Protein AF-A0A2I0PIQ5-F1 (afdb_monomer_lite)

Secondary structure (DSSP, 8-state):
---GGGT-TT--HHHHHHHHHHHHHHHS-HHHHHHHHHHHHHHHHTTHHHHHHHHHHT---SS-TTSTTHHHHHTT-HHHHHHHHHS----STT--SS-HHHHHTHHHHHHHHHHHHHTSPPPHHHHHHHHHS-HHHHHHHHGGGGGG-------HHHHHHHTT-EES-HHHHHHHHHHHHHHHHHH-SS--HHHHHHHHHHHHHHHHHHHHHHHHTT-SEE-HHHHHHHHHHHHHHHH--THHHHT-------------------------TTTTTHHHHHHHHHHHHHHHHHHHHHHHHHHHHHHHHHHHHHHHTT--S-HHHHHHHHHHHHHHHHHHHHHHHHHHHHHHHHH-SSSTHHHHHHHHHHHHHHHHHHHHHHHHHHTT--

Sequence (390 aa):
MVSFKKLFPDMSRRDLGNYGMDKLKKEYDDNFLSDLSADLLFLVDNGYYSSLLDVFINWEEPVPISHPETEAIASKSNLIQLARDNLKHSHSKTSDLIDYNSFRFFYPFLEMIWSMHLEKQLTVSDVERLFSSNIGEKIVLGLDNFDLIEETELDSIFFDKLTKLKWEDKKTKKLYKEINNIIAYYIFNNYGINESSFSVRMEEIILFLIGCSAVKENNNEINANNVFCAYKTWFKLIKTDLSIFIGLETSNTNLTNLVPSKESFSEDLVNTKEESNNNEIWRGLIAGMFSSFFLVLYLDMWGFIFGGIITTYITGGNYKIGARNGFIVGSVVILSLIIFGMVLFQKVNTMFVNLFTESSGLLILVAFVLGGFISALGGLIGIKLNRIFK

Structure (mmCIF, N/CA/C/O backbone):
data_AF-A0A2I0PIQ5-F1
#
_entry.id   AF-A0A2I0PIQ5-F1
#
loop_
_atom_site.group_PDB
_atom_site.id
_atom_site.type_symbol
_atom_site.label_atom_id
_atom_site.label_alt_id
_atom_site.label_comp_id
_atom_site.label_asym_id
_atom_site.label_entity_id
_atom_site.label_seq_id
_atom_site.pdbx_PDB_ins_code
_atom_site.Cartn_x
_atom_site.Cartn_y
_atom_site.Cartn_z
_atom_site.occupancy
_atom_site.B_iso_or_equiv
_atom_site.auth_seq_id
_atom_site.auth_comp_id
_atom_site.auth_asym_id
_atom_site.auth_atom_id
_atom_site.pdbx_PDB_model_num
ATOM 1 N N . MET A 1 1 ? 4.864 -8.294 22.795 1.00 37.84 1 MET A N 1
ATOM 2 C CA . MET A 1 1 ? 3.656 -8.969 22.277 1.00 37.84 1 MET A CA 1
ATOM 3 C C . MET A 1 1 ? 3.845 -10.460 22.525 1.00 37.84 1 MET A C 1
ATOM 5 O O . MET A 1 1 ? 4.827 -11.010 22.043 1.00 37.84 1 MET A O 1
ATOM 9 N N . VAL A 1 2 ? 3.036 -11.092 23.382 1.00 42.97 2 VAL A N 1
ATOM 10 C CA . VAL A 1 2 ? 3.095 -12.557 23.545 1.00 42.97 2 VAL A CA 1
ATOM 11 C C . VAL A 1 2 ? 2.645 -13.155 22.215 1.00 42.97 2 VAL A C 1
ATOM 13 O O . VAL A 1 2 ? 1.582 -12.787 21.726 1.00 42.97 2 VAL A O 1
ATOM 16 N N . SER A 1 3 ? 3.473 -14.000 21.592 1.00 60.41 3 SER A N 1
ATOM 17 C CA . SER A 1 3 ? 3.115 -14.654 20.328 1.00 60.41 3 SER A CA 1
ATOM 18 C C . SER A 1 3 ? 1.808 -15.424 20.523 1.00 60.41 3 SER A C 1
ATOM 20 O O . SER A 1 3 ? 1.747 -16.286 21.397 1.00 60.41 3 SER A O 1
ATOM 22 N N . PHE A 1 4 ? 0.774 -15.110 19.738 1.00 64.38 4 PHE A N 1
ATOM 23 C CA . PHE A 1 4 ? -0.546 -15.756 19.801 1.00 64.38 4 PHE A CA 1
ATOM 24 C C . PHE A 1 4 ? -0.453 -17.288 19.682 1.00 64.38 4 PHE A C 1
ATOM 26 O O . PHE A 1 4 ? -1.197 -18.007 20.342 1.00 64.38 4 PHE A O 1
ATOM 33 N N . LYS A 1 5 ? 0.557 -17.790 18.957 1.00 62.28 5 LYS A N 1
ATOM 34 C CA . LYS A 1 5 ? 0.893 -19.219 18.860 1.00 62.28 5 LYS A CA 1
ATOM 35 C C . LYS A 1 5 ? 1.230 -19.865 20.212 1.00 62.28 5 LYS A C 1
ATOM 37 O O . LYS A 1 5 ? 1.039 -21.059 20.383 1.00 62.28 5 LYS A O 1
ATOM 42 N N . LYS A 1 6 ? 1.704 -19.097 21.202 1.00 73.56 6 LYS A N 1
ATOM 43 C CA . LYS A 1 6 ? 1.926 -19.605 22.569 1.00 73.56 6 LYS A CA 1
ATOM 44 C C . LYS A 1 6 ? 0.627 -19.843 23.335 1.00 73.56 6 LYS A C 1
ATOM 46 O O . LYS A 1 6 ? 0.634 -20.643 24.261 1.00 73.56 6 LYS A O 1
ATOM 51 N N . LEU A 1 7 ? -0.445 -19.127 22.993 1.00 76.06 7 LEU A N 1
ATOM 52 C CA . LEU A 1 7 ? -1.757 -19.295 23.624 1.00 76.06 7 LEU A CA 1
ATOM 53 C C . LEU A 1 7 ? -2.556 -20.427 22.969 1.00 76.06 7 LEU A C 1
ATOM 55 O O . LEU A 1 7 ? -3.371 -21.049 23.639 1.00 76.06 7 LEU A O 1
ATOM 59 N N . PHE A 1 8 ? -2.290 -20.708 21.691 1.00 80.94 8 PHE A N 1
ATOM 60 C CA . PHE A 1 8 ? -2.996 -21.716 20.904 1.00 80.94 8 PHE A CA 1
ATOM 61 C C . PHE A 1 8 ? -2.010 -22.499 20.024 1.00 80.94 8 PHE A C 1
ATOM 63 O O . PHE A 1 8 ? -1.874 -22.198 18.837 1.00 80.94 8 PHE A O 1
ATOM 70 N N . PRO A 1 9 ? -1.273 -23.464 20.600 1.00 79.38 9 PRO A N 1
ATOM 71 C CA . PRO A 1 9 ? -0.224 -24.184 19.879 1.00 79.38 9 PRO A CA 1
ATOM 72 C C . PRO A 1 9 ? -0.762 -25.042 18.725 1.00 79.38 9 PRO A C 1
ATOM 74 O O . PRO A 1 9 ? -0.032 -25.249 17.756 1.00 79.38 9 PRO A O 1
ATOM 77 N N . ASP A 1 10 ? -2.024 -25.474 18.808 1.00 88.19 10 ASP A N 1
ATOM 78 C CA . ASP A 1 10 ? -2.635 -26.421 17.867 1.00 88.19 10 ASP A CA 1
ATOM 79 C C . ASP A 1 10 ? -3.408 -25.752 16.719 1.00 88.19 10 ASP A C 1
ATOM 81 O O . ASP A 1 10 ? -3.815 -26.429 15.779 1.00 88.19 10 ASP A O 1
ATOM 85 N N . MET A 1 11 ? -3.623 -24.431 16.768 1.00 88.06 11 MET A N 1
ATOM 86 C CA . MET A 1 11 ? -4.338 -23.727 15.699 1.00 88.06 11 MET A CA 1
ATOM 87 C C . MET A 1 11 ? -3.434 -23.497 14.490 1.00 88.06 11 MET A C 1
ATOM 89 O O . MET A 1 11 ? -2.319 -22.975 14.614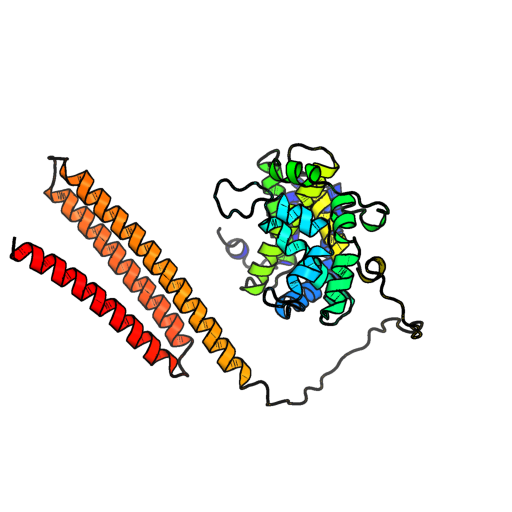 1.00 88.06 11 MET A O 1
ATOM 93 N N . SER A 1 12 ? -3.940 -23.831 13.300 1.00 89.12 12 SER A N 1
ATOM 94 C CA . SER A 1 12 ? -3.301 -23.414 12.057 1.00 89.12 12 SER A CA 1
ATOM 95 C C . SER A 1 12 ? -3.368 -21.890 11.924 1.00 89.12 12 SER A C 1
ATOM 97 O O . SER A 1 12 ? -4.154 -21.207 12.586 1.00 89.12 12 SER A O 1
ATOM 99 N N . ARG A 1 13 ? -2.546 -21.308 11.048 1.00 85.56 13 ARG A N 1
ATOM 100 C CA . ARG A 1 13 ? -2.617 -19.858 10.826 1.00 85.56 13 ARG A CA 1
ATOM 101 C C . ARG A 1 13 ? -3.933 -19.433 10.173 1.00 85.56 13 ARG A C 1
ATOM 103 O O . ARG A 1 13 ? -4.454 -18.379 10.521 1.00 85.56 13 ARG A O 1
ATOM 110 N N . ARG A 1 14 ? -4.516 -20.287 9.323 1.00 89.12 14 ARG A N 1
ATOM 111 C CA . ARG A 1 14 ? -5.867 -20.084 8.780 1.00 89.12 14 ARG A CA 1
ATOM 112 C C . ARG A 1 14 ? -6.905 -20.045 9.904 1.00 89.12 14 ARG A C 1
ATOM 114 O O . ARG A 1 14 ? -7.753 -19.163 9.898 1.00 89.12 14 ARG A O 1
ATOM 121 N N . ASP A 1 15 ? -6.781 -20.911 10.913 1.00 92.06 15 ASP A N 1
ATOM 122 C CA . ASP A 1 15 ? -7.661 -20.882 12.092 1.00 92.06 15 ASP A CA 1
ATOM 123 C C . ASP A 1 15 ? -7.497 -19.589 12.897 1.00 92.06 15 ASP A C 1
ATOM 125 O O . ASP A 1 15 ? -8.486 -19.007 13.334 1.00 92.06 15 ASP A O 1
ATOM 129 N N . LEU A 1 16 ? -6.264 -19.090 13.048 1.00 91.25 16 LEU A N 1
ATOM 130 C CA . LEU A 1 16 ? -6.005 -17.798 13.695 1.00 91.25 16 LEU A CA 1
ATOM 131 C C . LEU A 1 16 ? -6.593 -16.621 12.899 1.00 91.25 16 LEU A C 1
ATOM 133 O O . LEU A 1 16 ? -7.153 -15.703 13.501 1.00 91.25 16 LEU A O 1
ATOM 137 N N . GLY A 1 17 ? -6.494 -16.654 11.567 1.00 92.00 17 GLY A N 1
ATOM 138 C CA . GLY A 1 17 ? -7.110 -15.675 10.669 1.00 92.00 17 GLY A CA 1
ATOM 139 C C . GLY A 1 17 ? -8.637 -15.678 10.774 1.00 92.00 17 GLY A C 1
ATOM 140 O O . GLY A 1 17 ? -9.236 -14.624 10.991 1.00 92.00 17 GLY A O 1
ATOM 141 N N . ASN A 1 18 ? -9.257 -16.862 10.717 1.00 93.75 18 ASN A N 1
ATOM 142 C CA . ASN A 1 18 ? -10.698 -17.057 10.910 1.00 93.75 18 ASN A CA 1
ATOM 143 C C . ASN A 1 18 ? -11.149 -16.549 12.285 1.00 93.75 18 ASN A C 1
ATOM 145 O O . ASN A 1 18 ? -12.069 -15.742 12.381 1.00 93.75 18 ASN A O 1
ATOM 149 N N . TYR A 1 19 ? -10.445 -16.941 13.351 1.00 94.19 19 TYR A N 1
ATOM 150 C CA . TYR A 1 19 ? -10.734 -16.493 14.712 1.00 94.19 19 TYR A CA 1
ATOM 151 C C . TYR A 1 19 ? -10.652 -14.966 14.848 1.00 94.19 19 TYR A C 1
ATOM 153 O O . TYR A 1 19 ? -11.508 -14.342 15.481 1.00 94.19 19 TYR A O 1
ATOM 161 N N . GLY A 1 20 ? -9.624 -14.349 14.257 1.00 93.62 20 GLY A N 1
ATOM 162 C CA . GLY A 1 20 ? -9.482 -12.896 14.224 1.00 93.62 20 GLY A CA 1
ATOM 163 C C . GLY A 1 20 ? -10.641 -12.220 13.489 1.00 93.62 20 GLY A C 1
ATOM 164 O O . GLY A 1 20 ? -11.178 -11.227 13.985 1.00 93.62 20 GLY A O 1
ATOM 165 N N . MET A 1 21 ? -11.075 -12.788 12.361 1.00 94.69 21 MET A N 1
ATOM 166 C CA . MET A 1 21 ? -12.204 -12.279 11.583 1.00 94.69 21 MET A CA 1
ATOM 167 C C . MET A 1 21 ? -13.527 -12.388 12.352 1.00 94.69 21 MET A C 1
ATOM 169 O O . MET A 1 21 ? -14.240 -11.395 12.490 1.00 94.69 21 MET A O 1
ATOM 173 N N . ASP A 1 22 ? -13.816 -13.543 12.952 1.00 94.06 22 ASP A N 1
ATOM 174 C CA . ASP A 1 22 ? -15.012 -13.761 13.777 1.00 94.06 22 ASP A CA 1
ATOM 175 C C . ASP A 1 22 ? -15.060 -12.822 14.985 1.00 94.06 22 ASP A C 1
ATOM 177 O O . ASP A 1 22 ? -16.127 -12.377 15.417 1.00 94.06 22 ASP A O 1
ATOM 181 N N . LYS A 1 23 ? -13.894 -12.506 15.557 1.00 94.25 23 LYS A N 1
ATOM 182 C CA . LYS A 1 23 ? -13.780 -11.518 16.629 1.00 94.25 23 LYS A CA 1
ATOM 183 C C . LYS A 1 23 ? -14.105 -10.112 16.122 1.00 94.25 23 LYS A C 1
ATOM 185 O O . LYS A 1 23 ? -14.844 -9.401 16.800 1.00 94.25 23 LYS A O 1
ATOM 190 N N . LEU A 1 24 ? -13.589 -9.708 14.959 1.00 93.75 24 LEU A N 1
ATOM 191 C CA . LEU A 1 24 ? -13.910 -8.403 14.372 1.00 93.75 24 LEU A CA 1
ATOM 192 C C . LEU A 1 24 ? -15.400 -8.280 14.035 1.00 93.75 24 LEU A C 1
ATOM 194 O O . LEU A 1 24 ? -15.995 -7.257 14.360 1.00 93.75 24 LEU A O 1
ATOM 198 N N . LYS A 1 25 ? -16.029 -9.329 13.495 1.00 92.69 25 LYS A N 1
ATOM 199 C CA . LYS A 1 25 ? -17.467 -9.348 13.159 1.00 92.69 25 LYS A CA 1
ATOM 200 C C . LYS A 1 25 ? -18.390 -9.127 14.359 1.00 92.69 25 LYS A C 1
ATOM 202 O O . LYS A 1 25 ? -19.519 -8.683 14.207 1.00 92.69 25 LYS A O 1
ATOM 207 N N . LYS A 1 26 ? -17.909 -9.394 15.576 1.00 92.19 26 LYS A N 1
ATOM 208 C CA . LYS A 1 26 ? -18.634 -9.085 16.821 1.00 92.19 26 LYS A CA 1
ATOM 209 C C . LYS A 1 26 ? -18.484 -7.624 17.262 1.00 92.19 26 LYS A C 1
ATOM 211 O O . LYS A 1 26 ? -19.299 -7.147 18.045 1.00 92.19 26 LYS A O 1
ATOM 216 N N . GLU A 1 27 ? -17.426 -6.933 16.830 1.00 90.31 27 GLU A N 1
ATOM 217 C CA . GLU A 1 27 ? -17.089 -5.557 17.243 1.00 90.31 27 GLU A CA 1
ATOM 218 C C . GLU A 1 27 ? -17.514 -4.478 16.213 1.00 90.31 27 GLU A C 1
ATOM 220 O O . GLU A 1 27 ? -17.621 -3.295 16.581 1.00 90.31 27 GLU A O 1
ATOM 225 N N . TYR A 1 28 ? -17.739 -4.864 14.950 1.00 89.25 28 TYR A N 1
ATOM 226 C CA . TYR A 1 28 ? -18.026 -3.987 13.800 1.00 89.25 28 TYR A CA 1
ATOM 227 C C . TYR A 1 28 ? -19.144 -4.565 12.910 1.00 89.25 28 TYR A C 1
ATOM 229 O O . TYR A 1 28 ? -19.565 -5.698 13.115 1.00 89.25 28 TYR A O 1
ATOM 237 N N . ASP A 1 29 ? -19.626 -3.782 11.937 1.00 84.44 29 ASP A N 1
ATOM 238 C CA . ASP A 1 29 ? -20.661 -4.205 10.980 1.00 84.44 29 ASP A CA 1
ATOM 239 C C . ASP A 1 29 ? -20.227 -5.458 10.194 1.00 84.44 29 ASP A C 1
ATOM 241 O O . ASP A 1 29 ? -19.175 -5.479 9.547 1.00 84.44 29 ASP A O 1
ATOM 245 N N . ASP A 1 30 ? -21.049 -6.505 10.270 1.00 83.50 30 ASP A N 1
ATOM 246 C CA . ASP A 1 30 ? -20.780 -7.822 9.692 1.00 83.50 30 ASP A CA 1
ATOM 247 C C . ASP A 1 30 ? -20.793 -7.811 8.158 1.00 83.50 30 ASP A C 1
ATOM 249 O O . ASP A 1 30 ? -20.075 -8.596 7.537 1.00 83.50 30 ASP A O 1
ATOM 253 N N . ASN A 1 31 ? -21.538 -6.896 7.526 1.00 86.56 31 ASN A N 1
ATOM 254 C CA . ASN A 1 31 ? -21.640 -6.858 6.065 1.00 86.56 31 ASN A CA 1
ATOM 255 C C . ASN A 1 31 ? -20.282 -6.534 5.425 1.00 86.56 31 ASN A C 1
ATOM 257 O O . ASN A 1 31 ? -19.790 -7.280 4.579 1.00 86.56 31 ASN A O 1
ATOM 261 N N . PHE A 1 32 ? -19.616 -5.473 5.891 1.00 86.44 32 PHE A N 1
ATOM 262 C CA . PHE A 1 32 ? -18.312 -5.064 5.357 1.00 86.44 32 PHE A CA 1
ATOM 263 C C . PHE A 1 32 ? -17.213 -6.089 5.633 1.00 86.44 32 PHE A C 1
ATOM 265 O O . PHE A 1 32 ? -16.362 -6.338 4.780 1.00 86.44 32 PHE A O 1
ATOM 272 N N . LEU A 1 33 ? -17.220 -6.688 6.825 1.00 92.38 33 LEU A N 1
ATOM 273 C CA . LEU A 1 33 ? -16.225 -7.690 7.200 1.00 92.38 33 LEU A CA 1
ATOM 274 C C . LEU A 1 33 ? -16.432 -9.017 6.473 1.00 92.38 33 LEU A C 1
ATOM 276 O O . LEU A 1 33 ? -15.461 -9.730 6.225 1.00 92.38 33 LEU A O 1
ATOM 280 N N . SER A 1 34 ? -17.670 -9.351 6.115 1.00 92.62 34 SER A N 1
ATOM 281 C CA . SER A 1 34 ? -17.967 -10.527 5.301 1.00 92.62 34 SER A CA 1
ATOM 282 C C . SER A 1 34 ? -17.442 -10.372 3.875 1.00 92.62 34 SER A C 1
ATOM 284 O O . SER A 1 34 ? -16.746 -11.275 3.415 1.00 92.62 34 SER A O 1
ATOM 286 N N . ASP A 1 35 ? -17.660 -9.218 3.236 1.00 92.69 35 ASP A N 1
ATOM 287 C CA . ASP A 1 35 ? -17.066 -8.904 1.926 1.00 92.69 35 ASP A CA 1
ATOM 288 C C . ASP A 1 35 ? -15.533 -8.965 1.980 1.00 92.69 35 ASP A C 1
ATOM 290 O O . ASP A 1 35 ? -14.896 -9.653 1.186 1.00 92.69 35 ASP A O 1
ATOM 294 N N . LEU A 1 36 ? -14.935 -8.287 2.969 1.00 94.06 36 LEU A N 1
ATOM 295 C CA . LEU A 1 36 ? -13.483 -8.232 3.151 1.00 94.06 36 LEU A CA 1
ATOM 296 C C . LEU A 1 36 ? -12.898 -9.635 3.356 1.00 94.06 36 LEU A C 1
ATOM 298 O O . LEU A 1 36 ? -11.864 -9.971 2.780 1.00 94.06 36 LEU A O 1
ATOM 302 N N . SER A 1 37 ? -13.564 -10.469 4.158 1.00 94.75 37 SER A N 1
ATOM 303 C CA . SER A 1 37 ? -13.156 -11.856 4.374 1.00 94.75 37 SER A CA 1
ATOM 304 C C . SER A 1 37 ? -13.248 -12.688 3.100 1.00 94.75 37 SER A C 1
ATOM 306 O O . SER A 1 37 ? -12.370 -13.517 2.873 1.00 94.75 37 SER A O 1
ATOM 308 N N . ALA A 1 38 ? -14.293 -12.501 2.291 1.00 95.94 38 ALA A N 1
ATOM 309 C CA . ALA A 1 38 ? -14.461 -13.228 1.038 1.00 95.94 38 ALA A CA 1
ATOM 310 C C . ALA A 1 38 ? -13.366 -12.857 0.028 1.00 95.94 38 ALA A C 1
ATOM 312 O O . ALA A 1 38 ? -12.734 -13.753 -0.531 1.00 95.94 38 ALA A O 1
ATOM 313 N N . ASP A 1 39 ? -13.079 -11.562 -0.137 1.00 96.38 39 ASP A N 1
ATOM 314 C CA . ASP A 1 39 ? -12.015 -11.076 -1.023 1.00 96.38 39 ASP A CA 1
ATOM 315 C C . ASP A 1 39 ? -10.627 -11.556 -0.570 1.00 96.38 39 ASP A C 1
ATOM 317 O O . ASP A 1 39 ? -9.834 -12.037 -1.381 1.00 96.38 39 ASP A O 1
ATOM 321 N N . LEU A 1 40 ? -10.332 -11.487 0.734 1.00 96.81 40 LEU A N 1
ATOM 322 C CA . LEU A 1 40 ? -9.060 -11.966 1.279 1.00 96.81 40 LEU A CA 1
ATOM 323 C C . LEU A 1 40 ? -8.874 -13.468 1.040 1.00 96.81 40 LEU A C 1
ATOM 325 O O . LEU A 1 40 ? -7.819 -13.889 0.566 1.00 96.81 40 LEU A O 1
ATOM 329 N N . LEU A 1 41 ? -9.893 -14.275 1.348 1.00 96.06 41 LEU A N 1
ATOM 330 C CA . LEU A 1 41 ? -9.846 -15.718 1.114 1.00 96.06 41 LEU A CA 1
ATOM 331 C C . LEU A 1 41 ? -9.705 -16.034 -0.372 1.00 96.06 41 LEU A C 1
ATOM 333 O O . LEU A 1 41 ? -8.916 -16.905 -0.717 1.00 96.06 41 LEU A O 1
ATOM 337 N N . PHE A 1 42 ? -10.387 -15.296 -1.249 1.00 97.50 42 PHE A N 1
ATOM 338 C CA . PHE A 1 42 ? -10.219 -15.440 -2.691 1.00 97.50 42 PHE A CA 1
ATOM 339 C C . PHE A 1 42 ? -8.762 -15.208 -3.114 1.00 97.50 42 PHE A C 1
ATOM 341 O O . PHE A 1 42 ? -8.200 -16.043 -3.820 1.00 97.50 42 PHE A O 1
ATOM 348 N N . LEU A 1 43 ? -8.121 -14.124 -2.665 1.00 97.69 43 LEU A N 1
ATOM 349 C CA . LEU A 1 43 ? -6.725 -13.829 -3.013 1.00 97.69 43 LEU A CA 1
ATOM 350 C C . LEU A 1 43 ? -5.745 -14.882 -2.479 1.00 97.69 43 LEU A C 1
ATOM 352 O O . LEU A 1 43 ? -4.762 -15.207 -3.144 1.00 97.69 43 LEU A O 1
ATOM 356 N N . VAL A 1 44 ? -6.001 -15.407 -1.281 1.00 96.06 44 VAL A N 1
ATOM 357 C CA . VAL A 1 44 ? -5.172 -16.442 -0.648 1.00 96.06 44 VAL A CA 1
ATOM 358 C C . VAL A 1 44 ? -5.347 -17.784 -1.356 1.00 96.06 44 VAL A C 1
ATOM 360 O O . VAL A 1 44 ? -4.362 -18.385 -1.779 1.00 96.06 44 VAL A O 1
ATOM 363 N N . ASP A 1 45 ? -6.589 -18.236 -1.526 1.00 96.50 45 ASP A N 1
ATOM 364 C CA . ASP A 1 45 ? -6.911 -19.552 -2.083 1.00 96.50 45 ASP A CA 1
ATOM 365 C C . ASP A 1 45 ? -6.580 -19.641 -3.589 1.00 96.50 45 ASP A C 1
ATOM 367 O O . ASP A 1 45 ? -6.284 -20.728 -4.080 1.00 96.50 45 ASP A O 1
ATOM 371 N N . ASN A 1 46 ? -6.563 -18.512 -4.315 1.00 97.25 46 ASN A N 1
ATOM 372 C CA . ASN A 1 46 ? -6.134 -18.445 -5.722 1.00 97.25 46 ASN A CA 1
ATOM 373 C C . ASN A 1 46 ? -4.645 -18.088 -5.901 1.00 97.25 46 ASN A C 1
ATOM 375 O O . ASN A 1 46 ? -4.202 -17.869 -7.023 1.00 97.25 46 ASN A O 1
ATOM 379 N N . GLY A 1 47 ? -3.860 -18.022 -4.822 1.00 96.69 47 GLY A N 1
ATOM 380 C CA . GLY A 1 47 ? -2.405 -17.876 -4.903 1.00 96.69 47 GLY A CA 1
ATOM 381 C C . GLY A 1 47 ? -1.880 -16.472 -5.217 1.00 96.69 47 GLY A C 1
ATOM 382 O O . GLY A 1 47 ? -0.666 -16.301 -5.242 1.00 96.69 47 GLY A O 1
ATOM 383 N N . TYR A 1 48 ? -2.732 -15.450 -5.358 1.00 98.00 48 TYR A N 1
ATOM 384 C CA . TYR A 1 48 ? -2.299 -14.074 -5.648 1.00 98.00 48 TYR A CA 1
ATOM 385 C C . TYR A 1 48 ? -1.285 -13.544 -4.629 1.00 98.00 48 TYR A C 1
ATOM 387 O O . TYR A 1 48 ? -0.264 -12.973 -4.999 1.00 98.00 48 TYR A O 1
ATOM 395 N N . TYR A 1 49 ? -1.532 -13.760 -3.334 1.00 96.31 49 TYR A N 1
ATOM 396 C CA . TYR A 1 49 ? -0.582 -13.346 -2.297 1.00 96.31 49 TYR A CA 1
ATOM 397 C C . TYR A 1 49 ? 0.729 -14.133 -2.342 1.00 96.31 49 TYR A C 1
ATOM 399 O O . TYR A 1 49 ? 1.774 -13.573 -2.020 1.00 96.31 49 TYR A O 1
ATOM 407 N N . SER A 1 50 ? 0.682 -15.408 -2.740 1.00 95.38 50 SER A N 1
ATOM 408 C CA . SER A 1 50 ? 1.889 -16.219 -2.904 1.00 95.38 50 SER A CA 1
ATOM 409 C C . SER A 1 50 ? 2.732 -15.688 -4.059 1.00 95.38 50 SER A C 1
ATOM 411 O O . SER A 1 50 ? 3.929 -15.494 -3.878 1.00 95.38 50 SER A O 1
ATOM 413 N N . SER A 1 51 ? 2.113 -15.395 -5.206 1.00 97.62 51 SER A N 1
ATOM 414 C CA . SER A 1 51 ? 2.797 -14.825 -6.371 1.00 97.62 51 SER A CA 1
ATOM 415 C C . SER A 1 51 ? 3.365 -13.439 -6.073 1.00 97.62 51 SER A C 1
ATOM 417 O O . SER A 1 51 ? 4.519 -13.163 -6.382 1.00 97.62 51 SER A O 1
ATOM 419 N N . LEU A 1 52 ? 2.600 -12.577 -5.398 1.00 97.69 52 LEU A N 1
ATOM 420 C CA . LEU A 1 52 ? 3.075 -11.250 -5.008 1.00 97.69 52 LEU A CA 1
ATOM 421 C C . LEU A 1 52 ? 4.250 -11.321 -4.024 1.00 97.69 52 LEU A C 1
ATOM 423 O O . LEU A 1 52 ? 5.201 -10.548 -4.137 1.00 97.69 52 LEU A O 1
ATOM 427 N N . LEU A 1 53 ? 4.193 -12.233 -3.050 1.00 95.94 53 LEU A N 1
ATOM 428 C CA . LEU A 1 53 ? 5.289 -12.431 -2.106 1.00 95.94 53 LEU A CA 1
ATOM 429 C C . LEU A 1 53 ? 6.534 -12.992 -2.804 1.00 95.94 53 LEU A C 1
ATOM 431 O O . LEU A 1 53 ? 7.639 -12.583 -2.460 1.00 95.94 53 LEU A O 1
ATOM 435 N N . ASP A 1 54 ? 6.368 -13.881 -3.783 1.00 96.44 54 ASP A N 1
ATOM 436 C CA . ASP A 1 54 ? 7.476 -14.398 -4.588 1.00 96.44 54 ASP A CA 1
ATOM 437 C C . ASP A 1 54 ? 8.155 -13.282 -5.397 1.00 96.44 54 ASP A C 1
ATOM 439 O O . ASP A 1 54 ? 9.368 -13.098 -5.285 1.00 96.44 54 ASP A O 1
ATOM 443 N N . VAL A 1 55 ? 7.371 -12.447 -6.092 1.00 97.69 55 VAL A N 1
ATOM 444 C CA . VAL A 1 55 ? 7.884 -11.253 -6.787 1.00 97.69 55 VAL A CA 1
ATOM 445 C C . VAL A 1 55 ? 8.604 -10.321 -5.819 1.00 97.69 55 VAL A C 1
ATOM 447 O O . VAL A 1 55 ? 9.683 -9.838 -6.138 1.00 97.69 55 VAL A O 1
ATOM 450 N N . PHE A 1 56 ? 8.054 -10.089 -4.624 1.00 96.38 56 PHE A N 1
ATOM 451 C CA . PHE A 1 56 ? 8.691 -9.250 -3.610 1.00 96.38 56 PHE A CA 1
ATOM 452 C C . PHE A 1 56 ? 10.038 -9.810 -3.130 1.00 96.38 56 PHE A C 1
ATOM 454 O O . PHE A 1 56 ? 10.985 -9.049 -2.930 1.00 96.38 56 PHE A O 1
ATOM 461 N N . ILE A 1 57 ? 10.127 -11.125 -2.904 1.00 95.19 57 ILE A N 1
ATOM 462 C CA . ILE A 1 57 ? 11.349 -11.788 -2.424 1.00 95.19 57 ILE A CA 1
ATOM 463 C C . ILE A 1 57 ? 12.436 -11.759 -3.497 1.00 95.19 57 ILE A C 1
ATOM 465 O O . ILE A 1 57 ? 13.596 -11.503 -3.179 1.00 95.19 57 ILE A O 1
ATOM 469 N N . ASN A 1 58 ? 12.047 -11.998 -4.746 1.00 96.19 58 ASN A N 1
ATOM 470 C CA . ASN A 1 58 ? 12.940 -12.066 -5.897 1.00 96.19 58 ASN A CA 1
ATOM 471 C C . ASN A 1 58 ? 12.981 -10.733 -6.667 1.00 96.19 58 ASN A C 1
ATOM 473 O O . ASN A 1 58 ? 13.278 -10.715 -7.862 1.00 96.19 58 ASN A O 1
ATOM 477 N N . TRP A 1 59 ? 12.633 -9.620 -6.011 1.00 95.88 59 TRP A N 1
ATOM 478 C CA . TRP A 1 59 ? 12.528 -8.322 -6.669 1.00 95.88 59 TRP A CA 1
ATOM 479 C C . TRP A 1 59 ? 13.909 -7.777 -7.016 1.00 95.88 59 TRP A C 1
ATOM 481 O O . TRP A 1 59 ? 14.679 -7.384 -6.135 1.00 95.88 59 TRP A O 1
ATOM 491 N N . GLU A 1 60 ? 14.193 -7.695 -8.310 1.00 94.50 60 GLU A N 1
ATOM 492 C CA . GLU A 1 60 ? 15.325 -6.948 -8.838 1.00 94.50 60 GLU A CA 1
ATOM 493 C C . GLU A 1 60 ? 14.805 -5.589 -9.289 1.00 94.50 60 GLU A C 1
ATOM 495 O O . GLU A 1 60 ? 14.047 -5.498 -10.251 1.00 94.50 60 GLU A O 1
ATOM 500 N N . GLU A 1 61 ? 15.165 -4.532 -8.555 1.00 93.44 61 GLU A N 1
ATOM 501 C CA . GLU A 1 61 ? 14.655 -3.191 -8.834 1.00 93.44 61 GLU A CA 1
ATOM 502 C C . GLU A 1 61 ? 15.019 -2.784 -10.275 1.00 93.44 61 GLU A C 1
ATOM 504 O O . GLU A 1 61 ? 16.207 -2.640 -10.581 1.00 93.44 61 GLU A O 1
ATOM 509 N N . PRO A 1 62 ? 14.026 -2.597 -11.165 1.00 93.81 62 PRO A N 1
ATOM 510 C CA . PRO A 1 62 ? 14.267 -2.362 -12.590 1.00 93.81 62 PRO A CA 1
ATOM 511 C C . PRO A 1 62 ? 14.977 -1.031 -12.846 1.00 93.81 62 PRO A C 1
ATOM 513 O O . PRO A 1 62 ? 15.729 -0.889 -13.811 1.00 93.81 62 PRO A O 1
ATOM 516 N N . VAL A 1 63 ? 14.747 -0.053 -11.966 1.00 94.56 63 VAL A N 1
ATOM 517 C CA . VAL A 1 63 ? 15.369 1.271 -11.995 1.00 94.56 63 VAL A CA 1
ATOM 518 C C . VAL A 1 63 ? 15.851 1.609 -10.579 1.00 94.56 63 VAL A C 1
ATOM 520 O O . VAL A 1 63 ? 15.145 2.290 -9.837 1.00 94.56 63 VAL A O 1
ATOM 523 N N . PRO A 1 64 ? 17.042 1.134 -10.167 1.00 92.94 64 PRO A N 1
ATOM 524 C CA . PRO A 1 64 ? 17.578 1.414 -8.838 1.00 92.94 64 PRO A CA 1
ATOM 525 C C . PRO A 1 64 ? 17.701 2.915 -8.568 1.00 92.94 64 PRO A C 1
ATOM 527 O O . PRO A 1 64 ? 17.931 3.695 -9.487 1.00 92.94 64 PRO A O 1
ATOM 530 N N . ILE A 1 65 ? 17.677 3.343 -7.303 1.00 88.12 65 ILE A N 1
ATOM 531 C CA . ILE A 1 65 ? 17.840 4.770 -6.933 1.00 88.12 65 ILE A CA 1
ATOM 532 C C . ILE A 1 65 ? 19.114 5.404 -7.530 1.00 88.12 65 ILE A C 1
ATOM 534 O O . ILE A 1 65 ? 19.139 6.594 -7.832 1.00 88.12 65 ILE A O 1
ATOM 538 N N . SER A 1 66 ? 20.176 4.617 -7.715 1.00 90.06 66 SER A N 1
ATOM 539 C CA . SER A 1 66 ? 21.439 5.065 -8.312 1.00 90.06 66 SER A CA 1
ATOM 540 C C . SER A 1 66 ? 21.433 5.137 -9.844 1.00 90.06 66 SER A C 1
ATOM 542 O O . SER A 1 66 ? 22.441 5.537 -10.427 1.00 90.06 66 SER A O 1
ATOM 544 N N . HIS A 1 67 ? 20.365 4.695 -10.509 1.00 91.56 67 HIS A N 1
ATOM 545 C CA . HIS A 1 67 ? 20.268 4.709 -11.962 1.00 91.56 67 HIS A CA 1
ATOM 546 C C . HIS A 1 67 ? 20.159 6.161 -12.470 1.00 91.56 67 HIS A C 1
ATOM 548 O O . HIS A 1 67 ? 19.432 6.969 -11.889 1.00 91.56 67 HIS A O 1
ATOM 554 N N . PRO A 1 68 ? 20.864 6.540 -13.554 1.00 92.56 68 PRO A N 1
ATOM 555 C CA . PRO A 1 68 ? 20.878 7.924 -14.039 1.00 92.56 68 PRO A CA 1
ATOM 556 C C . PRO A 1 68 ? 19.499 8.428 -14.492 1.00 92.56 68 PRO A C 1
ATOM 558 O O . PRO A 1 68 ? 19.256 9.632 -14.491 1.00 92.56 68 PRO A O 1
ATOM 561 N N . GLU A 1 69 ? 18.597 7.517 -14.861 1.00 94.31 69 GLU A N 1
ATOM 562 C CA . GLU A 1 69 ? 17.253 7.847 -15.353 1.00 94.31 69 GLU A CA 1
ATOM 563 C C . GLU A 1 69 ? 16.180 7.888 -14.257 1.00 94.31 69 GLU A C 1
ATOM 565 O O . GLU A 1 69 ? 15.060 8.299 -14.542 1.00 94.31 69 GLU A O 1
ATOM 570 N N . THR A 1 70 ? 16.489 7.518 -13.007 1.00 93.25 70 THR A N 1
ATOM 571 C CA . THR A 1 70 ? 15.486 7.418 -11.928 1.00 93.25 70 THR A CA 1
ATOM 572 C C . THR A 1 70 ? 14.706 8.710 -11.744 1.00 93.25 70 THR A C 1
ATOM 574 O O . THR A 1 70 ? 13.481 8.700 -11.672 1.00 93.25 70 THR A O 1
ATOM 577 N N . GLU A 1 71 ? 15.404 9.843 -11.719 1.00 94.44 71 GLU A N 1
ATOM 578 C CA . GLU A 1 71 ? 14.770 11.147 -11.536 1.00 94.44 71 GLU A CA 1
ATOM 579 C C . GLU A 1 71 ? 13.966 11.578 -12.771 1.00 94.44 71 GLU A C 1
ATOM 581 O O . GLU A 1 71 ? 12.865 12.118 -12.649 1.00 94.44 71 GLU A O 1
ATOM 586 N N . ALA A 1 72 ? 14.471 11.270 -13.969 1.00 96.75 72 ALA A N 1
ATOM 587 C CA . ALA A 1 72 ? 13.768 11.540 -15.218 1.00 96.75 72 ALA A CA 1
ATOM 588 C C . ALA A 1 72 ? 12.467 10.725 -15.312 1.00 96.75 72 ALA A C 1
ATOM 590 O O . ALA A 1 72 ? 11.440 11.268 -15.706 1.00 96.75 72 ALA A O 1
ATOM 591 N N . ILE A 1 73 ? 12.479 9.461 -14.883 1.00 96.38 73 ILE A N 1
ATOM 592 C CA . ILE A 1 73 ? 11.298 8.591 -14.855 1.00 96.38 73 ILE A CA 1
ATOM 593 C C . ILE A 1 73 ? 10.319 9.041 -13.766 1.00 96.38 73 ILE A C 1
ATOM 595 O O . ILE A 1 73 ? 9.132 9.206 -14.041 1.00 96.38 73 ILE A O 1
ATOM 599 N N . ALA A 1 74 ? 10.807 9.325 -12.554 1.00 94.94 74 ALA A N 1
ATOM 600 C CA . ALA A 1 74 ? 9.984 9.821 -11.451 1.00 94.94 74 ALA A CA 1
ATOM 601 C C . ALA A 1 74 ? 9.240 11.118 -11.811 1.00 94.94 74 ALA A C 1
ATOM 603 O O . ALA A 1 74 ? 8.058 11.259 -11.496 1.00 94.94 74 ALA A O 1
ATOM 604 N N . SER A 1 75 ? 9.901 12.036 -12.527 1.00 95.88 75 SER A N 1
ATOM 605 C CA . SER A 1 75 ? 9.302 13.300 -12.982 1.00 95.88 75 SER A CA 1
ATOM 606 C C . SER A 1 75 ? 8.240 13.150 -14.080 1.00 95.88 75 SER A C 1
ATOM 608 O O . SER A 1 75 ? 7.595 14.131 -14.445 1.00 95.88 75 SER A O 1
ATOM 610 N N . LYS A 1 76 ? 7.994 11.938 -14.593 1.00 96.12 76 LYS A N 1
ATOM 611 C CA . LYS A 1 76 ? 6.856 11.687 -15.490 1.00 96.12 76 LYS A CA 1
ATOM 612 C C . LYS A 1 76 ? 5.526 11.572 -14.759 1.00 96.12 76 LYS A C 1
ATOM 614 O O . LYS A 1 76 ? 4.489 11.852 -15.353 1.00 96.12 76 LYS A O 1
ATOM 619 N N . SER A 1 77 ? 5.552 11.202 -13.480 1.00 96.06 77 SER A N 1
ATOM 620 C CA . SER A 1 77 ? 4.349 11.147 -12.659 1.00 96.06 77 SER A CA 1
ATOM 621 C C . SER A 1 77 ? 4.112 12.494 -11.982 1.00 96.06 77 SER A C 1
ATOM 623 O O . SER A 1 77 ? 4.959 12.988 -11.229 1.00 96.06 77 SER A O 1
ATOM 625 N N . ASN A 1 78 ? 2.934 13.079 -12.205 1.00 95.44 78 ASN A N 1
ATOM 626 C CA . ASN A 1 78 ? 2.505 14.269 -11.473 1.00 95.44 78 ASN A CA 1
ATOM 627 C C . ASN A 1 78 ? 2.272 13.932 -9.990 1.00 95.44 78 ASN A C 1
ATOM 629 O O . ASN A 1 78 ? 2.686 14.684 -9.109 1.00 95.44 78 ASN A O 1
ATOM 633 N N . LEU A 1 79 ? 1.695 12.757 -9.704 1.00 97.06 79 LEU A N 1
ATOM 634 C CA . LEU A 1 79 ? 1.491 12.262 -8.342 1.00 97.06 79 LEU A CA 1
ATOM 635 C C . LEU A 1 79 ? 2.796 12.209 -7.533 1.00 97.06 79 LEU A C 1
ATOM 637 O O . LEU A 1 79 ? 2.810 12.654 -6.387 1.00 97.06 79 LEU A O 1
ATOM 641 N N . ILE A 1 80 ? 3.889 11.691 -8.108 1.00 96.44 80 ILE A N 1
ATOM 642 C CA . ILE A 1 80 ? 5.182 11.602 -7.405 1.00 96.44 80 ILE A CA 1
ATOM 643 C C . ILE A 1 80 ? 5.756 12.986 -7.121 1.00 96.44 80 ILE A C 1
ATOM 645 O O . ILE A 1 80 ? 6.214 13.229 -6.004 1.00 96.44 80 ILE A O 1
ATOM 649 N N . GLN A 1 81 ? 5.727 13.885 -8.107 1.00 96.56 81 GLN A N 1
ATOM 650 C CA . GLN A 1 81 ? 6.227 15.252 -7.946 1.00 96.56 81 GLN A CA 1
ATOM 651 C C . GLN A 1 81 ? 5.465 15.986 -6.843 1.00 96.56 81 GLN A C 1
ATOM 653 O O . GLN A 1 81 ? 6.070 16.461 -5.883 1.00 96.56 81 GLN A O 1
ATOM 658 N N . LEU A 1 82 ? 4.132 15.976 -6.906 1.00 97.12 82 LEU A N 1
ATOM 659 C CA . LEU A 1 82 ? 3.300 16.612 -5.890 1.00 97.12 82 LEU A CA 1
ATOM 660 C C . LEU A 1 82 ? 3.505 15.989 -4.504 1.00 97.12 82 LEU A C 1
ATOM 662 O O . LEU A 1 82 ? 3.609 16.720 -3.519 1.00 97.12 82 LEU A O 1
ATOM 666 N N . ALA A 1 83 ? 3.609 14.663 -4.404 1.00 96.81 83 ALA A N 1
ATOM 667 C CA . ALA A 1 83 ? 3.871 14.000 -3.132 1.00 96.81 83 ALA A CA 1
ATOM 668 C C . ALA A 1 83 ? 5.230 14.399 -2.549 1.00 96.81 83 ALA A C 1
ATOM 670 O O . ALA A 1 83 ? 5.333 14.665 -1.352 1.00 96.81 83 ALA A O 1
ATOM 671 N N . ARG A 1 84 ? 6.272 14.461 -3.382 1.00 95.06 84 ARG A N 1
ATOM 672 C CA . ARG A 1 84 ? 7.621 14.853 -2.964 1.00 95.06 84 ARG A CA 1
ATOM 673 C C . ARG A 1 84 ? 7.665 16.294 -2.460 1.00 95.06 84 ARG A C 1
ATOM 675 O O . ARG A 1 84 ? 8.288 16.546 -1.432 1.00 95.06 84 ARG A O 1
ATOM 682 N N . ASP A 1 85 ? 6.979 17.200 -3.148 1.00 96.19 85 ASP A N 1
ATOM 683 C CA . ASP A 1 85 ? 6.998 18.628 -2.832 1.00 96.19 85 ASP A CA 1
ATOM 684 C C . ASP A 1 85 ? 6.147 18.982 -1.604 1.00 96.19 85 ASP A C 1
ATOM 686 O O . ASP A 1 85 ? 6.454 19.944 -0.898 1.00 96.19 85 ASP A O 1
ATOM 690 N N . ASN A 1 86 ? 5.089 18.209 -1.324 1.00 96.56 86 ASN A N 1
ATOM 691 C CA . ASN A 1 86 ? 4.091 18.560 -0.307 1.00 96.56 86 ASN A CA 1
ATOM 692 C C . ASN A 1 86 ? 4.081 17.629 0.924 1.00 96.56 86 ASN A C 1
ATOM 694 O O . ASN A 1 86 ? 3.565 18.019 1.973 1.00 96.56 86 ASN A O 1
ATOM 698 N N . LEU A 1 87 ? 4.665 16.422 0.863 1.00 95.56 87 LEU A N 1
ATOM 699 C CA . LEU A 1 87 ? 4.757 15.518 2.020 1.00 95.56 87 LEU A CA 1
ATOM 700 C C . LEU A 1 87 ? 6.105 15.630 2.742 1.00 95.56 87 LEU A C 1
ATOM 702 O O . LEU A 1 87 ? 7.188 15.578 2.155 1.00 95.56 87 LEU A O 1
ATOM 706 N N . LYS A 1 88 ? 6.060 15.684 4.077 1.00 93.25 88 LYS A N 1
ATOM 707 C CA . LYS A 1 88 ? 7.274 15.744 4.901 1.00 93.25 88 LYS A CA 1
ATOM 708 C C . LYS A 1 88 ? 8.089 14.452 4.796 1.00 93.25 88 LYS A C 1
ATOM 710 O O . LYS A 1 88 ? 7.549 13.354 4.854 1.00 93.25 88 LYS A O 1
ATOM 715 N N . HIS A 1 89 ? 9.414 14.587 4.751 1.00 85.94 89 HIS A N 1
ATOM 716 C CA . HIS A 1 89 ? 10.371 13.469 4.709 1.00 85.94 89 HIS A CA 1
ATOM 717 C C . HIS A 1 89 ? 10.840 13.003 6.111 1.00 85.94 89 HIS A C 1
ATOM 719 O O . HIS A 1 89 ? 11.925 12.450 6.271 1.00 85.94 89 HIS A O 1
ATOM 725 N N . SER A 1 90 ? 10.085 13.293 7.177 1.00 77.81 90 SER A N 1
ATOM 726 C CA . SER A 1 90 ? 10.603 13.233 8.553 1.00 77.81 90 SER A CA 1
ATOM 727 C C . SER A 1 90 ? 10.422 11.875 9.240 1.00 77.81 90 SER A C 1
ATOM 729 O O . SER A 1 90 ? 9.310 11.385 9.355 1.00 77.81 90 SER A O 1
ATOM 731 N N . HIS A 1 91 ? 11.489 11.361 9.863 1.00 60.34 91 HIS A N 1
ATOM 732 C CA . HIS A 1 91 ? 11.446 10.252 10.834 1.00 60.34 91 HIS A CA 1
ATOM 733 C C . HIS A 1 91 ? 11.161 10.704 12.284 1.00 60.34 91 HIS A C 1
ATOM 735 O O . HIS A 1 91 ? 11.416 9.969 13.241 1.00 60.34 91 HIS A O 1
ATOM 741 N N . SER A 1 92 ? 10.706 11.944 12.496 1.00 68.06 92 SER A N 1
ATOM 742 C CA . SER A 1 92 ? 10.483 12.462 13.852 1.00 68.06 92 SER A CA 1
ATOM 743 C C . SER A 1 92 ? 9.235 11.863 14.511 1.00 68.06 92 SER A C 1
ATOM 745 O O . SER A 1 92 ? 8.281 11.465 13.849 1.00 68.06 92 SER A O 1
ATOM 747 N N . LYS A 1 93 ? 9.203 11.861 15.851 1.00 58.12 93 LYS A N 1
ATOM 748 C CA . LYS A 1 93 ? 8.024 11.462 16.652 1.00 58.12 93 LYS A CA 1
ATOM 749 C C . LYS A 1 93 ? 6.813 12.391 16.478 1.00 58.12 93 LYS A C 1
ATOM 751 O O . LYS A 1 93 ? 5.740 12.082 16.985 1.00 58.12 93 LYS A O 1
ATOM 756 N N . THR A 1 94 ? 7.003 13.526 15.811 1.00 69.25 94 THR A N 1
ATOM 757 C CA . THR A 1 94 ? 5.973 14.511 15.464 1.00 69.25 94 THR A CA 1
ATOM 758 C C . THR A 1 94 ? 5.686 14.512 13.963 1.00 69.25 94 THR A C 1
ATOM 760 O O . THR A 1 94 ? 5.220 15.519 13.439 1.00 69.25 94 THR A O 1
ATOM 763 N N . SER A 1 95 ? 6.041 13.431 13.262 1.00 77.44 95 SER A N 1
ATOM 764 C CA . SER A 1 95 ? 5.671 13.240 11.863 1.00 77.44 95 SER A CA 1
ATOM 765 C C . SER A 1 95 ? 4.153 13.227 11.720 1.00 77.44 95 SER A C 1
ATOM 767 O O . SER A 1 95 ? 3.420 12.812 12.625 1.00 77.44 95 SER A O 1
ATOM 769 N N . ASP A 1 96 ? 3.704 13.736 10.579 1.00 89.88 96 ASP A N 1
ATOM 770 C CA . ASP A 1 96 ? 2.313 13.633 10.171 1.00 89.88 96 ASP A CA 1
ATOM 771 C C . ASP A 1 96 ? 1.944 12.146 10.075 1.00 89.88 96 ASP A C 1
ATOM 773 O O . ASP A 1 96 ? 2.806 11.302 9.822 1.00 89.88 96 ASP A O 1
ATOM 777 N N . LEU A 1 97 ? 0.671 11.806 10.299 1.00 93.62 97 LEU A N 1
ATOM 778 C CA . LEU A 1 97 ? 0.242 10.406 10.231 1.00 93.62 97 LEU A CA 1
ATOM 779 C C . LEU A 1 97 ? 0.513 9.799 8.847 1.00 93.62 97 LEU A C 1
ATOM 781 O O . LEU A 1 97 ? 0.778 8.604 8.753 1.00 93.62 97 LEU A O 1
ATOM 785 N N . ILE A 1 98 ? 0.428 10.633 7.812 1.00 94.81 98 ILE A N 1
ATOM 786 C CA . ILE A 1 98 ? 0.750 10.297 6.432 1.00 94.81 98 ILE A CA 1
ATOM 787 C C . ILE A 1 98 ? 1.853 11.243 5.988 1.00 94.81 98 ILE A C 1
ATOM 789 O O . ILE A 1 98 ? 1.670 12.459 5.926 1.00 94.81 98 ILE A O 1
ATOM 793 N N . ASP A 1 99 ? 3.005 10.658 5.709 1.00 94.00 99 ASP A N 1
ATOM 794 C CA . ASP A 1 99 ? 4.228 11.337 5.317 1.00 94.00 99 ASP A CA 1
ATOM 795 C C . ASP A 1 99 ? 4.745 10.770 3.986 1.00 94.00 99 ASP A C 1
ATOM 797 O O . ASP A 1 99 ? 4.142 9.880 3.378 1.00 94.00 99 ASP A O 1
ATOM 801 N N . TYR A 1 100 ? 5.891 11.268 3.521 1.00 94.38 100 TYR A N 1
ATOM 802 C CA . TYR A 1 100 ? 6.475 10.769 2.278 1.00 94.38 100 TYR A CA 1
ATOM 803 C C . TYR A 1 100 ? 6.898 9.292 2.381 1.00 94.38 100 TYR A C 1
ATOM 805 O O . TYR A 1 100 ? 6.889 8.585 1.377 1.00 94.38 100 TYR A O 1
ATOM 813 N N . ASN A 1 101 ? 7.225 8.781 3.577 1.00 88.81 101 ASN A N 1
ATOM 814 C CA . ASN A 1 101 ? 7.565 7.364 3.756 1.00 88.81 101 ASN A CA 1
ATOM 815 C C . ASN A 1 101 ? 6.356 6.450 3.540 1.00 88.81 101 ASN A C 1
ATOM 817 O O . ASN A 1 101 ? 6.500 5.390 2.939 1.00 88.81 101 ASN A O 1
ATOM 821 N N . SER A 1 102 ? 5.173 6.895 3.961 1.00 90.94 102 SER A N 1
ATOM 822 C CA . SER A 1 102 ? 3.911 6.189 3.720 1.00 90.94 102 SER A CA 1
ATOM 823 C C . SER A 1 102 ? 3.584 6.109 2.220 1.00 90.94 102 SER A C 1
ATOM 825 O O . SER A 1 102 ? 3.020 5.126 1.751 1.00 90.94 102 SER A O 1
ATOM 827 N N . PHE A 1 103 ? 3.977 7.130 1.449 1.00 95.62 103 PHE A N 1
ATOM 828 C CA . PHE A 1 103 ? 3.752 7.206 0.003 1.00 95.62 103 PHE A CA 1
ATOM 829 C C . PHE A 1 103 ? 4.816 6.489 -0.842 1.00 95.62 103 PHE A C 1
ATOM 831 O O . PHE A 1 103 ? 4.476 5.845 -1.829 1.00 95.62 103 PHE A O 1
ATOM 838 N N . ARG A 1 104 ? 6.108 6.594 -0.502 1.00 93.69 104 ARG A N 1
ATOM 839 C CA . ARG A 1 104 ? 7.220 6.243 -1.416 1.00 93.69 104 ARG A CA 1
ATOM 840 C C . ARG A 1 104 ? 7.227 4.791 -1.909 1.00 93.69 104 ARG A C 1
ATOM 842 O O . ARG A 1 104 ? 7.860 4.502 -2.915 1.00 93.69 104 ARG A O 1
ATOM 849 N N . PHE A 1 105 ? 6.558 3.881 -1.202 1.00 94.25 105 PHE A N 1
ATOM 850 C CA . PHE A 1 105 ? 6.446 2.474 -1.593 1.00 94.25 105 PHE A CA 1
ATOM 851 C C . PHE A 1 105 ? 5.265 2.185 -2.523 1.00 94.25 105 PHE A C 1
ATOM 853 O O . PHE A 1 105 ? 5.142 1.065 -3.010 1.00 94.25 105 PHE A O 1
ATOM 860 N N . PHE A 1 106 ? 4.421 3.180 -2.800 1.00 97.75 106 PHE A N 1
ATOM 861 C CA . PHE A 1 106 ? 3.232 3.020 -3.624 1.00 97.75 106 PHE A CA 1
ATOM 862 C C . PHE A 1 106 ? 3.570 2.632 -5.069 1.00 97.75 106 PHE A C 1
ATOM 864 O O . PHE A 1 106 ? 3.077 1.616 -5.545 1.00 97.75 106 PHE A O 1
ATOM 871 N N . TYR A 1 107 ? 4.461 3.363 -5.747 1.00 97.00 107 TYR A N 1
ATOM 872 C CA . TYR A 1 107 ? 4.875 3.019 -7.116 1.00 97.00 107 TYR A CA 1
ATOM 873 C C . TYR A 1 107 ? 5.660 1.705 -7.212 1.00 97.00 107 TYR A C 1
ATOM 875 O O . TYR A 1 107 ? 5.258 0.866 -8.015 1.00 97.00 107 TYR A O 1
ATOM 883 N N . PRO A 1 108 ? 6.664 1.439 -6.351 1.00 96.38 108 PRO A N 1
ATOM 884 C CA . PRO A 1 108 ? 7.300 0.124 -6.301 1.00 96.38 108 PRO A CA 1
ATOM 885 C C . PRO A 1 108 ? 6.303 -1.023 -6.089 1.00 96.38 108 PRO A C 1
ATOM 887 O O . PRO A 1 108 ? 6.489 -2.122 -6.600 1.00 96.38 108 PRO A O 1
ATOM 890 N N . PHE A 1 109 ? 5.211 -0.790 -5.357 1.00 97.50 109 PHE A N 1
ATOM 891 C CA . PHE A 1 109 ? 4.139 -1.774 -5.245 1.00 97.50 109 PHE A CA 1
ATOM 892 C C . PHE A 1 109 ? 3.367 -1.977 -6.549 1.00 97.50 109 PHE A C 1
ATOM 894 O O . PHE A 1 109 ? 3.120 -3.124 -6.914 1.00 97.50 109 PHE A O 1
ATOM 901 N N . LEU A 1 110 ? 3.036 -0.911 -7.280 1.00 98.25 110 LEU A N 1
ATOM 902 C CA . LEU A 1 110 ? 2.420 -1.038 -8.604 1.00 98.25 110 LEU A CA 1
ATOM 903 C C . LEU A 1 110 ? 3.338 -1.770 -9.593 1.00 98.25 110 LEU A C 1
ATOM 905 O O . LEU A 1 110 ? 2.856 -2.599 -10.361 1.00 98.25 110 LEU A O 1
ATOM 909 N N . GLU A 1 111 ? 4.650 -1.532 -9.531 1.00 97.88 111 GLU A N 1
ATOM 910 C CA . GLU A 1 111 ? 5.650 -2.279 -10.301 1.00 97.88 111 GLU A CA 1
ATOM 911 C C . GLU A 1 111 ? 5.612 -3.780 -9.977 1.00 97.88 111 GLU A C 1
ATOM 913 O O . GLU A 1 111 ? 5.550 -4.604 -10.889 1.00 97.88 111 GLU A O 1
ATOM 918 N N . MET A 1 112 ? 5.577 -4.149 -8.691 1.00 98.06 112 MET A N 1
ATOM 919 C CA . MET A 1 112 ? 5.485 -5.552 -8.269 1.00 98.06 112 MET A CA 1
ATOM 920 C C . MET A 1 112 ? 4.175 -6.214 -8.709 1.00 98.06 112 MET A C 1
ATOM 922 O O . MET A 1 112 ? 4.200 -7.342 -9.195 1.00 98.06 112 MET A O 1
ATOM 926 N N . ILE A 1 113 ? 3.035 -5.524 -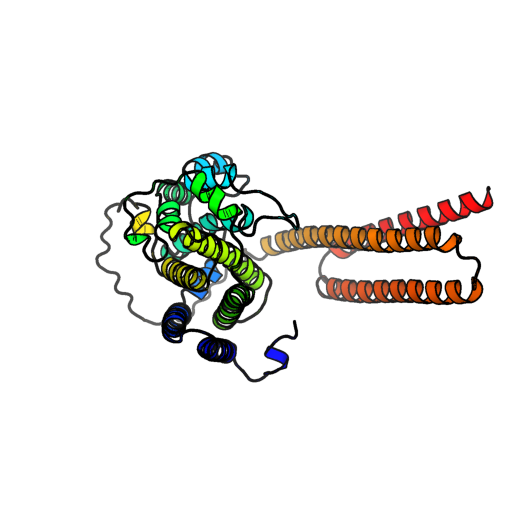8.578 1.00 98.19 113 ILE A N 1
ATOM 927 C CA . ILE A 1 113 ? 1.747 -6.027 -9.083 1.00 98.19 113 ILE A CA 1
ATOM 928 C C . ILE A 1 113 ? 1.824 -6.259 -10.587 1.00 98.19 113 ILE A C 1
ATOM 930 O O . ILE A 1 113 ? 1.394 -7.300 -11.078 1.00 98.19 113 ILE A O 1
ATOM 934 N N . TRP A 1 114 ? 2.388 -5.312 -11.329 1.00 97.69 114 TRP A N 1
ATOM 935 C CA . TRP A 1 114 ? 2.452 -5.434 -12.774 1.00 97.69 114 TRP A CA 1
ATOM 936 C C . TRP A 1 114 ? 3.398 -6.551 -13.223 1.00 97.69 114 TRP A C 1
ATOM 938 O O . TRP A 1 114 ? 3.026 -7.350 -14.077 1.00 97.69 114 TRP A O 1
ATOM 948 N N . SER A 1 115 ? 4.567 -6.671 -12.592 1.00 97.69 115 SER A N 1
ATOM 949 C CA . SER A 1 115 ? 5.497 -7.792 -12.784 1.00 97.69 115 SER A CA 1
ATOM 950 C C . SER A 1 115 ? 4.829 -9.142 -12.517 1.00 97.69 115 SER A C 1
ATOM 952 O O . SER A 1 115 ? 4.946 -10.060 -13.327 1.00 97.69 115 SER A O 1
ATOM 954 N N . MET A 1 116 ? 4.053 -9.238 -11.430 1.00 97.69 116 MET A N 1
ATOM 955 C CA . MET A 1 116 ? 3.298 -10.441 -11.078 1.00 97.69 116 MET A CA 1
ATOM 956 C C . MET A 1 116 ? 2.314 -10.848 -12.182 1.00 97.69 116 MET A C 1
ATOM 958 O O . MET A 1 116 ? 2.267 -12.022 -12.531 1.00 97.69 116 MET A O 1
ATOM 962 N N . HIS A 1 117 ? 1.547 -9.907 -12.742 1.00 96.75 117 HIS A N 1
ATOM 963 C CA . HIS A 1 117 ? 0.579 -10.211 -13.810 1.00 96.75 117 HIS A CA 1
ATOM 964 C C . HIS A 1 117 ? 1.233 -10.464 -15.172 1.00 96.75 117 HIS A C 1
ATOM 966 O O . HIS A 1 117 ? 0.691 -11.215 -15.976 1.00 96.75 117 HIS A O 1
ATOM 972 N N . LEU A 1 118 ? 2.396 -9.865 -15.435 1.00 95.62 118 LEU A N 1
ATOM 973 C CA . LEU A 1 118 ? 3.171 -10.131 -16.649 1.00 95.62 118 LEU A CA 1
ATOM 974 C C . LEU A 1 118 ? 4.020 -11.408 -16.562 1.00 95.62 118 LEU A C 1
ATOM 976 O O . LEU A 1 118 ? 4.596 -11.806 -17.574 1.00 95.62 118 LEU A O 1
ATOM 980 N N . GLU A 1 119 ? 4.148 -11.997 -15.370 1.00 95.94 119 GLU A N 1
ATOM 981 C CA . GLU A 1 119 ? 5.017 -13.143 -15.073 1.00 95.94 119 GLU A CA 1
ATOM 982 C C . GLU A 1 119 ? 6.478 -12.924 -15.526 1.00 95.94 119 GLU A C 1
ATOM 984 O O . GLU A 1 119 ? 7.180 -13.851 -15.934 1.00 95.94 119 GLU A O 1
ATOM 989 N N . LYS A 1 120 ? 6.956 -11.672 -15.474 1.00 95.62 120 LYS A N 1
ATOM 990 C CA . LYS A 1 120 ? 8.328 -11.299 -15.850 1.00 95.62 120 LYS A CA 1
ATOM 991 C C . LYS A 1 120 ? 8.815 -10.077 -15.082 1.00 95.62 120 LYS A C 1
ATOM 993 O O . LYS A 1 120 ? 8.033 -9.186 -14.763 1.00 95.62 120 LYS A O 1
ATOM 998 N N . GLN A 1 121 ? 10.134 -9.967 -14.930 1.00 96.25 121 GLN A N 1
ATOM 999 C CA . GLN A 1 121 ? 10.760 -8.742 -14.435 1.00 96.25 121 GLN A CA 1
ATOM 1000 C C . GLN A 1 121 ? 10.470 -7.551 -15.361 1.00 96.25 121 GLN A C 1
ATOM 1002 O O . GLN A 1 121 ? 10.380 -7.678 -16.593 1.00 96.25 121 GLN A O 1
ATOM 1007 N N . LEU A 1 122 ? 10.324 -6.376 -14.755 1.00 96.88 122 LEU A N 1
ATOM 1008 C CA . LEU A 1 122 ? 10.118 -5.140 -15.497 1.00 96.88 122 LEU A CA 1
ATOM 1009 C C . LEU A 1 122 ? 11.439 -4.642 -16.085 1.00 96.88 122 LEU A C 1
ATOM 1011 O O . LEU A 1 122 ? 12.512 -4.798 -15.513 1.00 96.88 122 LEU A O 1
ATOM 1015 N N . THR A 1 123 ? 11.351 -4.024 -17.254 1.00 96.69 123 THR A N 1
ATOM 1016 C CA . THR A 1 123 ? 12.450 -3.268 -17.858 1.00 96.69 123 THR A CA 1
ATOM 1017 C C . THR A 1 123 ? 12.344 -1.791 -17.483 1.00 96.69 123 THR A C 1
ATOM 1019 O O . THR A 1 123 ? 11.283 -1.324 -17.073 1.00 96.69 123 THR A O 1
ATOM 1022 N N . VAL A 1 124 ? 13.406 -1.013 -17.706 1.00 96.62 124 VAL A N 1
ATOM 1023 C CA . VAL A 1 124 ? 13.374 0.454 -17.541 1.00 96.62 124 VAL A CA 1
ATOM 1024 C C . VAL A 1 124 ? 12.220 1.085 -18.336 1.00 96.62 124 VAL A C 1
ATOM 1026 O O . VAL A 1 124 ? 11.488 1.922 -17.814 1.00 96.62 124 VAL A O 1
ATOM 1029 N N . SER A 1 125 ? 11.995 0.617 -19.571 1.00 96.25 125 SER A N 1
ATOM 1030 C CA . SER A 1 125 ? 10.893 1.084 -20.424 1.00 96.25 125 SER A CA 1
ATOM 1031 C C . SER A 1 125 ? 9.514 0.704 -19.875 1.00 96.25 125 SER A C 1
ATOM 1033 O O . SER A 1 125 ? 8.565 1.472 -20.025 1.00 96.25 125 SER A O 1
ATOM 1035 N N . ASP A 1 126 ? 9.384 -0.451 -19.212 1.00 96.81 126 ASP A N 1
ATOM 1036 C CA . ASP A 1 126 ? 8.149 -0.797 -18.506 1.00 96.81 126 ASP A CA 1
ATOM 1037 C C . ASP A 1 126 ? 7.875 0.241 -17.410 1.00 96.81 126 ASP A C 1
ATOM 1039 O O . ASP A 1 126 ? 6.836 0.895 -17.439 1.00 96.81 126 ASP A O 1
ATOM 1043 N N . VAL A 1 127 ? 8.833 0.480 -16.509 1.00 97.00 127 VAL A N 1
ATOM 1044 C CA . VAL A 1 127 ? 8.686 1.452 -15.408 1.00 97.00 127 VAL A CA 1
ATOM 1045 C C . VAL A 1 127 ? 8.345 2.848 -15.929 1.00 97.00 127 VAL A C 1
ATOM 1047 O O . VAL A 1 127 ? 7.423 3.495 -15.437 1.00 97.00 127 VAL A O 1
ATOM 1050 N N . GLU A 1 128 ? 9.026 3.297 -16.981 1.00 96.75 128 GLU A N 1
ATOM 1051 C CA . GLU A 1 128 ? 8.751 4.578 -17.629 1.00 96.75 128 GLU A CA 1
ATOM 1052 C C . GLU A 1 128 ? 7.298 4.686 -18.125 1.00 96.75 128 GLU A C 1
ATOM 1054 O O . GLU A 1 128 ? 6.658 5.730 -17.944 1.00 96.75 128 GLU A O 1
ATOM 1059 N N . ARG A 1 129 ? 6.745 3.610 -18.706 1.00 96.69 129 ARG A N 1
ATOM 1060 C CA . ARG A 1 129 ? 5.332 3.549 -19.114 1.00 96.69 129 ARG A CA 1
ATOM 1061 C C . ARG A 1 129 ? 4.392 3.607 -17.918 1.00 96.69 129 ARG A C 1
ATOM 1063 O O . ARG A 1 129 ? 3.457 4.404 -17.943 1.00 96.69 129 ARG A O 1
ATOM 1070 N N . LEU A 1 130 ? 4.655 2.831 -16.865 1.00 97.12 130 LEU A N 1
ATOM 1071 C CA . LEU A 1 130 ? 3.850 2.853 -15.639 1.00 97.12 130 LEU A CA 1
ATOM 1072 C C . LEU A 1 130 ? 3.757 4.274 -15.072 1.00 97.12 130 LEU A C 1
ATOM 1074 O O . LEU A 1 130 ? 2.659 4.765 -14.818 1.00 97.12 130 LEU A O 1
ATOM 1078 N N . PHE A 1 131 ? 4.891 4.961 -14.946 1.00 96.50 131 PHE A N 1
ATOM 1079 C CA . PHE A 1 131 ? 4.968 6.308 -14.376 1.00 96.50 131 PHE A CA 1
ATOM 1080 C C . PHE A 1 131 ? 4.316 7.374 -15.266 1.00 96.50 131 PHE A C 1
ATOM 1082 O O . PHE A 1 131 ? 3.913 8.422 -14.767 1.00 96.50 131 PHE A O 1
ATOM 1089 N N . SER A 1 132 ? 4.172 7.098 -16.565 1.00 95.94 132 SER A N 1
ATOM 1090 C CA . SER A 1 132 ? 3.495 7.979 -17.526 1.00 95.94 132 SER A CA 1
ATOM 1091 C C . SER A 1 132 ? 1.987 7.706 -17.650 1.00 95.94 132 SER A C 1
ATOM 1093 O O . SER A 1 132 ? 1.272 8.496 -18.258 1.00 95.94 132 SER A O 1
ATOM 1095 N N . SER A 1 133 ? 1.488 6.587 -17.110 1.00 93.31 133 SER A N 1
ATOM 1096 C CA . SER A 1 133 ? 0.151 6.047 -17.415 1.00 93.31 133 SER A CA 1
ATOM 1097 C C . SER A 1 133 ? -1.016 6.617 -16.607 1.00 93.31 133 SER A C 1
ATOM 1099 O O . SER A 1 133 ? -2.109 6.077 -16.704 1.00 93.31 133 SER A O 1
ATOM 1101 N N . ASN A 1 134 ? -0.785 7.631 -15.767 1.00 94.69 134 ASN A N 1
ATOM 1102 C CA . ASN A 1 134 ? -1.730 8.210 -14.795 1.00 94.69 134 ASN A CA 1
ATOM 1103 C C . ASN A 1 134 ? -2.462 7.229 -13.851 1.00 94.69 134 ASN A C 1
ATOM 1105 O O . ASN A 1 134 ? -3.391 7.617 -13.138 1.00 94.69 134 ASN A O 1
ATOM 1109 N N . ILE A 1 135 ? -2.056 5.954 -13.814 1.00 96.81 135 ILE A N 1
ATOM 1110 C CA . ILE A 1 135 ? -2.709 4.928 -12.997 1.00 96.81 135 ILE A CA 1
ATOM 1111 C C . ILE A 1 135 ? -2.607 5.236 -11.503 1.00 96.81 135 ILE A C 1
ATOM 1113 O O . ILE A 1 135 ? -3.560 5.001 -10.765 1.00 96.81 135 ILE A O 1
ATOM 1117 N N . GLY A 1 136 ? -1.492 5.819 -11.052 1.00 97.12 136 GLY A N 1
ATOM 1118 C CA . GLY A 1 136 ? -1.330 6.218 -9.657 1.00 97.12 136 GLY A CA 1
ATOM 1119 C C . GLY A 1 136 ? -2.388 7.241 -9.241 1.00 97.12 136 GLY A C 1
ATOM 1120 O O . GLY A 1 136 ? -3.036 7.079 -8.208 1.00 97.12 136 GLY A O 1
ATOM 1121 N N . GLU A 1 137 ? -2.605 8.264 -10.065 1.00 97.31 137 GLU A N 1
ATOM 1122 C CA . GLU A 1 137 ? -3.611 9.302 -9.863 1.00 97.31 137 GLU A CA 1
ATOM 1123 C C . GLU A 1 137 ? -5.026 8.709 -9.868 1.00 97.31 137 GLU A C 1
ATOM 1125 O O . GLU A 1 137 ? -5.814 8.999 -8.964 1.00 97.31 137 GLU A O 1
ATOM 1130 N N . LYS A 1 138 ? -5.334 7.818 -10.823 1.00 97.56 138 LYS A N 1
ATOM 1131 C CA . LYS A 1 138 ? -6.619 7.097 -10.867 1.00 97.56 138 LYS A CA 1
ATOM 1132 C C . LYS A 1 138 ? -6.872 6.308 -9.589 1.00 97.56 138 LYS A C 1
ATOM 1134 O O . LYS A 1 138 ? -7.985 6.338 -9.069 1.00 97.56 138 LYS A O 1
ATOM 1139 N N . ILE A 1 139 ? -5.856 5.629 -9.056 1.00 98.31 139 ILE A N 1
ATOM 1140 C CA . ILE A 1 139 ? -5.974 4.851 -7.816 1.00 98.31 139 ILE A CA 1
ATOM 1141 C C . ILE A 1 139 ? -6.209 5.760 -6.615 1.00 98.31 139 ILE A C 1
ATOM 1143 O O . ILE A 1 139 ? -7.105 5.494 -5.817 1.00 98.31 139 ILE A O 1
ATOM 1147 N N . VAL A 1 140 ? -5.445 6.842 -6.488 1.00 97.81 140 VAL A N 1
ATOM 1148 C CA . VAL A 1 140 ? -5.555 7.770 -5.356 1.00 97.81 140 VAL A CA 1
ATOM 1149 C C . VAL A 1 140 ? -6.910 8.490 -5.335 1.00 97.81 140 VAL A C 1
ATOM 1151 O O . VAL A 1 140 ? -7.501 8.651 -4.268 1.00 97.81 140 VAL A O 1
ATOM 1154 N N . LEU A 1 141 ? -7.432 8.880 -6.502 1.00 96.75 141 LEU A N 1
ATOM 1155 C CA . LEU A 1 141 ? -8.712 9.588 -6.629 1.00 96.75 141 LEU A CA 1
ATOM 1156 C C . LEU A 1 141 ? -9.919 8.637 -6.640 1.00 96.75 141 LEU A C 1
ATOM 1158 O O . LEU A 1 141 ? -10.964 8.918 -6.048 1.00 96.75 141 LEU A O 1
ATOM 1162 N N . GLY A 1 142 ? -9.792 7.498 -7.317 1.00 97.38 142 GLY A N 1
ATOM 1163 C CA . GLY A 1 142 ? -10.874 6.542 -7.534 1.00 97.38 142 GLY A CA 1
ATOM 1164 C C . GLY A 1 142 ? -11.003 5.486 -6.448 1.00 97.38 142 GLY A C 1
ATOM 1165 O O . GLY A 1 142 ? -12.130 5.109 -6.120 1.00 97.38 142 GLY A O 1
ATOM 1166 N N . LEU A 1 143 ? -9.890 5.083 -5.829 1.00 98.12 143 LEU A N 1
ATOM 1167 C CA . LEU A 1 143 ? -9.806 4.006 -4.838 1.00 98.12 143 LEU A CA 1
ATOM 1168 C C . LEU A 1 143 ? -10.392 2.709 -5.392 1.00 98.12 143 LEU A C 1
ATOM 1170 O O . LEU A 1 143 ? -10.014 2.292 -6.475 1.00 98.12 143 LEU A O 1
ATOM 1174 N N . ASP A 1 144 ? -11.346 2.074 -4.727 1.00 96.56 144 ASP A N 1
ATOM 1175 C CA . ASP A 1 144 ? -11.987 0.839 -5.187 1.00 96.56 144 ASP A CA 1
ATOM 1176 C C . ASP A 1 144 ? -12.731 0.977 -6.531 1.00 96.56 144 ASP A C 1
ATOM 1178 O O . ASP A 1 144 ? -13.116 -0.031 -7.126 1.00 96.56 144 ASP A O 1
ATOM 1182 N N . ASN A 1 145 ? -12.866 2.204 -7.038 1.00 97.44 145 ASN A N 1
ATOM 1183 C CA . ASN A 1 145 ? -13.454 2.558 -8.328 1.00 97.44 145 ASN A CA 1
ATOM 1184 C C . ASN A 1 145 ? -12.440 3.215 -9.294 1.00 97.44 145 ASN A C 1
ATOM 1186 O O . ASN A 1 145 ? -12.833 3.977 -10.174 1.00 97.44 145 ASN A O 1
ATOM 1190 N N . PHE A 1 146 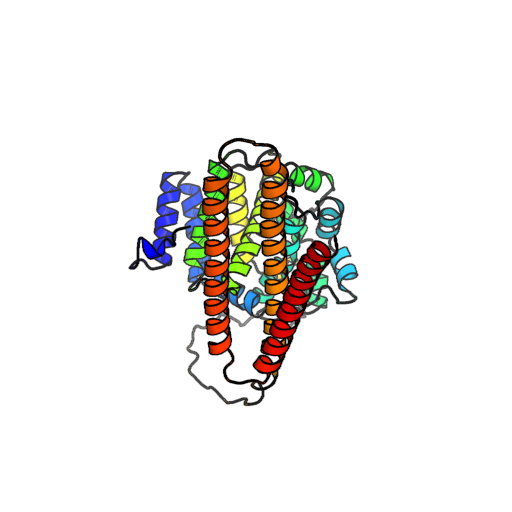? -11.131 2.980 -9.121 1.00 97.25 146 PHE A N 1
ATOM 1191 C CA . PHE A 1 146 ? -10.069 3.584 -9.950 1.00 97.25 146 PHE A CA 1
ATOM 1192 C C . PHE A 1 146 ? -10.172 3.280 -11.450 1.00 97.25 146 PHE A C 1
ATOM 1194 O O . PHE A 1 146 ? -9.719 4.056 -12.283 1.00 97.25 146 PHE A O 1
ATOM 1201 N N . ASP A 1 147 ? -10.788 2.157 -11.790 1.00 96.12 147 ASP A N 1
ATOM 1202 C CA . ASP A 1 147 ? -11.091 1.689 -13.140 1.00 96.12 147 ASP A CA 1
ATOM 1203 C C . ASP A 1 147 ? -12.162 2.522 -13.854 1.00 96.12 147 ASP A C 1
ATOM 1205 O O . ASP A 1 147 ? -12.287 2.430 -15.072 1.00 96.12 147 ASP A O 1
ATOM 1209 N N . LEU A 1 148 ? -12.917 3.336 -13.114 1.00 95.69 148 LEU A N 1
ATOM 1210 C CA . LEU A 1 148 ? -13.972 4.201 -13.644 1.00 95.69 148 LEU A CA 1
ATOM 1211 C C . LEU A 1 148 ? -13.533 5.668 -13.777 1.00 95.69 148 LEU A C 1
ATOM 1213 O O . LEU A 1 148 ? -14.334 6.511 -14.177 1.00 95.69 148 LEU A O 1
ATOM 1217 N N . ILE A 1 149 ? -12.294 5.998 -13.400 1.00 94.25 149 ILE A N 1
ATOM 1218 C CA . ILE A 1 149 ? -11.791 7.375 -13.405 1.00 94.25 149 ILE A CA 1
ATOM 1219 C C . ILE A 1 149 ? -11.171 7.707 -14.762 1.00 94.25 149 ILE A C 1
ATOM 1221 O O . ILE A 1 149 ? -10.162 7.120 -15.155 1.00 94.25 149 ILE A O 1
ATOM 1225 N N . GLU A 1 150 ? -11.755 8.686 -15.452 1.00 88.50 150 GLU A N 1
ATOM 1226 C CA . GLU A 1 150 ? -11.234 9.220 -16.717 1.00 88.50 150 GLU A CA 1
ATOM 1227 C C . GLU A 1 150 ? -10.351 10.456 -16.492 1.00 88.50 150 GLU A C 1
ATOM 1229 O O . GLU A 1 150 ? -9.241 10.531 -17.020 1.00 88.50 150 GLU A O 1
ATOM 1234 N N . GLU A 1 151 ? -10.815 11.395 -15.663 1.00 83.69 151 GLU A N 1
ATOM 1235 C CA . GLU A 1 151 ? -10.118 12.647 -15.364 1.00 83.69 151 GLU A CA 1
ATOM 1236 C C . GLU A 1 151 ? -9.294 12.541 -14.077 1.00 83.69 151 GLU A C 1
ATOM 1238 O O . GLU A 1 151 ? -9.773 12.097 -13.033 1.00 83.69 151 GLU A O 1
ATOM 1243 N N . THR A 1 152 ? -8.035 12.973 -14.153 1.00 80.50 152 THR A N 1
ATOM 1244 C CA . THR A 1 152 ? -7.063 12.864 -13.061 1.00 80.50 152 THR A CA 1
ATOM 1245 C C . THR A 1 152 ? -6.408 14.210 -12.779 1.00 80.50 152 THR A C 1
ATOM 1247 O O . THR A 1 152 ? -5.217 14.397 -13.033 1.00 80.50 152 THR A O 1
ATOM 1250 N N . GLU A 1 153 ? -7.182 15.168 -12.276 1.00 88.00 153 GLU A N 1
ATOM 1251 C CA . GLU A 1 153 ? -6.618 16.412 -11.753 1.00 88.00 153 GLU A CA 1
ATOM 1252 C C . GLU A 1 153 ? -6.306 16.246 -10.265 1.00 88.00 153 GLU A C 1
ATOM 1254 O O . GLU A 1 153 ? -7.191 16.022 -9.438 1.00 88.00 153 GLU A O 1
ATOM 1259 N N . LEU A 1 154 ? -5.019 16.329 -9.933 1.00 92.69 154 LEU A N 1
ATOM 1260 C CA . LEU A 1 154 ? -4.518 16.299 -8.566 1.00 92.69 154 LEU A CA 1
ATOM 1261 C C . LEU A 1 154 ? -3.722 17.578 -8.318 1.00 92.69 154 LEU A C 1
ATOM 1263 O O . LEU A 1 154 ? -2.876 17.947 -9.133 1.00 92.69 154 LEU A O 1
ATOM 1267 N N . ASP A 1 155 ? -3.985 18.239 -7.197 1.00 94.38 155 ASP A N 1
ATOM 1268 C CA . ASP A 1 155 ? -3.319 19.475 -6.803 1.00 94.38 155 ASP A CA 1
ATOM 1269 C C . ASP A 1 155 ? -2.558 19.317 -5.477 1.00 94.38 155 ASP A C 1
ATOM 1271 O O . ASP A 1 155 ? -2.604 18.282 -4.806 1.00 94.38 155 ASP A O 1
ATOM 1275 N N . SER A 1 156 ? -1.828 20.359 -5.078 1.00 96.44 156 SER A N 1
ATOM 1276 C CA . SER A 1 156 ? -1.125 20.380 -3.791 1.00 96.44 156 SER A CA 1
ATOM 1277 C C . SER A 1 156 ? -2.077 20.373 -2.589 1.00 96.44 156 SER A C 1
ATOM 1279 O O . SER A 1 156 ? -1.712 19.871 -1.524 1.00 96.44 156 SER A O 1
ATOM 1281 N N . ILE A 1 157 ? -3.316 20.862 -2.748 1.00 97.00 157 ILE A N 1
ATOM 1282 C CA . ILE A 1 157 ? -4.320 20.908 -1.674 1.00 97.00 157 ILE A CA 1
ATOM 1283 C C . ILE A 1 157 ? -4.660 19.491 -1.200 1.00 97.00 157 ILE A C 1
ATOM 1285 O O . ILE A 1 157 ? -4.872 19.277 -0.003 1.00 97.00 157 ILE A O 1
ATOM 1289 N N . PHE A 1 158 ? -4.675 18.512 -2.107 1.00 97.38 158 PHE A N 1
ATOM 1290 C CA . PHE A 1 158 ? -4.840 17.104 -1.756 1.00 97.38 158 PHE A CA 1
ATOM 1291 C C . PHE A 1 158 ? -3.811 16.635 -0.708 1.00 97.38 158 PHE A C 1
ATOM 1293 O O . PHE A 1 158 ? -4.180 16.093 0.338 1.00 97.38 158 PHE A O 1
ATOM 1300 N N . PHE A 1 159 ? -2.524 16.901 -0.936 1.00 97.06 159 PHE A N 1
ATOM 1301 C CA . PHE A 1 159 ? -1.442 16.489 -0.033 1.00 97.06 159 PHE A CA 1
ATOM 1302 C C . PHE A 1 159 ? -1.420 17.293 1.269 1.00 97.06 159 PHE A C 1
ATOM 1304 O O . PHE A 1 159 ? -1.198 16.736 2.347 1.00 97.06 159 PHE A O 1
ATOM 1311 N N . ASP A 1 160 ? -1.758 18.578 1.203 1.00 95.94 160 ASP A N 1
ATOM 1312 C CA . ASP A 1 160 ? -1.956 19.413 2.387 1.00 95.94 160 ASP A CA 1
ATOM 1313 C C . ASP A 1 160 ? -3.066 18.886 3.303 1.00 95.94 160 ASP A C 1
ATOM 1315 O O . ASP A 1 160 ? -3.003 19.066 4.523 1.00 95.94 160 ASP A O 1
ATOM 1319 N N . LYS A 1 161 ? -4.109 18.261 2.742 1.00 97.56 161 LYS A N 1
ATOM 1320 C CA . LYS A 1 161 ? -5.148 17.590 3.531 1.00 97.56 161 LYS A CA 1
ATOM 1321 C C . LYS A 1 161 ? -4.624 16.287 4.137 1.00 97.56 161 LYS A C 1
ATOM 1323 O O . LYS A 1 161 ? -4.857 16.067 5.324 1.00 97.56 161 LYS A O 1
ATOM 1328 N N . LEU A 1 162 ? -3.874 15.476 3.382 1.00 97.06 162 LEU A N 1
ATOM 1329 C CA . LEU A 1 162 ? -3.287 14.221 3.881 1.00 97.06 162 LEU A CA 1
ATOM 1330 C C . LEU A 1 162 ? -2.431 14.430 5.138 1.00 97.06 162 LEU A C 1
ATOM 1332 O O . LEU A 1 162 ? -2.595 13.705 6.118 1.00 97.06 162 LEU A O 1
ATOM 1336 N N . THR A 1 163 ? -1.568 15.450 5.145 1.00 95.62 163 THR A N 1
ATOM 1337 C CA . THR A 1 163 ? -0.666 15.727 6.282 1.00 95.62 163 THR A CA 1
ATOM 1338 C C . THR A 1 163 ? -1.399 16.124 7.568 1.00 95.62 163 THR A C 1
ATOM 1340 O O . THR A 1 163 ? -0.859 15.987 8.665 1.00 95.62 163 THR A O 1
ATOM 1343 N N . LYS A 1 164 ? -2.646 16.600 7.464 1.00 96.56 164 LYS A N 1
ATOM 1344 C CA . LYS A 1 164 ? -3.464 17.047 8.606 1.00 96.56 164 LYS A CA 1
ATOM 1345 C C . LYS A 1 164 ? -4.328 15.935 9.197 1.00 96.56 164 LYS A C 1
ATOM 1347 O O . LYS A 1 164 ? -4.938 16.145 10.248 1.00 96.56 164 LYS A O 1
ATOM 1352 N N . LEU A 1 165 ? -4.393 14.774 8.544 1.00 97.56 165 LEU A N 1
ATOM 1353 C CA . LEU A 1 165 ? -5.225 13.669 8.993 1.00 97.56 165 LEU A CA 1
ATOM 1354 C C . LEU A 1 165 ? -4.731 13.077 10.312 1.00 97.56 165 LEU A C 1
ATOM 1356 O O . LEU A 1 165 ? -3.540 12.941 10.595 1.00 97.56 165 LEU A O 1
ATOM 1360 N N . LYS A 1 166 ? -5.702 12.648 11.107 1.00 97.06 166 LYS A N 1
ATOM 1361 C CA . LYS A 1 166 ? -5.517 11.889 12.341 1.00 97.06 166 LYS A CA 1
ATOM 1362 C C . LYS A 1 166 ? -6.583 10.806 12.416 1.00 97.06 166 LYS A C 1
ATOM 1364 O O . LYS A 1 166 ? -7.610 10.891 11.753 1.00 97.06 166 LYS A O 1
ATOM 1369 N N . TRP A 1 167 ? -6.345 9.790 13.234 1.00 98.19 167 TRP A N 1
ATOM 1370 C CA . TRP A 1 167 ? -7.380 8.811 13.561 1.00 98.19 167 TRP A CA 1
ATOM 1371 C C . TRP A 1 167 ? -8.527 9.503 14.297 1.00 98.19 167 TRP A C 1
ATOM 1373 O O . TRP A 1 167 ? -8.257 10.229 15.254 1.00 98.19 167 TRP A O 1
ATOM 1383 N N . GLU A 1 168 ? -9.765 9.234 13.883 1.00 97.75 168 GLU A N 1
ATOM 1384 C CA . GLU A 1 168 ? -10.976 9.686 14.581 1.00 97.75 168 GLU A CA 1
ATOM 1385 C C . GLU A 1 168 ? -10.949 9.219 16.041 1.00 97.75 168 GLU A C 1
ATOM 1387 O O . GLU A 1 168 ? -11.084 9.999 16.985 1.00 97.75 168 GLU A O 1
ATOM 1392 N N . ASP A 1 169 ? -10.654 7.933 16.244 1.00 97.25 169 ASP A N 1
ATOM 1393 C CA . ASP A 1 169 ? -10.538 7.364 17.573 1.00 97.25 169 ASP A CA 1
ATOM 1394 C C . ASP A 1 169 ? -9.566 6.167 17.647 1.00 97.25 169 ASP A C 1
ATOM 1396 O O . ASP A 1 169 ? -8.985 5.676 16.669 1.00 97.25 169 ASP A O 1
ATOM 1400 N N . LYS A 1 170 ? -9.361 5.679 18.877 1.00 96.94 170 LYS A N 1
ATOM 1401 C CA . LYS A 1 170 ? -8.521 4.502 19.146 1.00 96.94 170 LYS A CA 1
ATOM 1402 C C . LYS A 1 170 ? -9.130 3.202 18.608 1.00 96.94 170 LYS A C 1
ATOM 1404 O O . LYS A 1 170 ? -8.370 2.258 18.388 1.00 96.94 170 LYS A O 1
ATOM 1409 N N . LYS A 1 171 ? -10.454 3.127 18.438 1.00 96.25 171 LYS A N 1
ATOM 1410 C CA . LYS A 1 171 ? -11.172 1.959 17.913 1.00 96.25 171 LYS A CA 1
ATOM 1411 C C . LYS A 1 171 ? -10.875 1.800 16.419 1.00 96.25 171 LYS A C 1
ATOM 1413 O O . LYS A 1 171 ? -10.442 0.722 16.029 1.00 96.25 171 LYS A O 1
ATOM 1418 N N . THR A 1 172 ? -10.936 2.864 15.624 1.00 96.81 172 THR A N 1
ATOM 1419 C CA . THR A 1 172 ? -10.574 2.861 14.197 1.00 96.81 172 THR A CA 1
ATOM 1420 C C . THR A 1 172 ? -9.108 2.482 13.985 1.00 96.81 172 THR A C 1
ATOM 1422 O O . THR A 1 172 ? -8.791 1.598 13.189 1.00 96.81 172 THR A O 1
ATOM 1425 N N . LYS A 1 173 ? -8.189 3.046 14.781 1.00 97.50 173 LYS A N 1
ATOM 1426 C CA . LYS A 1 173 ? -6.774 2.637 14.732 1.00 97.50 173 LYS A CA 1
ATOM 1427 C C . LYS A 1 173 ? -6.574 1.161 15.101 1.00 97.50 173 LYS A C 1
ATOM 1429 O O . LYS A 1 173 ? -5.679 0.505 14.568 1.00 97.50 173 LYS A O 1
ATOM 1434 N N . LYS A 1 174 ? -7.362 0.640 16.050 1.00 96.56 174 LYS A N 1
ATOM 1435 C CA . LYS A 1 174 ? -7.337 -0.779 16.437 1.00 96.56 174 LYS A CA 1
ATOM 1436 C C . LYS A 1 174 ? -7.863 -1.657 15.298 1.00 96.56 174 LYS A C 1
ATOM 1438 O O . LYS A 1 174 ? -7.220 -2.659 15.019 1.00 96.56 174 LYS A O 1
ATOM 1443 N N . LEU A 1 175 ? -8.954 -1.271 14.631 1.00 97.19 175 LEU A N 1
ATOM 1444 C CA . LEU A 1 175 ? -9.504 -1.976 13.466 1.00 97.19 175 LEU A CA 1
ATOM 1445 C C . LEU A 1 175 ? -8.435 -2.192 12.389 1.00 97.19 175 LEU A C 1
ATOM 1447 O O . LEU A 1 175 ? -8.171 -3.333 12.027 1.00 97.19 175 LEU A O 1
ATOM 1451 N N . TYR A 1 176 ? -7.763 -1.117 11.962 1.00 97.50 176 TYR A N 1
ATOM 1452 C CA . TYR A 1 176 ? -6.657 -1.173 10.998 1.00 97.50 176 TYR A CA 1
ATOM 1453 C C . TYR A 1 176 ? -5.582 -2.201 11.402 1.00 97.50 176 TYR A C 1
ATOM 1455 O O . TYR A 1 176 ? -5.230 -3.094 10.636 1.00 97.50 176 TYR A O 1
ATOM 1463 N N . LYS A 1 177 ? -5.110 -2.142 12.653 1.00 97.00 177 LYS A N 1
ATOM 1464 C CA . LYS A 1 177 ? -4.089 -3.078 13.152 1.00 97.00 177 LYS A CA 1
ATOM 1465 C C . LYS A 1 177 ? -4.562 -4.530 13.187 1.00 97.00 177 LYS A C 1
ATOM 1467 O O . LYS A 1 177 ? -3.777 -5.430 12.911 1.00 97.00 177 LYS A O 1
ATOM 1472 N N . GLU A 1 178 ? -5.807 -4.767 13.584 1.00 96.50 178 GLU A N 1
ATOM 1473 C CA . GLU A 1 178 ? -6.365 -6.119 13.662 1.00 96.50 178 GLU A CA 1
ATOM 1474 C C . GLU A 1 178 ? -6.545 -6.719 12.260 1.00 96.50 178 GLU A C 1
ATOM 1476 O O . GLU A 1 178 ? -6.190 -7.879 12.072 1.00 96.50 178 GLU A O 1
ATOM 1481 N N . ILE A 1 179 ? -6.986 -5.941 11.259 1.00 97.44 179 ILE A N 1
ATOM 1482 C CA . ILE A 1 179 ? -7.080 -6.427 9.871 1.00 97.44 179 ILE A CA 1
ATOM 1483 C C . ILE A 1 179 ? -5.690 -6.784 9.322 1.00 97.44 179 ILE A C 1
ATOM 1485 O O . ILE A 1 179 ? -5.530 -7.872 8.772 1.00 97.44 179 ILE A O 1
ATOM 1489 N N . ASN A 1 180 ? -4.664 -5.951 9.535 1.00 96.38 180 ASN A N 1
ATOM 1490 C CA . ASN A 1 180 ? -3.291 -6.291 9.126 1.00 96.38 180 ASN A CA 1
ATOM 1491 C C . ASN A 1 180 ? -2.791 -7.588 9.769 1.00 96.38 180 ASN A C 1
ATOM 1493 O O . ASN A 1 180 ? -2.212 -8.432 9.087 1.00 96.38 180 ASN A O 1
ATOM 1497 N N . ASN A 1 181 ? -3.058 -7.785 11.065 1.00 94.25 181 ASN A N 1
ATOM 1498 C CA . ASN A 1 181 ? -2.702 -9.030 11.746 1.00 94.25 181 ASN A CA 1
ATOM 1499 C C . ASN A 1 181 ? -3.429 -10.237 11.136 1.00 94.25 181 ASN A C 1
ATOM 1501 O O . ASN A 1 181 ? -2.819 -11.288 10.960 1.00 94.25 181 ASN A O 1
ATOM 1505 N N . ILE A 1 182 ? -4.718 -10.091 10.813 1.00 95.44 182 ILE A N 1
ATOM 1506 C CA . ILE A 1 182 ? -5.517 -11.146 10.181 1.00 95.44 182 ILE A CA 1
ATOM 1507 C C . ILE A 1 182 ? -4.943 -11.505 8.813 1.00 95.44 182 ILE A C 1
ATOM 1509 O O . ILE A 1 182 ? -4.698 -12.683 8.565 1.00 95.44 182 ILE A O 1
ATOM 1513 N N . ILE A 1 183 ? -4.666 -10.515 7.959 1.00 95.75 183 ILE A N 1
ATOM 1514 C CA . ILE A 1 183 ? -4.035 -10.738 6.651 1.00 95.75 183 ILE A CA 1
ATOM 1515 C C . ILE A 1 183 ? -2.715 -11.486 6.837 1.00 95.75 183 ILE A C 1
ATOM 1517 O O . ILE A 1 183 ? -2.527 -12.530 6.221 1.00 95.75 183 ILE A O 1
ATOM 1521 N N . ALA A 1 184 ? -1.849 -11.029 7.747 1.00 93.88 184 ALA A N 1
ATOM 1522 C CA . ALA A 1 184 ? -0.567 -11.671 8.033 1.00 93.88 184 ALA A CA 1
ATOM 1523 C C . ALA A 1 184 ? -0.710 -13.145 8.470 1.00 93.88 184 ALA A C 1
ATOM 1525 O O . ALA A 1 184 ? 0.131 -13.972 8.112 1.00 93.88 184 ALA A O 1
ATOM 1526 N N . TYR A 1 185 ? -1.771 -13.498 9.208 1.00 93.44 185 TYR A N 1
ATOM 1527 C CA . TYR A 1 185 ? -2.061 -14.896 9.539 1.00 93.44 185 TYR A CA 1
ATOM 1528 C C . TYR A 1 185 ? -2.438 -15.724 8.308 1.00 93.44 185 TYR A C 1
ATOM 1530 O O . TYR A 1 185 ? -2.033 -16.879 8.221 1.00 93.44 185 TYR A O 1
ATOM 1538 N N . TYR A 1 186 ? -3.169 -15.162 7.349 1.00 92.31 186 TYR A N 1
ATOM 1539 C CA . TYR A 1 186 ? -3.512 -15.889 6.129 1.00 92.31 186 TYR A CA 1
ATOM 1540 C C . TYR A 1 186 ? -2.331 -16.060 5.173 1.00 92.31 186 TYR A C 1
ATOM 1542 O O . TYR A 1 186 ? -2.169 -17.137 4.608 1.00 92.31 186 TYR A O 1
ATOM 1550 N N . ILE A 1 187 ? -1.527 -15.012 4.974 1.00 92.56 187 ILE A N 1
ATOM 1551 C CA . ILE A 1 187 ? -0.579 -14.965 3.848 1.00 92.56 187 ILE A CA 1
ATOM 1552 C C . ILE A 1 187 ? 0.792 -15.554 4.176 1.00 92.56 187 ILE A C 1
ATOM 1554 O O . ILE A 1 187 ? 1.492 -16.028 3.286 1.00 92.56 187 ILE A O 1
ATOM 1558 N N . PHE A 1 188 ? 1.209 -15.530 5.441 1.00 88.75 188 PHE A N 1
ATOM 1559 C CA . PHE A 1 188 ? 2.553 -15.956 5.805 1.00 88.75 188 PHE A CA 1
ATOM 1560 C C . PHE A 1 188 ? 2.544 -17.366 6.380 1.00 88.75 188 PHE A C 1
ATOM 1562 O O . PHE A 1 188 ? 1.753 -17.661 7.272 1.00 88.75 188 PHE A O 1
ATOM 1569 N N . ASN A 1 189 ? 3.502 -18.203 5.975 1.00 78.94 189 ASN A N 1
ATOM 1570 C CA . ASN A 1 189 ? 3.758 -19.513 6.594 1.00 78.94 189 ASN A CA 1
ATOM 1571 C C . ASN A 1 189 ? 4.777 -19.428 7.740 1.00 78.94 189 ASN A C 1
ATOM 1573 O O . ASN A 1 189 ? 4.665 -20.151 8.735 1.00 78.94 189 ASN A O 1
ATOM 1577 N N . ASN A 1 190 ? 5.718 -18.481 7.653 1.00 76.81 190 ASN A N 1
ATOM 1578 C CA . ASN A 1 190 ? 6.729 -18.155 8.660 1.00 76.81 190 ASN A CA 1
ATOM 1579 C C . ASN A 1 190 ? 6.773 -16.636 8.908 1.00 76.81 190 ASN A C 1
ATOM 1581 O O . ASN A 1 190 ? 6.087 -15.883 8.239 1.00 76.81 190 ASN A O 1
ATOM 1585 N N . TYR A 1 191 ? 7.438 -16.187 9.973 1.00 74.69 191 TYR A N 1
ATOM 1586 C CA . TYR A 1 191 ? 7.710 -14.755 10.187 1.00 74.69 191 TYR A CA 1
ATOM 1587 C C . TYR A 1 191 ? 9.217 -14.552 10.064 1.00 74.69 191 TYR A C 1
ATOM 1589 O O . TYR A 1 191 ? 9.920 -14.409 11.065 1.00 74.69 191 TYR A O 1
ATOM 1597 N N . GLY A 1 192 ? 9.712 -14.666 8.834 1.00 85.00 192 GLY A N 1
ATOM 1598 C CA . GLY A 1 192 ? 11.084 -14.343 8.487 1.00 85.00 192 GLY A CA 1
ATOM 1599 C C . GLY A 1 192 ? 11.271 -12.848 8.237 1.00 85.00 192 GLY A C 1
ATOM 1600 O O . GLY A 1 192 ? 10.381 -12.018 8.463 1.00 85.00 192 GLY A O 1
ATOM 1601 N N . ILE A 1 193 ? 12.475 -12.499 7.785 1.00 85.00 193 ILE A N 1
ATOM 1602 C CA . ILE A 1 193 ? 12.850 -11.117 7.455 1.00 85.00 193 ILE A CA 1
ATOM 1603 C C . ILE A 1 193 ? 12.019 -10.609 6.269 1.00 85.00 193 ILE A C 1
ATOM 1605 O O . ILE A 1 193 ? 11.557 -9.468 6.295 1.00 85.00 193 ILE A O 1
ATOM 1609 N N . ASN A 1 194 ? 11.780 -11.463 5.271 1.00 89.81 194 ASN A N 1
ATOM 1610 C CA . ASN A 1 194 ? 11.052 -11.101 4.059 1.00 89.81 194 ASN A CA 1
ATOM 1611 C C . ASN A 1 194 ? 9.576 -10.826 4.355 1.00 89.81 194 ASN A C 1
ATOM 1613 O O . ASN A 1 194 ? 9.078 -9.761 4.008 1.00 89.81 194 ASN A O 1
ATOM 1617 N N . GLU A 1 195 ? 8.899 -11.715 5.082 1.00 91.50 195 GLU A N 1
ATOM 1618 C CA . GLU A 1 195 ? 7.493 -11.541 5.462 1.00 91.50 195 GLU A CA 1
ATOM 1619 C C . GLU A 1 195 ? 7.298 -10.304 6.342 1.00 91.50 195 GLU A C 1
ATOM 1621 O O . GLU A 1 195 ? 6.358 -9.535 6.152 1.00 91.50 195 GLU A O 1
ATOM 1626 N N . SER A 1 196 ? 8.227 -10.063 7.272 1.00 91.88 196 SER A N 1
ATOM 1627 C CA . SER A 1 196 ? 8.190 -8.864 8.115 1.00 91.88 196 SER A CA 1
ATOM 1628 C C . SER A 1 196 ? 8.352 -7.589 7.282 1.00 91.88 196 SER A C 1
ATOM 1630 O O . SER A 1 196 ? 7.626 -6.621 7.492 1.00 91.88 196 SER A O 1
ATOM 1632 N N . SER A 1 197 ? 9.272 -7.595 6.315 1.00 93.62 197 SER A N 1
ATOM 1633 C CA . SER A 1 197 ? 9.513 -6.453 5.424 1.00 93.62 197 SER A CA 1
ATOM 1634 C C . SER A 1 197 ? 8.327 -6.195 4.493 1.00 93.62 197 SER A C 1
ATOM 1636 O O . SER A 1 197 ? 7.922 -5.045 4.333 1.00 93.62 197 SER A O 1
ATOM 1638 N N . PHE A 1 198 ? 7.730 -7.253 3.935 1.00 95.38 198 PHE A N 1
ATOM 1639 C CA . PHE A 1 198 ? 6.510 -7.161 3.135 1.00 95.38 198 PHE A CA 1
ATOM 1640 C C . PHE A 1 198 ? 5.354 -6.584 3.958 1.00 95.38 198 PHE A C 1
ATOM 1642 O O . PHE A 1 198 ? 4.689 -5.651 3.515 1.00 95.38 198 PHE A O 1
ATOM 1649 N N . SER A 1 199 ? 5.162 -7.076 5.188 1.00 95.06 199 SER A N 1
ATOM 1650 C CA . SER A 1 199 ? 4.116 -6.594 6.096 1.00 95.06 199 SER A CA 1
ATOM 1651 C C . SER A 1 199 ? 4.252 -5.101 6.388 1.00 95.06 199 SER A C 1
ATOM 1653 O O . SER A 1 199 ? 3.259 -4.387 6.334 1.00 95.06 199 SER A O 1
ATOM 1655 N N . VAL A 1 200 ? 5.466 -4.608 6.660 1.00 94.50 200 VAL A N 1
ATOM 1656 C CA . VAL A 1 200 ? 5.694 -3.177 6.932 1.00 94.50 200 VAL A CA 1
ATOM 1657 C C . VAL A 1 200 ? 5.346 -2.316 5.716 1.00 94.50 200 VAL A C 1
ATOM 1659 O O . VAL A 1 200 ? 4.635 -1.327 5.865 1.00 94.50 200 VAL A O 1
ATOM 1662 N N . ARG A 1 201 ? 5.779 -2.710 4.511 1.00 95.31 201 ARG A N 1
ATOM 1663 C CA . ARG A 1 201 ? 5.462 -1.954 3.287 1.00 95.31 201 ARG A CA 1
ATOM 1664 C C . ARG A 1 201 ? 3.969 -1.982 2.966 1.00 95.31 201 ARG A C 1
ATOM 1666 O O . ARG A 1 201 ? 3.404 -0.958 2.598 1.00 95.31 201 ARG A O 1
ATOM 1673 N N . MET A 1 202 ? 3.323 -3.137 3.139 1.00 96.56 202 MET A N 1
ATOM 1674 C CA . MET A 1 202 ? 1.871 -3.272 3.009 1.00 96.56 202 MET A CA 1
ATOM 1675 C C . MET A 1 202 ? 1.149 -2.311 3.962 1.00 96.56 202 MET A C 1
ATOM 1677 O O . MET A 1 202 ? 0.243 -1.600 3.542 1.00 96.56 202 MET A O 1
ATOM 1681 N N . GLU A 1 203 ? 1.565 -2.254 5.229 1.00 96.56 203 GLU A N 1
ATOM 1682 C CA . GLU A 1 203 ? 0.999 -1.332 6.217 1.00 96.56 203 GLU A CA 1
ATOM 1683 C C . GLU A 1 203 ? 1.133 0.139 5.789 1.00 96.56 203 GLU A C 1
ATOM 1685 O O . GLU A 1 203 ? 0.160 0.887 5.860 1.00 96.56 203 GLU A O 1
ATOM 1690 N N . GLU A 1 204 ? 2.303 0.554 5.302 1.00 96.06 204 GLU A N 1
ATOM 1691 C CA . GLU A 1 204 ? 2.545 1.926 4.831 1.00 96.06 204 GLU A CA 1
ATOM 1692 C C . GLU A 1 204 ? 1.650 2.297 3.636 1.00 96.06 204 GLU A C 1
ATOM 1694 O O . GLU A 1 204 ? 0.999 3.344 3.653 1.00 96.06 204 GLU A O 1
ATOM 1699 N N . ILE A 1 205 ? 1.541 1.409 2.643 1.00 97.88 205 ILE A N 1
ATOM 1700 C CA . ILE A 1 205 ? 0.714 1.641 1.449 1.00 97.88 205 ILE A CA 1
ATOM 1701 C C . ILE A 1 205 ? -0.771 1.680 1.811 1.00 97.88 205 ILE A C 1
ATOM 1703 O O . ILE A 1 205 ? -1.499 2.564 1.358 1.00 97.88 205 ILE A O 1
ATOM 1707 N N . ILE A 1 206 ? -1.240 0.751 2.646 1.00 98.50 206 ILE A N 1
ATOM 1708 C CA . ILE A 1 206 ? -2.637 0.735 3.086 1.00 98.50 206 ILE A CA 1
ATOM 1709 C C . ILE A 1 206 ? -2.941 1.999 3.891 1.00 98.50 206 ILE A C 1
ATOM 1711 O O . ILE A 1 206 ? -3.977 2.616 3.662 1.00 98.50 206 ILE A O 1
ATOM 1715 N N . LEU A 1 207 ? -2.044 2.443 4.775 1.00 98.19 207 LEU A N 1
ATOM 1716 C CA . LEU A 1 207 ? -2.216 3.701 5.504 1.00 98.19 207 LEU A CA 1
ATOM 1717 C C . LEU A 1 207 ? -2.327 4.908 4.561 1.00 98.19 207 LEU A C 1
ATOM 1719 O O . LEU A 1 207 ? -3.181 5.772 4.775 1.00 98.19 207 LEU A O 1
ATOM 1723 N N . PHE A 1 208 ? -1.520 4.950 3.501 1.00 98.44 208 PHE A N 1
ATOM 1724 C CA . PHE A 1 208 ? -1.635 5.973 2.465 1.00 98.44 208 PHE A CA 1
ATOM 1725 C C . PHE A 1 208 ? -3.002 5.926 1.757 1.00 98.44 208 PHE A C 1
ATOM 1727 O O . PHE A 1 208 ? -3.671 6.957 1.662 1.00 98.44 208 PHE A O 1
ATOM 1734 N N . LEU A 1 209 ? -3.481 4.743 1.349 1.00 98.75 209 LEU A N 1
ATOM 1735 C CA . LEU A 1 209 ? -4.806 4.570 0.730 1.00 98.75 209 LEU A CA 1
ATOM 1736 C C . LEU A 1 209 ? -5.959 4.964 1.670 1.00 98.75 209 LEU A C 1
ATOM 1738 O O . LEU A 1 209 ? -6.940 5.562 1.226 1.00 98.75 209 LEU A O 1
ATOM 1742 N N . ILE A 1 210 ? -5.834 4.692 2.973 1.00 98.69 210 ILE A N 1
ATOM 1743 C CA . ILE A 1 210 ? -6.791 5.144 3.996 1.00 98.69 210 ILE A CA 1
ATOM 1744 C C . ILE A 1 210 ? -6.865 6.673 4.016 1.00 98.69 210 ILE A C 1
ATOM 1746 O O . ILE A 1 210 ? -7.956 7.243 4.072 1.00 98.69 210 ILE A O 1
ATOM 1750 N N . GLY A 1 211 ? -5.714 7.342 3.941 1.00 98.56 211 GLY A N 1
ATOM 1751 C CA . GLY A 1 211 ? -5.656 8.794 3.820 1.00 98.56 211 GLY A CA 1
ATOM 1752 C C . GLY A 1 211 ? -6.353 9.318 2.581 1.00 98.56 211 GLY A C 1
ATOM 1753 O O . GLY A 1 211 ? -7.154 10.245 2.671 1.00 98.56 211 GLY A O 1
ATOM 1754 N N . CYS A 1 212 ? -6.080 8.695 1.436 1.00 98.50 212 CYS A N 1
ATOM 1755 C CA . CYS A 1 212 ? -6.709 9.047 0.168 1.00 98.50 212 CYS A CA 1
ATOM 1756 C C . CYS A 1 212 ? -8.239 8.924 0.261 1.00 98.50 212 CYS A C 1
ATOM 1758 O O . CYS A 1 212 ? -8.951 9.838 -0.152 1.00 98.50 212 CYS A O 1
ATOM 1760 N N . SER A 1 213 ? -8.745 7.861 0.900 1.00 98.56 213 SER A N 1
ATOM 1761 C CA . SER A 1 213 ? -10.175 7.689 1.197 1.00 98.56 213 SER A CA 1
ATOM 1762 C C . SER A 1 213 ? -10.745 8.816 2.053 1.00 98.56 213 SER A C 1
ATOM 1764 O O . SER A 1 213 ? -11.756 9.409 1.678 1.00 98.56 213 SER A O 1
ATOM 1766 N N . ALA A 1 214 ? -10.074 9.172 3.150 1.00 98.56 214 ALA A N 1
ATOM 1767 C CA . ALA A 1 214 ? -10.527 10.260 4.010 1.00 98.56 214 ALA A CA 1
ATOM 1768 C C . ALA A 1 214 ? -10.557 11.609 3.266 1.00 98.56 214 ALA A C 1
ATOM 1770 O O . ALA A 1 214 ? -11.541 12.341 3.365 1.00 98.56 214 ALA A O 1
ATOM 1771 N N . VAL A 1 215 ? -9.527 11.924 2.471 1.00 98.00 215 VAL A N 1
ATOM 1772 C CA . VAL A 1 215 ? -9.476 13.172 1.691 1.00 98.00 215 VAL A CA 1
ATOM 1773 C C . VAL A 1 215 ? -10.559 13.212 0.613 1.00 98.00 215 VAL A C 1
ATOM 1775 O O . VAL A 1 215 ? -11.222 14.243 0.476 1.00 98.00 215 VAL A O 1
ATOM 1778 N N . LYS A 1 216 ? -10.780 12.106 -0.109 1.00 97.12 216 LYS A N 1
ATOM 1779 C CA . LYS A 1 216 ? -11.825 11.979 -1.139 1.00 97.12 216 LYS A CA 1
ATOM 1780 C C . LYS A 1 216 ? -13.221 12.257 -0.573 1.00 97.12 216 LYS A C 1
ATOM 1782 O O . LYS A 1 216 ? -14.022 12.937 -1.207 1.00 97.12 216 LYS A O 1
ATOM 1787 N N . GLU A 1 217 ? -13.499 11.778 0.636 1.00 97.31 217 GLU A N 1
ATOM 1788 C CA . GLU A 1 217 ? -14.773 11.997 1.334 1.00 97.31 217 GLU A CA 1
ATOM 1789 C C . GLU A 1 217 ? -14.863 13.360 2.048 1.00 97.31 217 GLU A C 1
ATOM 1791 O O . GLU A 1 217 ? -15.886 13.675 2.649 1.00 97.31 217 GLU A O 1
ATOM 1796 N N . ASN A 1 218 ? -13.821 14.198 1.964 1.00 97.00 218 ASN A N 1
ATOM 1797 C CA . ASN A 1 218 ? -13.676 15.446 2.724 1.00 97.00 218 ASN A CA 1
ATOM 1798 C C . ASN A 1 218 ? -13.746 15.255 4.252 1.00 97.00 218 ASN A C 1
ATOM 1800 O O . ASN A 1 218 ? -14.158 16.159 4.984 1.00 97.00 218 ASN A O 1
ATOM 1804 N N . ASN A 1 219 ? -13.297 14.100 4.746 1.00 96.88 219 ASN A N 1
ATOM 1805 C CA . ASN A 1 219 ? -13.152 13.847 6.172 1.00 96.88 219 ASN A CA 1
ATOM 1806 C C . ASN A 1 219 ? -11.872 14.520 6.694 1.00 96.88 219 ASN A C 1
ATOM 1808 O O . ASN A 1 219 ? -10.801 14.419 6.097 1.00 96.88 219 ASN A O 1
ATOM 1812 N N . ASN A 1 220 ? -11.965 15.169 7.856 1.00 96.50 220 ASN A N 1
ATOM 1813 C CA . ASN A 1 220 ? -10.793 15.714 8.559 1.00 96.50 220 ASN A CA 1
ATOM 1814 C C . ASN A 1 220 ? -10.073 14.656 9.418 1.00 96.50 220 ASN A C 1
ATOM 1816 O O . ASN A 1 220 ? -8.977 14.895 9.926 1.00 96.50 220 ASN A O 1
ATOM 1820 N N . GLU A 1 221 ? -10.711 13.505 9.625 1.00 98.19 221 GLU A N 1
ATOM 1821 C CA . GLU A 1 221 ? -10.238 12.408 10.462 1.00 98.19 221 GLU A CA 1
ATOM 1822 C C . GLU A 1 221 ? -10.511 11.076 9.758 1.00 98.19 221 GLU A C 1
ATOM 1824 O O . GLU A 1 221 ? -11.470 10.943 9.003 1.00 98.19 221 GLU A O 1
ATOM 1829 N N . ILE A 1 222 ? -9.661 10.084 10.008 1.00 98.56 222 ILE A N 1
ATOM 1830 C CA . ILE A 1 222 ? -9.796 8.735 9.462 1.00 98.56 222 ILE A CA 1
ATOM 1831 C C . ILE A 1 222 ? -10.792 7.952 10.316 1.00 98.56 222 ILE A C 1
ATOM 1833 O O . ILE A 1 222 ? -10.510 7.690 11.493 1.00 98.56 222 ILE A O 1
ATOM 1837 N N . ASN A 1 223 ? -11.893 7.527 9.698 1.00 97.81 223 ASN A N 1
ATOM 1838 C CA . ASN A 1 223 ? -12.921 6.677 10.300 1.00 97.81 223 ASN A CA 1
ATOM 1839 C C . ASN A 1 223 ? -12.843 5.221 9.787 1.00 97.81 223 ASN A C 1
ATOM 1841 O O . ASN A 1 223 ? -11.991 4.866 8.967 1.00 97.81 223 ASN A O 1
ATOM 1845 N N . ALA A 1 224 ? -13.727 4.350 10.283 1.00 96.81 224 ALA A N 1
ATOM 1846 C CA . ALA A 1 224 ? -13.746 2.932 9.911 1.00 96.81 224 ALA A CA 1
ATOM 1847 C C . ALA A 1 224 ? -1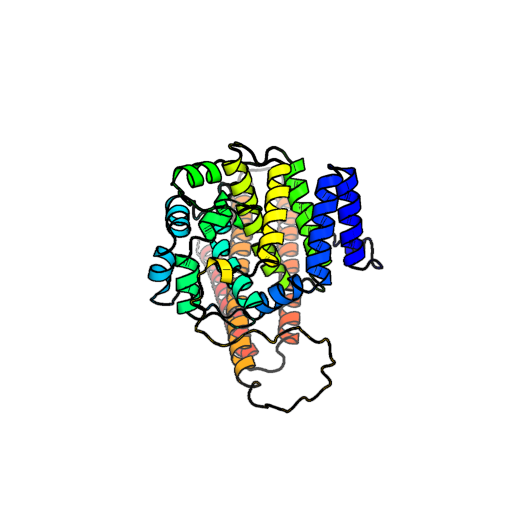4.068 2.677 8.424 1.00 96.81 224 ALA A C 1
ATOM 1849 O O . ALA A 1 224 ? -13.502 1.757 7.835 1.00 96.81 224 ALA A O 1
ATOM 1850 N N . ASN A 1 225 ? -14.918 3.494 7.795 1.00 96.75 225 ASN A N 1
ATOM 1851 C CA . ASN A 1 225 ? -15.249 3.346 6.374 1.00 96.75 225 ASN A CA 1
ATOM 1852 C C . ASN A 1 225 ? -14.027 3.608 5.493 1.00 96.75 225 ASN A C 1
ATOM 1854 O O . ASN A 1 225 ? -13.801 2.872 4.532 1.00 96.75 225 ASN A O 1
ATOM 1858 N N . ASN A 1 226 ? -13.183 4.573 5.874 1.00 98.25 226 ASN A N 1
ATOM 1859 C CA . ASN A 1 226 ? -11.931 4.835 5.165 1.00 98.25 226 ASN A CA 1
ATOM 1860 C C . ASN A 1 226 ? -10.972 3.639 5.246 1.00 98.25 226 ASN A C 1
ATOM 1862 O O . ASN A 1 226 ? -10.321 3.298 4.258 1.00 98.25 226 ASN A O 1
ATOM 1866 N N . VAL A 1 227 ? -10.940 2.950 6.395 1.00 98.31 227 VAL A N 1
ATOM 1867 C CA . VAL A 1 227 ? -10.194 1.691 6.560 1.00 98.31 227 VAL A CA 1
ATOM 1868 C C . VAL A 1 227 ? -10.718 0.621 5.602 1.00 98.31 227 VAL A C 1
ATOM 1870 O O . VAL A 1 227 ? -9.937 0.024 4.864 1.00 98.31 227 VAL A O 1
ATOM 1873 N N . PHE A 1 228 ? -12.033 0.398 5.560 1.00 97.31 228 PHE A N 1
ATOM 1874 C CA . PHE A 1 228 ? -12.624 -0.614 4.680 1.00 97.31 228 PHE A CA 1
ATOM 1875 C C . PHE A 1 228 ? -12.423 -0.309 3.191 1.00 97.31 228 PHE A C 1
ATOM 1877 O O . PHE A 1 228 ? -12.064 -1.212 2.436 1.00 97.31 228 PHE A O 1
ATOM 1884 N N . CYS A 1 229 ? -12.596 0.948 2.771 1.00 97.94 229 CYS A N 1
ATOM 1885 C CA . CYS A 1 229 ? -12.368 1.379 1.391 1.00 97.94 229 CYS A CA 1
ATOM 1886 C C . CYS A 1 229 ? -10.919 1.110 0.952 1.00 97.94 229 CYS A C 1
ATOM 1888 O O . CYS A 1 229 ? -10.688 0.563 -0.129 1.00 97.94 229 CYS A O 1
ATOM 1890 N N . ALA A 1 230 ? -9.940 1.400 1.812 1.00 98.50 230 ALA A N 1
ATOM 1891 C CA . ALA A 1 230 ? -8.536 1.135 1.515 1.00 98.50 230 ALA A CA 1
ATOM 1892 C C . ALA A 1 230 ? -8.229 -0.360 1.353 1.00 98.50 230 ALA A C 1
ATOM 1894 O O . ALA A 1 230 ? -7.531 -0.725 0.411 1.00 98.50 230 ALA A O 1
ATOM 1895 N N . TYR A 1 231 ? -8.780 -1.238 2.200 1.00 98.38 231 TYR A N 1
ATOM 1896 C CA . TYR A 1 231 ? -8.598 -2.687 2.028 1.00 98.38 231 TYR A CA 1
ATOM 1897 C C . TYR A 1 231 ? -9.287 -3.221 0.769 1.00 98.38 231 TYR A C 1
ATOM 1899 O O . TYR A 1 231 ? -8.687 -4.018 0.052 1.00 98.38 231 TYR A O 1
ATOM 1907 N N . LYS A 1 232 ? -10.502 -2.749 0.449 1.00 98.00 232 LYS A N 1
ATOM 1908 C CA . LYS A 1 232 ? -11.172 -3.087 -0.821 1.00 98.00 232 LYS A CA 1
ATOM 1909 C C . LYS A 1 232 ? -10.327 -2.656 -2.022 1.00 98.00 232 LYS A C 1
ATOM 1911 O O . LYS A 1 232 ? -10.140 -3.432 -2.956 1.00 98.00 232 LYS A O 1
ATOM 1916 N N . THR A 1 233 ? -9.752 -1.455 -1.962 1.00 98.56 233 THR A N 1
ATOM 1917 C CA . THR A 1 233 ? -8.827 -0.937 -2.983 1.00 98.56 233 THR A CA 1
ATOM 1918 C C . THR A 1 233 ? -7.584 -1.812 -3.093 1.00 98.56 233 THR A C 1
ATOM 1920 O O . THR A 1 233 ? -7.245 -2.256 -4.182 1.00 98.56 233 THR A O 1
ATOM 1923 N N . TRP A 1 234 ? -6.937 -2.121 -1.970 1.00 98.31 234 TRP A N 1
ATOM 1924 C CA . TRP A 1 234 ? -5.749 -2.970 -1.908 1.00 98.31 234 TRP A CA 1
ATOM 1925 C C . TRP A 1 234 ? -5.996 -4.355 -2.525 1.00 98.31 234 TRP A C 1
ATOM 1927 O O . TRP A 1 234 ? -5.244 -4.789 -3.396 1.00 98.31 234 TRP A O 1
ATOM 1937 N N . PHE A 1 235 ? -7.091 -5.024 -2.154 1.00 98.31 235 PHE A N 1
ATOM 1938 C CA . PHE A 1 235 ? -7.456 -6.317 -2.737 1.00 98.31 235 PHE A CA 1
ATOM 1939 C C . PHE A 1 235 ? -7.775 -6.213 -4.227 1.00 98.31 235 PHE A C 1
ATOM 1941 O O . PHE A 1 235 ? -7.396 -7.091 -5.006 1.00 98.31 235 PHE A O 1
ATOM 1948 N N . LYS A 1 236 ? -8.432 -5.122 -4.641 1.00 98.19 236 LYS A N 1
ATOM 1949 C CA . LYS A 1 236 ? -8.692 -4.855 -6.054 1.00 98.19 236 LYS A CA 1
ATOM 1950 C C . LYS A 1 236 ? -7.403 -4.648 -6.844 1.00 98.19 236 LYS A C 1
ATOM 1952 O O . LYS A 1 236 ? -7.303 -5.17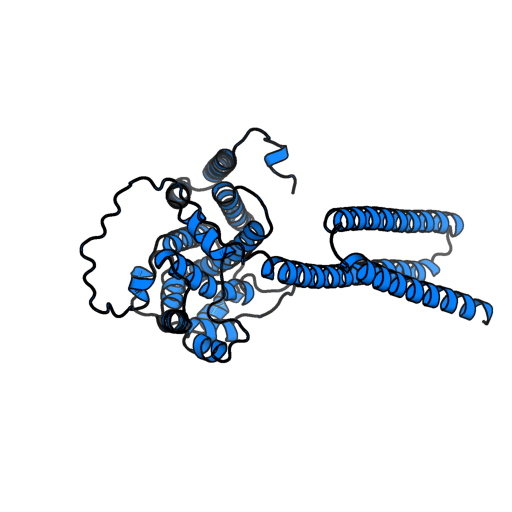9 -7.942 1.00 98.19 236 LYS A O 1
ATOM 1957 N N . LEU A 1 237 ? -6.415 -3.945 -6.301 1.00 98.31 237 LEU A N 1
ATOM 1958 C CA . LEU A 1 237 ? -5.126 -3.754 -6.968 1.00 98.31 237 LEU A CA 1
ATOM 1959 C C . LEU A 1 237 ? -4.418 -5.085 -7.203 1.00 98.31 237 LEU A C 1
ATOM 1961 O O . LEU A 1 237 ? -4.008 -5.351 -8.326 1.00 98.31 237 LEU A O 1
ATOM 1965 N N . ILE A 1 238 ? -4.361 -5.954 -6.189 1.00 98.38 238 ILE A N 1
ATOM 1966 C CA . ILE A 1 238 ? -3.698 -7.259 -6.315 1.00 98.38 238 ILE A CA 1
ATOM 1967 C C . ILE A 1 238 ? -4.301 -8.092 -7.455 1.00 98.38 238 ILE A C 1
ATOM 1969 O O . ILE A 1 238 ? -3.565 -8.678 -8.245 1.00 98.38 238 ILE A O 1
ATOM 1973 N N . LYS A 1 239 ? -5.632 -8.128 -7.581 1.00 97.25 239 LYS A N 1
ATOM 1974 C CA . LYS A 1 239 ? -6.304 -8.917 -8.630 1.00 97.25 239 LYS A CA 1
ATOM 1975 C C . LYS A 1 239 ? -6.268 -8.285 -10.024 1.00 97.25 239 LYS A C 1
ATOM 1977 O O . LYS A 1 239 ? -6.637 -8.955 -10.983 1.00 97.25 239 LYS A O 1
ATOM 1982 N N . THR A 1 240 ? -5.904 -7.011 -10.141 1.00 97.19 240 THR A N 1
ATOM 1983 C CA . THR A 1 240 ? -6.046 -6.265 -11.396 1.00 97.19 240 THR A CA 1
ATOM 1984 C C . THR A 1 240 ? -4.762 -6.312 -12.208 1.00 97.19 240 THR A C 1
ATOM 1986 O O . THR A 1 240 ? -3.722 -5.850 -11.748 1.00 97.19 240 THR A O 1
ATOM 1989 N N . ASP A 1 241 ? -4.860 -6.793 -13.446 1.00 96.12 241 ASP A N 1
ATOM 1990 C CA . ASP A 1 241 ? -3.799 -6.625 -14.436 1.00 96.12 241 ASP A CA 1
ATOM 1991 C C . ASP A 1 241 ? -3.714 -5.149 -14.849 1.00 96.12 241 ASP A C 1
ATOM 1993 O O . ASP A 1 241 ? -4.605 -4.614 -15.512 1.00 96.12 241 ASP A O 1
ATOM 1997 N N . LEU A 1 242 ? -2.638 -4.477 -14.436 1.00 95.88 242 LEU A N 1
ATOM 1998 C CA . LEU A 1 242 ? -2.435 -3.051 -14.699 1.00 95.88 242 LEU A CA 1
ATOM 1999 C C . LEU A 1 242 ? -2.126 -2.747 -16.173 1.00 95.88 242 LEU A C 1
ATOM 2001 O O . LEU A 1 242 ? -2.227 -1.591 -16.592 1.00 95.88 242 LEU A O 1
ATOM 2005 N N . SER A 1 243 ? -1.820 -3.762 -16.986 1.00 94.31 243 SER A N 1
ATOM 2006 C CA . SER A 1 243 ? -1.507 -3.612 -18.411 1.00 94.31 243 SER A CA 1
ATOM 2007 C C . SER A 1 243 ? -2.622 -2.921 -19.198 1.00 94.31 243 SER A C 1
ATOM 2009 O O . SER A 1 243 ? -2.342 -2.162 -20.128 1.00 94.31 243 SER A O 1
ATOM 2011 N N . ILE A 1 244 ? -3.880 -3.127 -18.789 1.00 91.75 244 ILE A N 1
ATOM 2012 C CA . ILE A 1 244 ? -5.057 -2.514 -19.424 1.00 91.75 244 ILE A CA 1
ATOM 2013 C C . ILE A 1 244 ? -5.095 -0.988 -19.259 1.00 91.75 244 ILE A C 1
ATOM 2015 O O . ILE A 1 244 ? -5.719 -0.302 -20.064 1.00 91.75 244 ILE A O 1
ATOM 2019 N N . PHE A 1 245 ? -4.418 -0.453 -18.239 1.00 91.06 245 PHE A N 1
ATOM 2020 C CA . PHE A 1 245 ? -4.349 0.985 -17.964 1.00 91.06 245 PHE A CA 1
ATOM 2021 C C . PHE A 1 245 ? -3.050 1.616 -18.457 1.00 91.06 245 PHE A C 1
ATOM 2023 O O . PHE A 1 245 ? -3.035 2.798 -18.787 1.00 91.06 245 PHE A O 1
ATOM 2030 N N . ILE A 1 246 ? -1.970 0.834 -18.522 1.00 90.31 246 ILE A N 1
ATOM 2031 C CA . ILE A 1 246 ? -0.634 1.328 -18.880 1.00 90.31 246 ILE A CA 1
ATOM 2032 C C . ILE A 1 246 ? -0.452 1.455 -20.401 1.00 90.31 246 ILE A C 1
ATOM 2034 O O . ILE A 1 246 ? 0.517 2.049 -20.868 1.00 90.31 246 ILE A O 1
ATOM 2038 N N . GLY A 1 247 ? -1.420 0.972 -21.187 1.00 74.50 247 GLY A N 1
ATOM 2039 C CA . GLY A 1 247 ? -1.413 1.139 -22.636 1.00 74.50 247 GLY A CA 1
ATOM 2040 C C . GLY A 1 247 ? -0.249 0.386 -23.264 1.00 74.50 247 GLY A C 1
ATOM 2041 O O . GLY A 1 247 ? 0.571 0.974 -23.969 1.00 74.50 247 GLY A O 1
ATOM 2042 N N . LEU A 1 248 ? -0.159 -0.924 -23.006 1.00 62.84 248 LEU A N 1
ATOM 2043 C CA . LEU A 1 248 ? 0.666 -1.777 -23.852 1.00 62.84 248 LEU A CA 1
ATOM 2044 C C . LEU A 1 248 ? 0.134 -1.625 -25.278 1.00 62.84 248 LEU A C 1
ATOM 2046 O O . LEU A 1 248 ? -1.006 -2.005 -25.551 1.00 62.84 248 LEU A O 1
ATOM 2050 N N . GLU A 1 249 ? 0.936 -1.066 -26.188 1.00 50.91 249 GLU A N 1
ATOM 2051 C CA . GLU A 1 249 ? 0.693 -1.286 -27.607 1.00 50.91 249 GLU A CA 1
ATOM 2052 C C . GLU A 1 249 ? 0.617 -2.801 -27.772 1.00 50.91 249 GLU A C 1
ATOM 2054 O O . GLU A 1 249 ? 1.618 -3.508 -27.614 1.00 50.91 249 GLU A O 1
ATOM 2059 N N . THR A 1 250 ? -0.584 -3.317 -28.024 1.00 43.50 250 THR A N 1
ATOM 2060 C CA . THR A 1 250 ? -0.772 -4.684 -28.481 1.00 43.50 250 THR A CA 1
ATOM 2061 C C . THR A 1 250 ? -0.086 -4.761 -29.834 1.00 43.50 250 THR A C 1
ATOM 2063 O O . THR A 1 250 ? -0.703 -4.567 -30.881 1.00 43.50 250 THR A O 1
ATOM 2066 N N . SER A 1 251 ? 1.225 -4.981 -29.820 1.00 41.28 251 SER A N 1
ATOM 2067 C CA . SER A 1 251 ? 1.946 -5.458 -30.980 1.00 41.28 251 SER A CA 1
ATOM 2068 C C . SER A 1 251 ? 1.255 -6.760 -31.365 1.00 41.28 251 SER A C 1
ATOM 2070 O O . SER A 1 251 ? 1.317 -7.755 -30.647 1.00 41.28 251 SER A O 1
ATOM 2072 N N . ASN A 1 252 ? 0.473 -6.681 -32.443 1.00 40.03 252 ASN A N 1
ATOM 2073 C CA . ASN A 1 252 ? -0.299 -7.762 -33.035 1.00 40.03 252 ASN A CA 1
ATOM 2074 C C . ASN A 1 252 ? 0.491 -9.076 -33.023 1.00 40.03 252 ASN A C 1
ATOM 2076 O O . ASN A 1 252 ? 1.254 -9.368 -33.941 1.00 40.03 252 ASN A O 1
ATOM 2080 N N . THR A 1 253 ? 0.269 -9.894 -32.003 1.00 43.00 253 THR A N 1
ATOM 2081 C CA . THR A 1 253 ? 0.593 -11.312 -32.004 1.00 43.00 253 THR A CA 1
ATOM 2082 C C . THR A 1 253 ? -0.622 -12.027 -31.438 1.00 43.00 253 THR A C 1
ATOM 2084 O O . THR A 1 253 ? -1.049 -11.803 -30.312 1.00 43.00 253 THR A O 1
ATOM 2087 N N . ASN A 1 254 ? -1.259 -12.799 -32.315 1.00 45.81 254 ASN A N 1
ATOM 2088 C CA . ASN A 1 254 ? -2.503 -13.526 -32.102 1.00 45.81 254 ASN A CA 1
ATOM 2089 C C . ASN A 1 254 ? -2.528 -14.272 -30.757 1.00 45.81 254 ASN A C 1
ATOM 2091 O O . ASN A 1 254 ? -1.911 -15.326 -30.624 1.00 45.81 254 ASN A O 1
ATOM 2095 N N . LEU A 1 255 ? -3.301 -13.762 -29.798 1.00 43.81 255 LEU A N 1
ATOM 2096 C CA . LEU A 1 255 ? -3.513 -14.359 -28.476 1.00 43.81 255 LEU A CA 1
ATOM 2097 C C . LEU A 1 255 ? -4.962 -14.853 -28.330 1.00 43.81 255 LEU A C 1
ATOM 2099 O O . LEU A 1 255 ? -5.661 -14.557 -27.370 1.00 43.81 255 LEU A O 1
ATOM 2103 N N . THR A 1 256 ? -5.435 -15.614 -29.321 1.00 37.66 256 THR A N 1
ATOM 2104 C CA . THR A 1 256 ? -6.748 -16.284 -29.285 1.00 37.66 256 THR A CA 1
ATOM 2105 C C . THR A 1 256 ? -6.715 -17.711 -28.738 1.00 37.66 256 THR A C 1
ATOM 2107 O O . THR A 1 256 ? -7.756 -18.350 -28.723 1.00 37.66 256 THR A O 1
ATOM 2110 N N . ASN A 1 257 ? -5.587 -18.220 -28.230 1.00 44.38 257 ASN A N 1
ATOM 2111 C CA . ASN A 1 257 ? -5.512 -19.596 -27.716 1.00 44.38 257 ASN A CA 1
ATOM 2112 C C . ASN A 1 257 ? -4.676 -19.725 -26.434 1.00 44.38 257 ASN A C 1
ATOM 2114 O O . ASN A 1 257 ? -3.663 -20.413 -26.439 1.00 44.38 257 ASN A O 1
ATOM 2118 N N . LEU A 1 258 ? -5.107 -19.121 -25.325 1.00 40.53 258 LEU A N 1
ATOM 2119 C CA . LEU A 1 258 ? -4.667 -19.552 -23.990 1.00 40.53 258 LEU A CA 1
ATOM 2120 C C . LEU A 1 258 ? -5.869 -19.609 -23.043 1.00 40.53 258 LEU A C 1
ATOM 2122 O O . LEU A 1 258 ? -6.131 -18.717 -22.245 1.00 40.53 258 LEU A O 1
ATOM 2126 N N . VAL A 1 259 ? -6.618 -20.705 -23.169 1.00 38.38 259 VAL A N 1
ATOM 2127 C CA . VAL A 1 259 ? -7.381 -21.273 -22.055 1.00 38.38 259 VAL A CA 1
ATOM 2128 C C . VAL A 1 259 ? -6.369 -22.057 -21.214 1.00 38.38 259 VAL A C 1
ATOM 2130 O O . VAL A 1 259 ? -5.719 -22.944 -21.770 1.00 38.38 259 VAL A O 1
ATOM 2133 N N . PRO A 1 260 ? -6.198 -21.776 -19.913 1.00 38.09 260 PRO A N 1
ATOM 2134 C CA . PRO A 1 260 ? -5.258 -22.525 -19.095 1.00 38.09 260 PRO A CA 1
ATOM 2135 C C . PRO A 1 260 ? -5.840 -23.914 -18.809 1.00 38.09 260 PRO A C 1
ATOM 2137 O O . PRO A 1 260 ? -6.749 -24.082 -17.992 1.00 38.09 260 PRO A O 1
ATOM 2140 N N . SER A 1 261 ? -5.331 -24.930 -19.506 1.00 31.77 261 SER A N 1
ATOM 2141 C CA . SER A 1 261 ? -5.554 -26.325 -19.146 1.00 31.77 261 SER A CA 1
ATOM 2142 C C . SER A 1 261 ? -4.724 -26.652 -17.907 1.00 31.77 261 SER A C 1
ATOM 2144 O O . SER A 1 261 ? -3.496 -26.634 -17.945 1.00 31.77 261 SER A O 1
ATOM 2146 N N . LYS A 1 262 ? -5.412 -26.977 -16.810 1.00 39.69 262 LYS A N 1
ATOM 2147 C CA . LYS A 1 262 ? -4.840 -27.724 -15.688 1.00 39.69 262 LYS A CA 1
ATOM 2148 C C . LYS A 1 262 ? -4.301 -29.050 -16.215 1.00 39.69 262 LYS A C 1
ATOM 2150 O O . LYS A 1 262 ? -5.094 -29.957 -16.435 1.00 39.69 262 LYS A O 1
ATOM 2155 N N . GLU A 1 263 ? -2.990 -29.187 -16.353 1.00 34.34 263 GLU A N 1
ATOM 2156 C CA . GLU A 1 263 ? -2.362 -30.504 -16.381 1.00 34.34 263 GLU A CA 1
ATOM 2157 C C . GLU A 1 263 ? -0.948 -30.463 -15.792 1.00 34.34 263 GLU A C 1
ATOM 2159 O O . GLU A 1 263 ? -0.188 -29.513 -15.949 1.00 34.34 263 GLU A O 1
ATOM 2164 N N . SER A 1 264 ? -0.696 -31.507 -15.013 1.00 37.81 264 SER A N 1
ATOM 2165 C CA . SER A 1 264 ? 0.449 -31.858 -14.177 1.00 37.81 264 SER A CA 1
ATOM 2166 C C . SER A 1 264 ? 1.836 -31.482 -14.705 1.00 37.81 264 SER A C 1
ATOM 2168 O O . SER A 1 264 ? 2.234 -31.938 -15.775 1.00 37.81 264 SER A O 1
ATOM 2170 N N . PHE A 1 265 ? 2.621 -30.798 -13.869 1.00 32.41 265 PHE A N 1
ATOM 2171 C CA . PHE A 1 265 ? 4.072 -30.701 -14.020 1.00 32.41 265 PHE A CA 1
ATOM 2172 C C . PHE A 1 265 ? 4.736 -31.738 -13.104 1.00 32.41 265 PHE A C 1
ATOM 2174 O O . PHE A 1 265 ? 4.755 -31.589 -11.881 1.00 32.41 265 PHE A O 1
ATOM 2181 N N . SER A 1 266 ? 5.202 -32.832 -13.703 1.00 36.28 266 SER A N 1
ATOM 2182 C CA . SER A 1 266 ? 6.111 -33.796 -13.087 1.00 36.28 266 SER A CA 1
ATOM 2183 C C . SER A 1 266 ? 7.560 -33.380 -13.329 1.00 36.28 266 SER A C 1
ATOM 2185 O O . SER A 1 266 ? 7.882 -32.848 -14.387 1.00 36.28 266 SER A O 1
ATOM 2187 N N . GLU A 1 267 ? 8.381 -33.654 -12.317 1.00 41.00 267 GLU A N 1
ATOM 2188 C CA . GLU A 1 267 ? 9.845 -33.624 -12.251 1.00 41.00 267 GLU A CA 1
ATOM 2189 C C . GLU A 1 267 ? 10.593 -33.694 -13.590 1.00 41.00 267 GLU A C 1
ATOM 2191 O O . GLU A 1 267 ? 10.424 -34.646 -14.341 1.00 41.00 267 GLU A O 1
ATOM 2196 N N . ASP A 1 268 ? 11.516 -32.748 -13.795 1.00 30.58 268 ASP A N 1
ATOM 2197 C CA . ASP A 1 268 ? 12.876 -33.061 -14.246 1.00 30.58 268 ASP A CA 1
ATOM 2198 C C . ASP A 1 268 ? 13.840 -31.923 -13.855 1.00 30.58 268 ASP A C 1
ATOM 2200 O O . ASP A 1 268 ? 13.809 -30.810 -14.379 1.00 30.58 268 ASP A O 1
ATOM 2204 N N . LEU A 1 269 ? 14.694 -32.218 -12.872 1.00 33.00 269 LEU A N 1
ATOM 2205 C CA . LEU A 1 269 ? 15.778 -31.370 -12.377 1.00 33.00 269 LEU A CA 1
ATOM 2206 C C . LEU A 1 269 ? 17.061 -31.745 -13.131 1.00 33.00 269 LEU A C 1
ATOM 2208 O O . LEU A 1 269 ? 17.648 -32.800 -12.882 1.00 33.00 269 LEU A O 1
ATOM 2212 N N . VAL A 1 270 ? 17.526 -30.870 -14.025 1.00 35.19 270 VAL A N 1
ATOM 2213 C CA . VAL A 1 270 ? 18.865 -30.961 -14.626 1.00 35.19 270 VAL A CA 1
ATOM 2214 C C . VAL A 1 270 ? 19.768 -29.884 -14.027 1.00 35.19 270 VAL A C 1
ATOM 2216 O O . VAL A 1 270 ? 19.501 -28.692 -14.111 1.00 35.19 270 VAL A O 1
ATOM 2219 N N . ASN A 1 271 ? 20.849 -30.372 -13.416 1.00 38.06 271 ASN A N 1
ATOM 2220 C CA . ASN A 1 271 ? 21.982 -29.660 -12.827 1.00 38.06 271 ASN A CA 1
ATOM 2221 C C . ASN A 1 271 ? 22.486 -28.442 -13.623 1.00 38.06 271 ASN A C 1
ATOM 2223 O O . ASN A 1 271 ? 22.988 -28.599 -14.736 1.00 38.06 271 ASN A O 1
ATOM 2227 N N . THR A 1 272 ? 22.612 -27.301 -12.944 1.00 39.03 272 THR A N 1
ATOM 2228 C CA . THR A 1 272 ? 23.621 -26.273 -13.245 1.00 39.03 272 THR A CA 1
ATOM 2229 C C . THR A 1 272 ? 24.437 -25.980 -11.986 1.00 39.03 272 THR A C 1
ATOM 2231 O O . THR A 1 272 ? 23.989 -25.388 -11.011 1.00 39.03 272 THR A O 1
ATOM 2234 N N . LYS A 1 273 ? 25.683 -26.459 -11.992 1.00 36.97 273 LYS A N 1
ATOM 2235 C CA . LYS A 1 273 ? 26.634 -26.416 -10.869 1.00 36.97 273 LYS A CA 1
ATOM 2236 C C . LYS A 1 273 ? 27.448 -25.110 -10.829 1.00 36.97 273 LYS A C 1
ATOM 2238 O O . LYS A 1 273 ? 28.556 -25.099 -10.303 1.00 36.97 273 LYS A O 1
ATOM 2243 N N . GLU A 1 274 ? 26.921 -24.021 -11.388 1.00 41.25 274 GLU A N 1
ATOM 2244 C CA . GLU A 1 274 ? 27.657 -22.756 -11.563 1.00 41.25 274 GLU A CA 1
ATOM 2245 C C . GLU A 1 274 ? 27.175 -21.611 -10.648 1.00 41.25 274 GLU A C 1
ATOM 2247 O O . GLU A 1 274 ? 27.870 -20.612 -10.494 1.00 41.25 274 GLU A O 1
ATOM 2252 N N . GLU A 1 275 ? 26.069 -21.788 -9.916 1.00 43.34 275 GLU A N 1
ATOM 2253 C CA . GLU A 1 275 ? 25.516 -20.779 -8.986 1.00 43.34 275 GLU A CA 1
ATOM 2254 C C . GLU A 1 275 ? 26.117 -20.795 -7.566 1.00 43.34 275 GLU A C 1
ATOM 2256 O O . GLU A 1 275 ? 25.807 -19.947 -6.725 1.00 43.34 275 GLU A O 1
ATOM 2261 N N . SER A 1 276 ? 27.018 -21.734 -7.270 1.00 44.97 276 SER A N 1
ATOM 2262 C CA . SER A 1 276 ? 27.578 -21.895 -5.921 1.00 44.97 276 SER A CA 1
ATOM 2263 C C . SER A 1 276 ? 28.542 -20.775 -5.511 1.00 44.97 276 SER A C 1
ATOM 2265 O O . SER A 1 276 ? 28.719 -20.554 -4.317 1.00 44.97 276 SER A O 1
ATOM 2267 N N . ASN A 1 277 ? 29.178 -20.078 -6.459 1.00 41.19 277 ASN A N 1
ATOM 2268 C CA . ASN A 1 277 ? 30.297 -19.181 -6.139 1.00 41.19 277 ASN A CA 1
ATOM 2269 C C . ASN A 1 277 ? 29.866 -17.723 -5.886 1.00 41.19 277 ASN A C 1
ATOM 2271 O O . ASN A 1 277 ? 30.509 -17.010 -5.119 1.00 41.19 277 ASN A O 1
ATOM 2275 N N . ASN A 1 278 ? 28.741 -17.281 -6.461 1.00 47.97 278 ASN A N 1
ATOM 2276 C CA . ASN A 1 278 ? 28.233 -15.919 -6.245 1.00 47.97 278 ASN A CA 1
ATOM 2277 C C . ASN A 1 278 ? 27.504 -15.768 -4.899 1.00 47.97 278 ASN A C 1
ATOM 2279 O O . ASN A 1 278 ? 27.519 -14.690 -4.305 1.00 47.97 278 ASN A O 1
ATOM 2283 N N . ASN A 1 279 ? 26.941 -16.853 -4.361 1.00 51.50 279 ASN A N 1
ATOM 2284 C CA . ASN A 1 279 ? 26.232 -16.832 -3.080 1.00 51.50 279 ASN A CA 1
ATOM 2285 C C . ASN A 1 279 ? 27.148 -16.612 -1.861 1.00 51.50 279 ASN A C 1
ATOM 2287 O O . ASN A 1 279 ? 26.691 -16.077 -0.850 1.00 51.50 279 ASN A O 1
ATOM 2291 N N . GLU A 1 280 ? 28.436 -16.962 -1.929 1.00 49.34 280 GLU A N 1
ATOM 2292 C CA . GLU A 1 280 ? 29.365 -16.724 -0.811 1.00 49.34 280 GLU A CA 1
ATOM 2293 C C . GLU A 1 280 ? 29.789 -15.253 -0.691 1.00 49.34 280 GLU A C 1
ATOM 2295 O O . GLU A 1 280 ? 29.875 -14.720 0.419 1.00 49.34 280 GLU A O 1
ATOM 2300 N N . ILE A 1 281 ? 29.970 -14.562 -1.820 1.00 54.53 281 ILE A N 1
ATOM 2301 C CA . ILE A 1 281 ? 30.368 -13.146 -1.847 1.00 54.53 281 ILE A CA 1
ATOM 2302 C C . ILE A 1 281 ? 29.241 -12.259 -1.296 1.00 54.53 281 ILE A C 1
ATOM 2304 O O . ILE A 1 281 ? 29.488 -11.381 -0.462 1.00 54.53 281 ILE A O 1
ATOM 2308 N N . TRP A 1 282 ? 27.988 -12.532 -1.677 1.00 53.50 282 TRP A N 1
ATOM 2309 C CA . TRP A 1 282 ? 26.821 -11.803 -1.170 1.00 53.50 282 TRP A CA 1
ATOM 2310 C C . TRP A 1 282 ? 26.568 -12.047 0.321 1.00 53.50 282 TRP A C 1
ATOM 2312 O O . TRP A 1 282 ? 26.264 -11.104 1.056 1.00 53.50 282 TRP A O 1
ATOM 2322 N N . ARG A 1 283 ? 26.781 -13.275 0.813 1.00 54.00 283 ARG A N 1
ATOM 2323 C CA . ARG A 1 283 ? 26.706 -13.582 2.253 1.00 54.00 283 ARG A CA 1
ATOM 2324 C C . ARG A 1 283 ? 27.759 -12.818 3.060 1.00 54.00 283 ARG A C 1
ATOM 2326 O O . ARG A 1 283 ? 27.439 -12.322 4.140 1.00 54.00 283 ARG A O 1
ATOM 2333 N N . GLY A 1 284 ? 28.974 -12.668 2.528 1.00 59.19 284 GLY A N 1
ATOM 2334 C CA . GLY A 1 284 ? 30.042 -11.879 3.152 1.00 59.19 284 GLY A CA 1
ATOM 2335 C C . GLY A 1 284 ? 29.727 -10.380 3.231 1.00 59.19 284 GLY A C 1
ATOM 2336 O O . GLY A 1 284 ? 29.919 -9.763 4.281 1.00 59.19 284 GLY A O 1
ATOM 2337 N N . LEU A 1 285 ? 29.186 -9.801 2.154 1.00 49.91 285 LEU A N 1
ATOM 2338 C CA . LEU A 1 285 ? 28.793 -8.386 2.097 1.00 49.91 285 LEU A CA 1
ATOM 2339 C C . LEU A 1 285 ? 27.639 -8.061 3.053 1.00 49.91 285 LEU A C 1
ATOM 2341 O O . LEU A 1 285 ? 27.728 -7.109 3.831 1.00 49.91 285 LEU A O 1
ATOM 2345 N N . ILE A 1 286 ? 26.595 -8.891 3.060 1.00 56.16 286 ILE A N 1
ATOM 2346 C CA . ILE A 1 286 ? 25.437 -8.720 3.943 1.00 56.16 286 ILE A CA 1
ATOM 2347 C C . ILE A 1 286 ? 25.863 -8.853 5.415 1.00 56.16 286 ILE A C 1
ATOM 2349 O O . ILE A 1 286 ? 25.519 -8.005 6.240 1.00 56.16 286 ILE A O 1
ATOM 2353 N N . ALA A 1 287 ? 26.688 -9.850 5.754 1.00 52.62 287 ALA A N 1
ATOM 2354 C CA . ALA A 1 287 ? 27.208 -10.018 7.113 1.00 52.62 287 ALA A CA 1
ATOM 2355 C C . ALA A 1 287 ? 28.065 -8.821 7.576 1.00 52.62 287 ALA A C 1
ATOM 2357 O O . ALA A 1 287 ? 27.950 -8.387 8.726 1.00 52.62 287 ALA A O 1
ATOM 2358 N N . GLY A 1 288 ? 28.874 -8.243 6.679 1.00 56.88 288 GLY A N 1
ATOM 2359 C CA . GLY A 1 288 ? 29.665 -7.042 6.957 1.00 56.88 288 GLY A CA 1
ATOM 2360 C C . GLY A 1 288 ? 28.806 -5.812 7.271 1.00 56.88 288 GLY A C 1
ATOM 2361 O O . GLY A 1 288 ? 29.097 -5.083 8.222 1.00 56.88 288 GLY A O 1
ATOM 2362 N N . MET A 1 289 ? 27.709 -5.617 6.532 1.00 51.53 289 MET A N 1
ATOM 2363 C CA . MET A 1 289 ? 26.765 -4.514 6.756 1.00 51.53 289 MET A CA 1
ATOM 2364 C C . MET A 1 289 ? 25.969 -4.673 8.060 1.00 51.53 289 MET A C 1
ATOM 2366 O O . MET A 1 289 ? 25.738 -3.696 8.773 1.00 51.53 289 MET A O 1
ATOM 2370 N N . PHE A 1 290 ? 25.599 -5.901 8.433 1.00 56.81 290 PHE A N 1
ATOM 2371 C CA . PHE A 1 290 ? 24.936 -6.148 9.715 1.00 56.81 290 PHE A CA 1
ATOM 2372 C C . PHE A 1 290 ? 25.883 -5.960 10.905 1.00 56.81 290 PHE A C 1
ATOM 2374 O O . PHE A 1 290 ? 25.482 -5.383 11.918 1.00 56.81 290 PHE A O 1
ATOM 2381 N N . SER A 1 291 ? 27.150 -6.375 10.792 1.00 60.66 291 SER A N 1
ATOM 2382 C CA . SER A 1 291 ? 28.132 -6.187 11.866 1.00 60.66 291 SER A CA 1
ATOM 2383 C C . SER A 1 291 ? 28.372 -4.709 12.184 1.00 60.66 291 SER A C 1
ATOM 2385 O O . SER A 1 291 ? 28.499 -4.356 13.357 1.00 60.66 291 SER A O 1
ATOM 2387 N N . SER A 1 292 ? 28.432 -3.838 11.174 1.00 55.34 292 SER A N 1
ATOM 2388 C CA . SER A 1 292 ? 28.623 -2.398 11.380 1.00 55.34 292 SER A CA 1
ATOM 2389 C C . SER A 1 292 ? 27.371 -1.727 11.953 1.00 55.34 292 SER A C 1
ATOM 2391 O O . SER A 1 292 ? 27.486 -0.911 12.866 1.00 55.34 292 SER A O 1
ATOM 2393 N N . PHE A 1 293 ? 26.174 -2.134 11.520 1.00 59.53 293 PHE A N 1
ATOM 2394 C CA . PHE A 1 293 ? 24.909 -1.632 12.066 1.00 59.53 293 PHE A CA 1
ATOM 2395 C C . PHE A 1 293 ? 24.717 -1.987 13.550 1.00 59.53 293 PHE A C 1
ATOM 2397 O O . PHE A 1 293 ? 24.396 -1.122 14.368 1.00 59.53 293 PHE A O 1
ATOM 2404 N N . PHE A 1 294 ? 24.984 -3.240 13.936 1.00 62.44 294 PHE A N 1
ATOM 2405 C CA . PHE A 1 294 ? 24.927 -3.651 15.342 1.00 62.44 294 PHE A CA 1
ATOM 2406 C C . PHE A 1 294 ? 26.002 -2.969 16.195 1.00 62.44 294 PHE A C 1
ATOM 2408 O O . PHE A 1 294 ? 25.738 -2.674 17.359 1.00 62.44 294 PHE A O 1
ATOM 2415 N N . LEU A 1 295 ? 27.180 -2.670 15.634 1.00 65.69 295 LEU A N 1
ATOM 2416 C CA . LEU A 1 295 ? 28.225 -1.914 16.328 1.00 65.69 295 LEU A CA 1
ATOM 2417 C C . LEU A 1 295 ? 27.769 -0.481 16.641 1.00 65.69 295 LEU A C 1
ATOM 2419 O O . LEU A 1 295 ? 27.971 -0.019 17.761 1.00 65.69 295 LEU A O 1
ATOM 2423 N N . VAL A 1 296 ? 27.122 0.200 15.690 1.00 65.25 296 VAL A N 1
ATOM 2424 C CA . VAL A 1 296 ? 26.584 1.558 15.891 1.00 65.25 296 VAL A CA 1
ATOM 2425 C C . VAL A 1 296 ? 25.506 1.556 16.975 1.00 65.25 296 VAL A C 1
ATOM 2427 O O . VAL A 1 296 ? 25.612 2.310 17.940 1.00 65.25 296 VAL A O 1
ATOM 2430 N N . LEU A 1 297 ? 24.538 0.637 16.899 1.00 61.47 297 LEU A N 1
ATOM 2431 C CA . LEU A 1 297 ? 23.496 0.507 17.926 1.00 61.47 297 LEU A CA 1
ATOM 2432 C C . LEU A 1 297 ? 24.067 0.159 19.307 1.00 61.47 297 LEU A C 1
ATOM 2434 O O . LEU A 1 297 ? 23.590 0.656 20.327 1.00 61.47 297 LEU A O 1
ATOM 2438 N N . TYR A 1 298 ? 25.097 -0.687 19.350 1.00 72.56 298 TYR A N 1
ATOM 2439 C CA . TYR A 1 298 ? 25.788 -1.039 20.584 1.00 72.56 298 TYR A CA 1
ATOM 2440 C C . TYR A 1 298 ? 26.496 0.182 21.185 1.00 72.56 298 TYR A C 1
ATOM 2442 O O . TYR A 1 298 ? 26.326 0.457 22.372 1.00 72.56 298 TYR A O 1
ATOM 2450 N N . LEU A 1 299 ? 27.239 0.948 20.381 1.00 71.19 299 LEU A N 1
ATOM 2451 C CA . LEU A 1 299 ? 27.936 2.156 20.831 1.00 71.19 299 LEU A CA 1
ATOM 2452 C C . LEU A 1 299 ? 26.966 3.243 21.313 1.00 71.19 299 LEU A C 1
ATOM 2454 O O . LEU A 1 299 ? 27.208 3.826 22.371 1.00 71.19 299 LEU A O 1
ATOM 2458 N N . ASP A 1 300 ? 25.846 3.455 20.621 1.00 62.53 300 ASP A N 1
ATOM 2459 C CA . ASP A 1 300 ? 24.813 4.416 21.028 1.00 62.53 300 ASP A CA 1
ATOM 2460 C C . ASP A 1 300 ? 24.140 4.011 22.345 1.00 62.53 300 ASP A C 1
ATOM 2462 O O . ASP A 1 300 ? 23.949 4.837 23.244 1.00 62.53 300 ASP A O 1
ATOM 2466 N N . MET A 1 301 ? 23.835 2.720 22.509 1.00 72.94 301 MET A N 1
ATOM 2467 C CA . MET A 1 301 ? 23.273 2.190 23.751 1.00 72.94 301 MET A CA 1
ATOM 2468 C C . MET A 1 301 ? 24.237 2.387 24.929 1.00 72.94 301 MET A C 1
ATOM 2470 O O . MET A 1 301 ? 23.820 2.818 26.007 1.00 72.94 301 MET A O 1
ATOM 2474 N N . TRP A 1 302 ? 25.534 2.129 24.734 1.00 77.31 302 TRP A N 1
ATOM 2475 C CA . TRP A 1 302 ? 26.543 2.387 25.762 1.00 77.31 302 TRP A CA 1
ATOM 2476 C C . TRP A 1 302 ? 26.731 3.879 26.032 1.00 77.31 302 TRP A C 1
ATOM 2478 O O . TRP A 1 302 ? 26.847 4.256 27.196 1.00 77.31 302 TRP A O 1
ATOM 2488 N N . GLY A 1 303 ? 26.683 4.734 25.008 1.00 75.19 303 GLY A N 1
ATOM 2489 C CA . GLY A 1 303 ? 26.699 6.189 25.165 1.00 75.19 303 GLY A CA 1
ATOM 2490 C C . GLY A 1 303 ? 25.572 6.685 26.075 1.00 75.19 303 GLY A C 1
ATOM 2491 O O . GLY A 1 303 ? 25.818 7.468 26.993 1.00 75.19 303 GLY A O 1
ATOM 2492 N N . PHE A 1 304 ? 24.360 6.151 25.906 1.00 67.81 304 PHE A N 1
ATOM 2493 C CA . PHE A 1 304 ? 23.217 6.446 26.776 1.00 67.81 304 PHE A CA 1
ATOM 2494 C C . PHE A 1 304 ? 23.403 5.948 28.212 1.00 67.81 304 PHE A C 1
ATOM 2496 O O . PHE A 1 304 ? 23.124 6.683 29.162 1.00 67.81 304 PHE A O 1
ATOM 2503 N N . ILE A 1 305 ? 23.889 4.716 28.389 1.00 70.00 305 ILE A N 1
ATOM 2504 C CA . ILE A 1 305 ? 24.113 4.132 29.719 1.00 70.00 305 ILE A CA 1
ATOM 2505 C C . ILE A 1 305 ? 25.201 4.914 30.469 1.00 70.00 305 ILE A C 1
ATOM 2507 O O . ILE A 1 305 ? 24.996 5.309 31.618 1.00 70.00 305 ILE A O 1
ATOM 2511 N N . PHE A 1 306 ? 26.335 5.195 29.822 1.00 72.81 306 PHE A N 1
ATOM 2512 C CA . PHE A 1 306 ? 27.420 5.971 30.424 1.00 72.81 306 PHE A CA 1
ATOM 2513 C C . PHE A 1 306 ? 27.010 7.422 30.682 1.00 72.81 306 PHE A C 1
ATOM 2515 O O . PHE A 1 306 ? 27.307 7.942 31.757 1.00 72.81 306 PHE A O 1
ATOM 2522 N N . GLY A 1 307 ? 26.277 8.049 29.758 1.00 74.25 307 GLY A N 1
ATOM 2523 C CA . GLY A 1 307 ? 25.715 9.386 29.946 1.00 74.25 307 GLY A CA 1
ATOM 2524 C C . GLY A 1 307 ? 24.816 9.455 31.183 1.00 74.25 307 GLY A C 1
ATOM 2525 O O . GLY A 1 307 ? 25.032 10.294 32.054 1.00 74.25 307 GLY A O 1
ATOM 2526 N N . GLY A 1 308 ? 23.888 8.504 31.332 1.00 68.38 308 GLY A N 1
ATOM 2527 C CA . GLY A 1 308 ? 23.005 8.401 32.498 1.00 68.38 308 GLY A CA 1
ATOM 2528 C C . GLY A 1 308 ? 23.745 8.181 33.822 1.00 68.38 308 GLY A C 1
ATOM 2529 O O . GLY A 1 308 ? 23.419 8.818 34.827 1.00 68.38 308 GLY A O 1
ATOM 2530 N N . ILE A 1 309 ? 24.771 7.323 33.833 1.00 70.06 309 ILE A N 1
ATOM 2531 C CA . ILE A 1 309 ? 25.611 7.081 35.018 1.00 70.06 309 ILE A CA 1
ATOM 2532 C C . ILE A 1 309 ? 26.389 8.347 35.407 1.00 70.06 309 ILE A C 1
ATOM 2534 O O . ILE A 1 309 ? 26.405 8.710 36.584 1.00 70.06 309 ILE A O 1
ATOM 2538 N N . ILE A 1 310 ? 26.994 9.045 34.440 1.00 71.75 310 ILE A N 1
ATOM 2539 C CA . ILE A 1 310 ? 27.744 10.287 34.682 1.00 71.75 310 ILE A CA 1
ATOM 2540 C C . ILE A 1 310 ? 26.812 11.374 35.221 1.00 71.75 310 ILE A C 1
ATOM 2542 O O . ILE A 1 310 ? 27.129 11.991 36.238 1.00 71.75 310 ILE A O 1
ATOM 2546 N N . THR A 1 311 ? 25.646 11.576 34.601 1.00 67.81 311 THR A N 1
ATOM 2547 C CA . THR A 1 311 ? 24.668 12.569 35.060 1.00 67.81 311 THR A CA 1
ATOM 2548 C C . THR A 1 311 ? 24.220 12.271 36.487 1.00 67.81 311 THR A C 1
ATOM 2550 O O . THR A 1 311 ? 24.296 13.160 37.328 1.00 67.81 311 THR A O 1
ATOM 2553 N N . THR A 1 312 ? 23.861 11.019 36.791 1.00 67.62 312 THR A N 1
ATOM 2554 C CA . THR A 1 312 ? 23.410 10.598 38.130 1.00 67.62 312 THR A CA 1
ATOM 2555 C C . THR A 1 312 ? 24.502 10.785 39.187 1.00 67.62 312 THR A C 1
ATOM 2557 O O . THR A 1 312 ? 24.217 11.213 40.307 1.00 67.62 312 THR A O 1
ATOM 2560 N N . TYR A 1 313 ? 25.762 10.516 38.833 1.00 67.50 313 TYR A N 1
ATOM 2561 C CA . TYR A 1 313 ? 26.911 10.707 39.718 1.00 67.50 313 TYR A CA 1
ATOM 2562 C C . TYR A 1 313 ? 27.198 12.193 39.988 1.00 67.50 313 TYR A C 1
ATOM 2564 O O . TYR A 1 313 ? 27.485 12.567 41.125 1.00 67.50 313 TYR A O 1
ATOM 2572 N N . ILE A 1 314 ? 27.073 13.056 38.972 1.00 68.69 314 ILE A N 1
ATOM 2573 C CA . ILE A 1 314 ? 27.267 14.508 39.108 1.00 68.69 314 ILE A CA 1
ATOM 2574 C C . ILE A 1 314 ? 26.131 15.137 39.925 1.00 68.69 314 ILE A C 1
ATOM 2576 O O . ILE A 1 314 ? 26.394 15.916 40.839 1.00 68.69 314 ILE A O 1
ATOM 2580 N N . THR A 1 315 ? 24.872 14.782 39.657 1.00 65.12 315 THR A N 1
ATOM 2581 C CA . THR A 1 315 ? 23.719 15.346 40.380 1.00 65.12 315 THR A CA 1
ATOM 2582 C C . THR A 1 315 ? 23.568 14.781 41.794 1.00 65.12 315 THR A C 1
ATOM 2584 O O . THR A 1 315 ? 23.091 15.479 42.687 1.00 65.12 315 THR A O 1
ATOM 2587 N N . GLY A 1 316 ? 24.007 13.540 42.033 1.00 58.38 316 GLY A N 1
ATOM 2588 C CA . GLY A 1 316 ? 23.962 12.888 43.346 1.00 58.38 316 GLY A CA 1
ATOM 2589 C C . GLY A 1 316 ? 24.990 13.412 44.359 1.00 58.38 316 GLY A C 1
ATOM 2590 O O . GLY A 1 316 ? 24.810 13.217 45.560 1.00 58.38 316 GLY A O 1
ATOM 2591 N N . GLY A 1 317 ? 26.032 14.124 43.911 1.00 52.06 317 GLY A N 1
ATOM 2592 C CA . GLY A 1 317 ? 27.097 14.667 44.768 1.00 52.06 317 GLY A CA 1
ATOM 2593 C C . GLY A 1 317 ? 26.660 15.751 45.766 1.00 52.06 317 GLY A C 1
ATOM 2594 O O . GLY A 1 317 ? 27.413 16.059 46.687 1.00 52.06 317 GLY A O 1
ATOM 2595 N N . ASN A 1 318 ? 25.444 16.294 45.634 1.00 54.09 318 ASN A N 1
ATOM 2596 C CA . ASN A 1 318 ? 24.924 17.355 46.507 1.00 54.09 318 ASN A CA 1
ATOM 2597 C C . ASN A 1 318 ? 24.041 16.858 47.667 1.00 54.09 318 ASN A C 1
ATOM 2599 O O . ASN A 1 318 ? 23.663 17.656 48.525 1.00 54.09 318 ASN A O 1
ATOM 2603 N N . TYR A 1 319 ? 23.738 15.558 47.755 1.00 52.25 319 TYR A N 1
ATOM 2604 C CA . TYR A 1 319 ? 22.919 15.012 48.842 1.00 52.25 319 TYR A CA 1
ATOM 2605 C C . TYR A 1 319 ? 23.783 14.397 49.946 1.00 52.25 319 TYR A C 1
ATOM 2607 O O . TYR A 1 319 ? 24.252 13.263 49.879 1.00 52.25 319 TYR A O 1
ATOM 2615 N N . LYS A 1 320 ? 23.980 15.175 51.012 1.00 52.94 320 LYS A N 1
ATOM 2616 C CA . LYS A 1 320 ? 24.805 14.837 52.179 1.00 52.94 320 LYS A CA 1
ATOM 2617 C C . LYS A 1 320 ? 24.045 13.981 53.206 1.00 52.94 320 LYS A C 1
ATOM 2619 O O . LYS A 1 320 ? 24.047 14.305 54.385 1.00 52.94 320 LYS A O 1
ATOM 2624 N N . ILE A 1 321 ? 23.367 12.909 52.784 1.00 50.16 321 ILE A N 1
ATOM 2625 C CA . ILE A 1 321 ? 22.711 11.952 53.697 1.00 50.16 321 ILE A CA 1
ATOM 2626 C C . ILE A 1 321 ? 22.861 10.534 53.121 1.00 50.16 321 ILE A C 1
ATOM 2628 O O . ILE A 1 321 ? 22.296 10.216 52.083 1.00 50.16 321 ILE A O 1
ATOM 2632 N N . GLY A 1 322 ? 23.638 9.672 53.792 1.00 55.47 322 GLY A N 1
ATOM 2633 C CA . GLY A 1 322 ? 23.673 8.225 53.512 1.00 55.47 322 GLY A CA 1
ATOM 2634 C C . GLY A 1 322 ? 24.668 7.728 52.448 1.00 55.47 322 GLY A C 1
ATOM 2635 O O . GLY A 1 322 ? 24.403 6.725 51.789 1.00 55.47 322 GLY A O 1
ATOM 2636 N N . ALA A 1 323 ? 25.832 8.368 52.290 1.00 51.22 323 ALA A N 1
ATOM 2637 C CA . ALA A 1 323 ? 26.807 8.069 51.227 1.00 51.22 323 ALA A CA 1
ATOM 2638 C C . ALA A 1 323 ? 27.343 6.617 51.185 1.00 51.22 323 ALA A C 1
ATOM 2640 O O . ALA A 1 323 ? 27.814 6.163 50.144 1.00 51.22 323 ALA A O 1
ATOM 2641 N N . ARG A 1 324 ? 27.273 5.859 52.288 1.00 53.47 324 ARG A N 1
ATOM 2642 C CA . ARG A 1 324 ? 27.879 4.517 52.357 1.00 53.47 324 ARG A CA 1
ATOM 2643 C C . ARG A 1 324 ? 27.003 3.412 51.755 1.00 53.47 324 ARG A C 1
ATOM 2645 O O . ARG A 1 324 ? 27.538 2.506 51.127 1.00 53.47 324 ARG A O 1
ATOM 2652 N N . ASN A 1 325 ? 25.677 3.513 51.875 1.00 49.84 325 ASN A N 1
ATOM 2653 C CA . ASN A 1 325 ? 24.758 2.485 51.365 1.00 49.84 325 ASN A CA 1
ATOM 2654 C C . ASN A 1 325 ? 24.369 2.730 49.898 1.00 49.84 325 ASN A C 1
ATOM 2656 O O . ASN A 1 325 ? 24.247 1.774 49.136 1.00 49.84 325 ASN A O 1
ATOM 2660 N N . GLY A 1 326 ? 24.261 3.993 49.466 1.00 56.62 326 GLY A N 1
ATOM 2661 C CA . GLY A 1 326 ? 23.984 4.332 48.063 1.00 56.62 326 GLY A CA 1
ATOM 2662 C C . GLY A 1 326 ? 25.107 3.916 47.105 1.00 56.62 326 GLY A C 1
ATOM 2663 O O . GLY A 1 326 ? 24.836 3.438 46.005 1.00 56.62 326 GLY A O 1
ATOM 2664 N N . PHE A 1 327 ? 26.368 4.006 47.547 1.00 59.88 327 PHE A N 1
ATOM 2665 C CA . PHE A 1 327 ? 27.524 3.581 46.753 1.00 59.88 327 PHE A CA 1
ATOM 2666 C C . PHE A 1 327 ? 27.541 2.065 46.502 1.00 59.88 327 PHE A C 1
ATOM 2668 O O . PHE A 1 327 ? 27.857 1.621 45.398 1.00 59.88 327 PHE A O 1
ATOM 2675 N N . ILE A 1 328 ? 27.150 1.267 47.503 1.00 64.00 328 ILE A N 1
ATOM 2676 C CA . ILE A 1 328 ? 27.086 -0.196 47.390 1.00 64.00 328 ILE A CA 1
ATOM 2677 C C . ILE A 1 328 ? 25.970 -0.600 46.422 1.00 64.00 328 ILE A C 1
ATOM 2679 O O . ILE A 1 328 ? 26.211 -1.388 45.511 1.00 64.00 328 ILE A O 1
ATOM 2683 N N . VAL A 1 329 ? 24.777 -0.011 46.549 1.00 64.06 329 VAL A N 1
ATOM 2684 C CA . VAL A 1 329 ? 23.640 -0.322 45.665 1.00 64.06 329 VAL A CA 1
ATOM 2685 C C . VAL A 1 329 ? 23.928 0.089 44.216 1.00 64.06 329 VAL A C 1
ATOM 2687 O O . VAL A 1 329 ? 23.713 -0.709 43.306 1.00 64.06 329 VAL A O 1
ATOM 2690 N N . GLY A 1 330 ? 24.493 1.280 43.988 1.00 68.81 330 GLY A N 1
ATOM 2691 C CA . GLY A 1 330 ? 24.877 1.729 42.645 1.00 68.81 330 GLY A CA 1
ATOM 2692 C C . GLY A 1 330 ? 25.943 0.838 41.999 1.00 68.81 330 GLY A C 1
ATOM 2693 O O . GLY A 1 330 ? 25.820 0.470 40.832 1.00 68.81 330 GLY A O 1
ATOM 2694 N N . SER A 1 331 ? 26.947 0.415 42.773 1.00 69.69 331 SER A N 1
ATOM 2695 C CA . SER A 1 331 ? 28.010 -0.471 42.282 1.00 69.69 331 SER A CA 1
ATOM 2696 C C . SER A 1 331 ? 27.484 -1.861 41.911 1.00 69.69 331 SER A C 1
ATOM 2698 O O . SER A 1 331 ? 27.907 -2.422 40.903 1.00 69.69 331 SER A O 1
ATOM 2700 N N . VAL A 1 332 ? 26.525 -2.402 42.672 1.00 69.81 332 VAL A N 1
ATOM 2701 C CA . VAL A 1 332 ? 25.897 -3.703 42.383 1.00 69.81 332 VAL A CA 1
ATOM 2702 C C . VAL A 1 332 ? 25.036 -3.645 41.118 1.00 69.81 332 VAL A C 1
ATOM 2704 O O . VAL A 1 332 ? 25.078 -4.576 40.313 1.00 69.81 332 VAL A O 1
ATOM 2707 N N . VAL A 1 333 ? 24.299 -2.552 40.891 1.00 71.12 333 VAL A N 1
ATOM 2708 C CA . VAL A 1 333 ? 23.493 -2.368 39.669 1.00 71.12 333 VAL A CA 1
ATOM 2709 C C . VAL A 1 333 ? 24.387 -2.248 38.434 1.00 71.12 333 VAL A C 1
ATOM 2711 O O . VAL A 1 333 ? 24.143 -2.924 37.436 1.00 71.12 333 VAL A O 1
ATOM 2714 N N . ILE A 1 334 ? 25.460 -1.456 38.511 1.00 76.00 334 ILE A N 1
ATOM 2715 C CA . ILE A 1 334 ? 26.423 -1.312 37.409 1.00 76.00 334 ILE A CA 1
ATOM 2716 C C . ILE A 1 334 ? 27.100 -2.653 37.106 1.00 76.00 334 ILE A C 1
ATOM 2718 O O . ILE A 1 334 ? 27.164 -3.059 35.948 1.00 76.00 334 ILE A O 1
ATOM 2722 N N . LEU A 1 335 ? 27.543 -3.383 38.135 1.00 75.62 335 LEU A N 1
ATOM 2723 C CA . LEU A 1 335 ? 28.158 -4.698 37.958 1.00 75.62 335 LEU A CA 1
ATOM 2724 C C . LEU A 1 335 ? 27.177 -5.702 37.331 1.00 75.62 335 LEU A C 1
ATOM 2726 O O . LEU A 1 335 ? 27.560 -6.458 36.444 1.00 75.62 335 LEU A O 1
ATOM 2730 N N . SER A 1 336 ? 25.904 -5.665 37.731 1.00 70.94 336 SER A N 1
ATOM 2731 C CA . SER A 1 336 ? 24.855 -6.523 37.163 1.00 70.94 336 SER A CA 1
ATOM 2732 C C . SER A 1 336 ? 24.593 -6.212 35.687 1.00 70.94 336 SER A C 1
ATOM 2734 O O . SER A 1 336 ? 24.447 -7.135 34.889 1.00 70.94 336 SER A O 1
ATOM 2736 N N . LEU A 1 337 ? 24.589 -4.931 35.302 1.00 73.44 337 LEU A N 1
ATOM 2737 C CA . LEU A 1 337 ? 24.449 -4.508 33.904 1.00 73.44 337 LEU A CA 1
ATOM 2738 C C . LEU A 1 337 ? 25.660 -4.914 33.056 1.00 73.44 337 LEU A C 1
ATOM 2740 O O . LEU A 1 337 ? 25.484 -5.371 31.928 1.00 73.44 337 LEU A O 1
ATOM 2744 N N . ILE A 1 338 ? 26.875 -4.816 33.605 1.00 77.56 338 ILE A N 1
ATOM 2745 C CA . ILE A 1 338 ? 28.101 -5.278 32.937 1.00 77.56 338 ILE A CA 1
ATOM 2746 C C . ILE A 1 338 ? 28.050 -6.793 32.723 1.00 77.56 338 ILE A C 1
ATOM 2748 O O . ILE A 1 338 ? 28.264 -7.254 31.605 1.00 77.56 338 ILE A O 1
ATOM 2752 N N . ILE A 1 339 ? 27.714 -7.569 33.759 1.00 76.81 339 ILE A N 1
ATOM 2753 C CA . ILE A 1 339 ? 27.597 -9.031 33.661 1.00 76.81 339 ILE A CA 1
ATOM 2754 C C . ILE A 1 339 ? 26.520 -9.414 32.640 1.00 76.81 339 ILE A C 1
ATOM 2756 O O . ILE A 1 339 ? 26.759 -10.269 31.789 1.00 76.81 339 ILE A O 1
ATOM 2760 N N . PHE A 1 340 ? 25.358 -8.757 32.670 1.00 76.56 340 PHE A N 1
ATOM 2761 C CA . PHE A 1 340 ? 24.290 -8.993 31.700 1.00 76.56 340 PHE A CA 1
ATOM 2762 C C . PHE A 1 340 ? 24.741 -8.686 30.265 1.00 76.56 340 PHE A C 1
ATOM 2764 O O . PHE A 1 340 ? 24.517 -9.499 29.369 1.00 76.56 340 PHE A O 1
ATOM 2771 N N . GLY A 1 341 ? 25.442 -7.566 30.057 1.00 80.69 341 GLY A N 1
ATOM 2772 C CA . GLY A 1 341 ? 26.035 -7.205 28.770 1.00 80.69 341 GLY A CA 1
ATOM 2773 C C . GLY A 1 341 ? 27.055 -8.236 28.280 1.00 80.69 341 GLY A C 1
ATOM 2774 O O . GLY A 1 341 ? 26.999 -8.639 27.121 1.00 80.69 341 GLY A O 1
ATOM 2775 N N . MET A 1 342 ? 27.927 -8.736 29.162 1.00 75.19 342 MET A N 1
ATOM 2776 C CA . MET A 1 342 ? 28.908 -9.778 28.829 1.00 75.19 342 MET A CA 1
ATOM 2777 C C . MET A 1 342 ? 28.243 -11.115 28.470 1.00 75.19 342 MET A C 1
ATOM 2779 O O . MET A 1 342 ? 28.667 -11.763 27.517 1.00 75.19 342 MET A O 1
ATOM 2783 N N . VAL A 1 343 ? 27.180 -11.515 29.176 1.00 73.38 343 VAL A N 1
ATOM 2784 C CA . VAL A 1 343 ? 26.421 -12.745 28.878 1.00 73.38 343 VAL A CA 1
ATOM 2785 C C . VAL A 1 343 ? 25.660 -12.623 27.557 1.00 73.38 343 VAL A C 1
ATOM 2787 O O . VAL A 1 343 ? 25.636 -13.571 26.769 1.00 73.38 343 VAL A O 1
ATOM 2790 N N . LEU A 1 344 ? 25.047 -11.465 27.292 1.00 71.56 344 LEU A N 1
ATOM 2791 C CA . LEU A 1 344 ? 24.370 -11.196 26.025 1.00 71.56 344 LEU A CA 1
ATOM 2792 C C . LEU A 1 344 ? 25.375 -11.222 24.867 1.00 71.56 344 LEU A C 1
ATOM 2794 O O . LEU A 1 344 ? 25.135 -11.889 23.865 1.00 71.56 344 LEU A O 1
ATOM 2798 N N . PHE A 1 345 ? 26.529 -10.576 25.046 1.00 75.19 345 PHE A N 1
ATOM 2799 C CA . PHE A 1 345 ? 27.619 -10.573 24.075 1.00 75.19 345 PHE A CA 1
ATOM 2800 C C . PHE A 1 345 ? 28.158 -11.982 23.816 1.00 75.19 345 PHE A C 1
ATOM 2802 O O . PHE A 1 345 ? 28.304 -12.366 22.662 1.00 75.19 345 PHE A O 1
ATOM 2809 N N . GLN A 1 346 ? 28.386 -12.791 24.858 1.00 68.88 346 GLN A N 1
ATOM 2810 C CA . GLN A 1 346 ? 28.796 -14.188 24.694 1.00 68.88 346 GLN A CA 1
ATOM 2811 C C . GLN A 1 346 ? 27.758 -15.000 23.920 1.00 68.88 346 GLN A C 1
ATOM 2813 O O . GLN A 1 346 ? 28.135 -15.739 23.021 1.00 68.88 346 GLN A O 1
ATOM 2818 N N . LYS A 1 347 ? 26.460 -14.846 24.208 1.00 67.06 347 LYS A N 1
ATOM 2819 C CA . LYS A 1 347 ? 25.402 -15.554 23.467 1.00 67.06 347 LYS A CA 1
ATOM 2820 C C . LYS A 1 347 ? 25.341 -15.147 22.001 1.00 67.06 347 LYS A C 1
ATOM 2822 O O . LYS A 1 347 ? 25.220 -16.020 21.148 1.00 67.06 347 LYS A O 1
ATOM 2827 N N . VAL A 1 348 ? 25.439 -13.849 21.718 1.00 66.81 348 VAL A N 1
ATOM 2828 C CA . VAL A 1 348 ? 25.495 -13.331 20.347 1.00 66.81 348 VAL A CA 1
ATOM 2829 C C . VAL A 1 348 ? 26.740 -13.877 19.648 1.00 66.81 348 VAL A C 1
ATOM 2831 O O . VAL A 1 348 ? 26.622 -14.460 18.578 1.00 66.81 348 VAL A O 1
ATOM 2834 N N . ASN A 1 349 ? 27.910 -13.814 20.286 1.00 69.06 349 ASN A N 1
ATOM 2835 C CA . ASN A 1 349 ? 29.154 -14.324 19.719 1.00 69.06 349 ASN A CA 1
ATOM 2836 C C . ASN A 1 349 ? 29.100 -15.837 19.455 1.00 69.06 349 ASN A C 1
ATOM 2838 O O . ASN A 1 349 ? 29.476 -16.269 18.378 1.00 69.06 349 ASN A O 1
ATOM 2842 N N . THR A 1 350 ? 28.568 -16.651 20.372 1.00 66.31 350 THR A N 1
ATOM 2843 C CA . THR A 1 350 ? 28.387 -18.097 20.146 1.00 66.31 350 THR A CA 1
ATOM 2844 C C . THR A 1 350 ? 27.410 -18.375 19.001 1.00 66.31 350 THR A C 1
ATOM 2846 O O . THR A 1 350 ? 27.630 -19.295 18.218 1.00 66.31 350 THR A O 1
ATOM 2849 N N . MET A 1 351 ? 26.352 -17.569 18.863 1.00 63.59 351 MET A N 1
ATOM 2850 C CA . MET A 1 351 ? 25.408 -17.668 17.746 1.00 63.59 351 MET A CA 1
ATOM 2851 C C . MET A 1 351 ? 26.080 -17.334 16.407 1.00 63.59 351 MET A C 1
ATOM 2853 O O . MET A 1 351 ? 25.853 -18.040 15.430 1.00 63.59 351 MET A O 1
ATOM 2857 N N . PHE A 1 352 ? 26.957 -16.326 16.380 1.00 61.00 352 PHE A N 1
ATOM 2858 C CA . PHE A 1 352 ? 27.760 -15.972 15.207 1.00 61.00 352 PHE A CA 1
ATOM 2859 C C . PHE A 1 352 ? 28.849 -17.013 14.900 1.00 61.00 352 PHE A C 1
ATOM 2861 O O . PHE A 1 352 ? 28.988 -17.417 13.753 1.00 61.00 352 PHE A O 1
ATOM 2868 N N . VAL A 1 353 ? 29.576 -17.519 15.899 1.00 62.84 353 VAL A N 1
ATOM 2869 C CA . VAL A 1 353 ? 30.596 -18.571 15.719 1.00 62.84 353 VAL A CA 1
ATOM 2870 C C . VAL A 1 353 ? 29.971 -19.849 15.161 1.00 62.84 353 VAL A C 1
ATOM 2872 O O . VAL A 1 353 ? 30.519 -20.439 14.235 1.00 62.84 353 VAL A O 1
ATOM 2875 N N . ASN A 1 354 ? 28.790 -20.240 15.647 1.00 59.38 354 ASN A N 1
ATOM 2876 C CA . ASN A 1 354 ? 28.058 -21.387 15.107 1.00 59.38 354 ASN A CA 1
ATOM 2877 C C . ASN A 1 354 ? 27.545 -21.151 13.676 1.00 59.38 354 ASN A C 1
ATOM 2879 O O . ASN A 1 354 ? 27.332 -22.120 12.954 1.00 59.38 354 ASN A O 1
ATOM 2883 N N . LEU A 1 355 ? 27.365 -19.892 13.261 1.00 54.50 355 LEU A N 1
ATOM 2884 C CA . LEU A 1 355 ? 26.971 -19.530 11.898 1.00 54.50 355 LEU A CA 1
ATOM 2885 C C . LEU A 1 355 ? 28.145 -19.527 10.899 1.00 54.50 355 LEU A C 1
ATOM 2887 O O . LEU A 1 355 ? 27.899 -19.602 9.700 1.00 54.50 355 LEU A O 1
ATOM 2891 N N . PHE A 1 356 ? 29.396 -19.416 11.364 1.00 60.72 356 PHE A N 1
ATOM 2892 C CA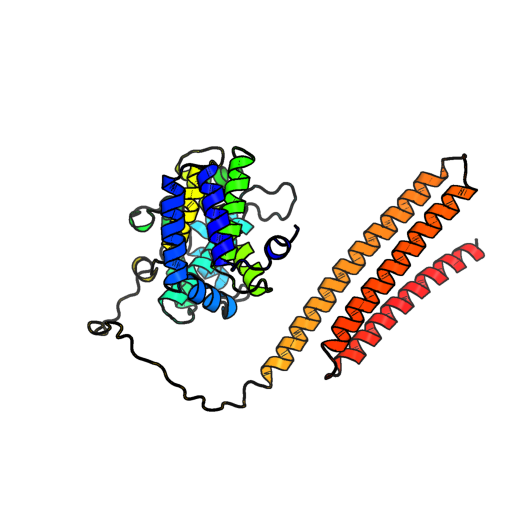 . PHE A 1 356 ? 30.553 -19.086 10.514 1.00 60.72 356 PHE A CA 1
ATOM 2893 C C . PHE A 1 356 ? 31.770 -20.006 10.717 1.00 60.72 356 PHE A C 1
ATOM 2895 O O . PHE A 1 356 ? 32.913 -19.576 10.569 1.00 60.72 356 PHE A O 1
ATOM 2902 N N . THR A 1 357 ? 31.558 -21.288 11.022 1.00 48.91 357 THR A N 1
ATOM 2903 C CA . THR A 1 357 ? 32.652 -22.265 11.215 1.00 48.91 357 THR A CA 1
ATOM 2904 C C . THR A 1 357 ? 33.482 -22.569 9.959 1.00 48.91 357 THR A C 1
ATOM 2906 O O . THR A 1 357 ? 34.513 -23.226 10.075 1.00 48.91 357 THR A O 1
ATOM 2909 N N . GLU A 1 358 ? 33.134 -22.021 8.793 1.00 47.81 358 GLU A N 1
ATOM 2910 C CA . GLU A 1 358 ? 33.901 -22.171 7.552 1.00 47.81 358 GLU A CA 1
ATOM 2911 C C . GLU A 1 358 ? 34.086 -20.826 6.822 1.00 47.81 358 GLU A C 1
ATOM 2913 O O . GLU A 1 358 ? 33.497 -20.595 5.779 1.00 47.81 358 GLU A O 1
ATOM 2918 N N . SER A 1 359 ? 34.862 -19.880 7.364 1.00 52.03 359 SER A N 1
ATOM 2919 C CA . SER A 1 359 ? 35.651 -18.926 6.549 1.00 52.03 359 SER A CA 1
ATOM 2920 C C . SER A 1 359 ? 36.546 -18.023 7.408 1.00 52.03 359 SER A C 1
ATOM 2922 O O . SER A 1 359 ? 36.342 -17.821 8.606 1.00 52.03 359 SER A O 1
ATOM 2924 N N . SER A 1 360 ? 37.544 -17.425 6.759 1.00 48.16 360 SER A N 1
ATOM 2925 C CA . SER A 1 360 ? 38.535 -16.465 7.267 1.00 48.16 360 SER A CA 1
ATOM 2926 C C . SER A 1 360 ? 37.973 -15.183 7.921 1.00 48.16 360 SER A C 1
ATOM 2928 O O . SER A 1 360 ? 38.753 -14.377 8.436 1.00 48.16 360 SER A O 1
ATOM 2930 N N . GLY A 1 361 ? 36.648 -14.996 7.983 1.00 54.16 361 GLY A N 1
ATOM 2931 C CA . GLY A 1 361 ? 35.992 -13.853 8.635 1.00 54.16 361 GLY A CA 1
ATOM 2932 C C . GLY A 1 361 ? 36.210 -13.764 10.153 1.00 54.16 361 GLY A C 1
ATOM 2933 O O . GLY A 1 361 ? 36.178 -12.669 10.719 1.00 54.16 361 GLY A O 1
ATOM 2934 N N . LEU A 1 362 ? 36.523 -14.884 10.817 1.00 52.53 362 LEU A N 1
ATOM 2935 C CA . LEU A 1 362 ? 36.755 -14.923 12.267 1.00 52.53 362 LEU A CA 1
ATOM 2936 C C . LEU A 1 362 ? 37.970 -14.074 12.697 1.00 52.53 362 LEU A C 1
ATOM 2938 O O . LEU A 1 362 ? 37.946 -13.426 13.741 1.00 52.53 362 LEU A O 1
ATOM 2942 N N . LEU A 1 363 ? 39.026 -14.036 11.878 1.00 50.88 363 LEU A N 1
ATOM 2943 C CA . LEU A 1 363 ? 40.274 -13.325 12.187 1.00 50.88 363 LEU A CA 1
ATOM 2944 C C . LEU A 1 363 ? 40.104 -11.799 12.145 1.00 50.88 363 LEU A C 1
ATOM 2946 O O . LEU A 1 363 ? 40.659 -11.091 12.986 1.00 50.88 363 LEU A O 1
ATOM 2950 N N . ILE A 1 364 ? 39.293 -11.299 11.209 1.00 58.66 364 ILE A N 1
ATOM 2951 C CA . ILE A 1 364 ? 39.007 -9.865 11.053 1.00 58.66 364 ILE A CA 1
ATOM 2952 C C . ILE A 1 364 ? 38.125 -9.374 12.207 1.00 58.66 364 ILE A C 1
ATOM 2954 O O . ILE A 1 364 ? 38.413 -8.335 12.804 1.00 58.66 364 ILE A O 1
ATOM 2958 N N . LEU A 1 365 ? 37.107 -10.153 12.588 1.00 57.25 365 LEU A N 1
ATOM 2959 C CA . LEU A 1 365 ? 36.240 -9.834 13.723 1.00 57.25 365 LEU A CA 1
ATOM 2960 C C . LEU A 1 365 ? 37.031 -9.790 15.042 1.00 57.25 365 LEU A C 1
ATOM 2962 O O . LEU A 1 365 ? 36.897 -8.845 15.819 1.00 57.25 365 LEU A O 1
ATOM 2966 N N . VAL A 1 366 ? 37.909 -10.773 15.274 1.00 63.97 366 VAL A N 1
ATOM 2967 C CA . VAL A 1 366 ? 38.754 -10.835 16.478 1.00 63.97 366 VAL A CA 1
ATOM 2968 C C . VAL A 1 366 ? 39.719 -9.646 16.552 1.00 63.97 366 VAL A C 1
ATOM 2970 O O . VAL A 1 366 ? 39.863 -9.053 17.622 1.00 63.97 366 VAL A O 1
ATOM 2973 N N . ALA A 1 367 ? 40.328 -9.242 15.432 1.00 60.66 367 ALA A N 1
ATOM 2974 C CA . ALA A 1 367 ? 41.221 -8.083 15.384 1.00 60.66 367 ALA A CA 1
ATOM 2975 C C . ALA A 1 367 ? 40.494 -6.759 15.694 1.00 60.66 367 ALA A C 1
ATOM 2977 O O . ALA A 1 367 ? 40.999 -5.946 16.473 1.00 60.66 367 ALA A O 1
ATOM 2978 N N . PHE A 1 368 ? 39.286 -6.560 15.154 1.00 60.50 368 PHE A N 1
ATOM 2979 C CA . PHE A 1 368 ? 38.475 -5.367 15.426 1.00 60.50 368 PHE A CA 1
ATOM 2980 C C . PHE A 1 368 ? 38.008 -5.293 16.886 1.00 60.50 368 PHE A C 1
ATOM 2982 O O . PHE A 1 368 ? 38.076 -4.230 17.508 1.00 60.50 368 PHE A O 1
ATOM 2989 N N . VAL A 1 369 ? 37.589 -6.425 17.461 1.00 66.75 369 VAL A N 1
ATOM 2990 C CA . VAL A 1 369 ? 37.158 -6.502 18.866 1.00 66.75 369 VAL A CA 1
ATOM 2991 C C . VAL A 1 369 ? 38.328 -6.241 19.819 1.00 66.75 369 VAL A C 1
ATOM 2993 O O . VAL A 1 369 ? 38.182 -5.473 20.772 1.00 66.75 369 VAL A O 1
ATOM 2996 N N . LEU A 1 370 ? 39.509 -6.807 19.544 1.00 68.06 370 LEU A N 1
ATOM 2997 C CA . LEU A 1 370 ? 40.723 -6.532 20.320 1.00 68.06 370 LEU A CA 1
ATOM 2998 C C . LEU A 1 370 ? 41.133 -5.056 20.234 1.00 68.06 370 LEU A C 1
ATOM 3000 O O . LEU A 1 370 ? 41.468 -4.463 21.260 1.00 68.06 370 LEU A O 1
ATOM 3004 N N . GLY A 1 371 ? 41.041 -4.438 19.052 1.00 73.19 371 GLY A N 1
ATOM 3005 C CA . GLY A 1 371 ? 41.325 -3.012 18.866 1.00 73.19 371 GLY A CA 1
ATOM 3006 C C . GLY A 1 371 ? 40.416 -2.105 19.703 1.00 73.19 371 GLY A C 1
ATOM 3007 O O . GLY A 1 371 ? 40.901 -1.214 20.405 1.00 73.19 371 GLY A O 1
ATOM 3008 N N . GLY A 1 372 ? 39.104 -2.370 19.704 1.00 66.19 372 GLY A N 1
ATOM 3009 C CA . GLY A 1 372 ? 38.140 -1.627 20.523 1.00 66.19 372 GLY A CA 1
ATOM 3010 C C . GLY A 1 372 ? 38.391 -1.776 22.028 1.00 66.19 372 GLY A C 1
ATOM 3011 O O . GLY A 1 372 ? 38.334 -0.795 22.773 1.00 66.19 372 GLY A O 1
ATOM 3012 N N . PHE A 1 373 ? 38.741 -2.986 22.476 1.00 64.44 373 PHE A N 1
ATOM 3013 C CA . PHE A 1 373 ? 39.026 -3.261 23.885 1.00 64.44 373 PHE A CA 1
ATOM 3014 C C . PHE A 1 373 ? 40.310 -2.567 24.367 1.00 64.44 373 PHE A C 1
ATOM 3016 O O . PHE A 1 373 ? 40.333 -1.999 25.460 1.00 64.44 373 PHE A O 1
ATOM 3023 N N . ILE A 1 374 ? 41.360 -2.547 23.536 1.00 66.94 374 ILE A N 1
ATOM 3024 C CA . ILE A 1 374 ? 42.628 -1.865 23.835 1.00 66.94 374 ILE A CA 1
ATOM 3025 C C . ILE A 1 374 ? 42.426 -0.346 23.940 1.00 66.94 374 ILE A C 1
ATOM 3027 O O . ILE A 1 374 ? 42.907 0.257 24.902 1.00 66.94 374 ILE A O 1
ATOM 3031 N N . SER A 1 375 ? 41.665 0.274 23.029 1.00 59.81 375 SER A N 1
ATOM 3032 C CA . SER A 1 375 ? 41.362 1.715 23.111 1.00 59.81 375 SER A CA 1
ATOM 3033 C C . SER A 1 375 ? 40.556 2.075 24.363 1.00 59.81 375 SER A C 1
ATOM 3035 O O . SER A 1 375 ? 40.854 3.074 25.023 1.00 59.81 375 SER A O 1
ATOM 3037 N N . ALA A 1 376 ? 39.578 1.248 24.747 1.00 61.75 376 ALA A N 1
ATOM 3038 C CA . ALA A 1 376 ? 38.802 1.464 25.968 1.00 61.75 376 ALA A CA 1
ATOM 3039 C C . ALA A 1 376 ? 39.668 1.342 27.238 1.00 61.75 376 ALA A C 1
ATOM 3041 O O . ALA A 1 376 ? 39.551 2.163 28.155 1.00 61.75 376 ALA A O 1
ATOM 3042 N N . LEU A 1 377 ? 40.586 0.367 27.279 1.00 63.84 377 LEU A N 1
ATOM 3043 C CA . LEU A 1 377 ? 41.548 0.229 28.376 1.00 63.84 377 LEU A CA 1
ATOM 3044 C C . LEU A 1 377 ? 42.505 1.428 28.449 1.00 63.84 377 LEU A C 1
ATOM 3046 O O . LEU A 1 377 ? 42.776 1.927 29.542 1.00 63.84 377 LEU A O 1
ATOM 3050 N N . GLY A 1 378 ? 42.977 1.919 27.298 1.00 67.25 378 GLY A N 1
ATOM 3051 C CA . GLY A 1 378 ? 43.826 3.107 27.206 1.00 67.25 378 GLY A CA 1
ATOM 3052 C C . GLY A 1 378 ? 43.154 4.355 27.786 1.00 67.25 378 GLY A C 1
ATOM 3053 O O . GLY A 1 378 ? 43.768 5.077 28.575 1.00 67.25 378 GLY A O 1
ATOM 3054 N N . GLY A 1 379 ? 41.865 4.560 27.491 1.00 62.28 379 GLY A N 1
ATOM 3055 C CA . GLY A 1 379 ? 41.070 5.652 28.064 1.00 62.28 379 GLY A CA 1
ATOM 3056 C C . GLY A 1 379 ? 40.920 5.557 29.589 1.00 62.28 379 GLY A C 1
ATOM 3057 O O . GLY A 1 379 ? 41.115 6.543 30.302 1.00 62.28 379 GLY A O 1
ATOM 3058 N N . LEU A 1 380 ? 40.652 4.358 30.114 1.00 54.47 380 LEU A N 1
ATOM 3059 C CA . LEU A 1 380 ? 40.529 4.110 31.557 1.00 54.47 380 LEU A CA 1
ATOM 3060 C C . LEU A 1 380 ? 41.851 4.308 32.313 1.00 54.47 380 LEU A C 1
ATOM 3062 O O . LEU A 1 380 ? 41.858 4.881 33.407 1.00 54.47 380 LEU A O 1
ATOM 3066 N N . ILE A 1 381 ? 42.971 3.873 31.733 1.00 66.81 381 ILE A N 1
ATOM 3067 C CA . ILE A 1 381 ? 44.308 4.071 32.307 1.00 66.81 381 ILE A CA 1
ATOM 3068 C C . ILE A 1 381 ? 44.680 5.559 32.291 1.00 66.81 381 ILE A C 1
ATOM 3070 O O . ILE A 1 381 ? 45.157 6.072 33.305 1.00 66.81 381 ILE A O 1
ATOM 3074 N N . GLY A 1 382 ? 44.382 6.279 31.204 1.00 56.72 382 GLY A N 1
ATOM 3075 C CA . GLY A 1 382 ? 44.608 7.724 31.101 1.00 56.72 382 GLY A CA 1
ATOM 3076 C C . GLY A 1 382 ? 43.843 8.529 32.158 1.00 56.72 382 GLY A C 1
ATOM 3077 O O . GLY A 1 382 ? 44.420 9.392 32.820 1.00 56.72 382 GLY A O 1
ATOM 3078 N N . ILE A 1 383 ? 42.570 8.194 32.398 1.00 56.78 383 ILE A N 1
ATOM 3079 C CA . ILE A 1 383 ? 41.746 8.829 33.443 1.00 56.78 383 ILE A CA 1
ATOM 3080 C C . ILE A 1 383 ? 42.311 8.552 34.844 1.00 56.78 383 ILE A C 1
ATOM 3082 O O . ILE A 1 383 ? 42.300 9.435 35.703 1.00 56.78 383 ILE A O 1
ATOM 3086 N N . LYS A 1 384 ? 42.826 7.341 35.087 1.00 45.62 384 LYS A N 1
ATOM 3087 C CA . LYS A 1 384 ? 43.389 6.957 36.387 1.00 45.62 384 LYS A CA 1
ATOM 3088 C C . LYS A 1 384 ? 44.744 7.624 36.650 1.00 45.62 384 LYS A C 1
ATOM 3090 O O . LYS A 1 384 ? 44.979 8.061 37.771 1.00 45.62 384 LYS A O 1
ATOM 3095 N N . LEU A 1 385 ? 45.591 7.770 35.629 1.00 46.31 385 LEU A N 1
ATOM 3096 C CA . LEU A 1 385 ? 46.881 8.462 35.731 1.00 46.31 385 LEU A CA 1
ATOM 3097 C C . LEU A 1 385 ? 46.708 9.973 35.944 1.00 46.31 385 LEU A C 1
ATOM 3099 O O . LEU A 1 385 ? 47.336 10.532 36.838 1.00 46.31 385 LEU A O 1
ATOM 3103 N N . ASN A 1 386 ? 45.786 10.623 35.228 1.00 43.50 386 ASN A N 1
ATOM 3104 C CA . ASN A 1 386 ? 45.499 12.057 35.400 1.00 43.50 386 ASN A CA 1
ATOM 3105 C C . ASN A 1 386 ? 44.983 12.410 36.816 1.00 43.50 386 ASN A C 1
ATOM 3107 O O . ASN A 1 386 ? 45.036 13.559 37.244 1.00 43.50 386 ASN A O 1
ATOM 3111 N N . ARG A 1 387 ? 44.489 11.413 37.560 1.00 49.56 387 ARG A N 1
ATOM 3112 C CA . ARG A 1 387 ? 44.014 11.542 38.946 1.00 49.56 387 ARG A CA 1
ATOM 3113 C C . ARG A 1 387 ? 45.083 11.260 40.005 1.00 49.56 387 ARG A C 1
ATOM 3115 O O . ARG A 1 387 ? 44.833 11.516 41.171 1.00 49.56 387 ARG A O 1
ATOM 3122 N N . ILE A 1 388 ? 46.211 10.666 39.614 1.00 55.66 388 ILE A N 1
ATOM 3123 C CA . ILE A 1 388 ? 47.373 10.428 40.486 1.00 55.66 388 ILE A CA 1
ATOM 3124 C C . ILE A 1 388 ? 48.356 11.606 40.387 1.00 55.66 388 ILE A C 1
ATOM 3126 O O . ILE A 1 388 ? 49.073 11.888 41.340 1.00 55.66 388 ILE A O 1
ATOM 3130 N N . PHE A 1 389 ? 48.373 12.303 39.245 1.00 49.00 389 PHE A N 1
ATOM 3131 C CA . PHE A 1 389 ? 49.227 13.471 38.993 1.00 49.00 389 PHE A CA 1
ATOM 3132 C C . PHE A 1 389 ? 48.574 14.831 39.312 1.00 49.00 389 PHE A C 1
ATOM 3134 O O . PHE A 1 389 ? 49.221 15.865 39.150 1.00 49.00 389 PHE A O 1
ATOM 3141 N N . LYS A 1 390 ? 47.320 14.839 39.774 1.00 50.66 390 LYS A N 1
ATOM 3142 C CA . LYS A 1 390 ? 46.659 15.977 40.430 1.00 50.66 390 LYS A CA 1
ATOM 3143 C C . LYS A 1 390 ? 46.434 15.629 41.888 1.00 50.66 390 LYS A C 1
ATOM 3145 O O . LYS A 1 390 ? 46.562 16.552 42.718 1.00 50.66 390 LYS A O 1
#

Foldseek 3Di:
DPPVCVVPVPDALLNVLVVLLVVVVVVDPVVLSVVLVVLLCVCLVVCLLVLLLVCLVVPDPQADPPHPCPVVLQVLAPVSVLLVVQFDPDPDPPFQLAGSVLVVCQLVSLLSLQCSVVVHHDHPVRSSLSRNLCLSQLCLQQQLHSVVDDDRDDDNVLSVLLSQEEAPDPVLVVVLVSVLSSSLSSNDPDPDPSSVVVSVSVSSPLSSQLSSQCVNVVHSYRDNVSSSSSSSSVSSSSPDNCCVRSDDPPPDDDPPDDPPDDDDDDDDDDDDPPPPPVVVVVVVVVVVVVVVVVVVVVVVVVVVVVVVVVVCVVVVPPDPPDVPVVVVVVVVVVVVVVVVVVVVVVVVVVVVCVVPVDDPVVVVVVVVVVVVVVVVVVVVVVVVVVVVVD

pLDDT: mean 79.95, std 19.9, range [30.58, 98.75]

Radius of gyration: 27.43 Å; chains: 1; bounding box: 71×55×87 Å